Protein 6GSC (pdb70)

Radius of gyration: 22.55 Å; Cα contacts (8 Å, |Δi|>4): 707; chains: 2; bounding box: 52×60×52 Å

Nearest PDB structures (foldseek):
  5a9g-assembly1_B  TM=1.004E+00  e=1.089E-39  Sphingobacterium spiritivorum
  6gsb-assembly1_B  TM=1.004E+00  e=7.650E-39  Sphingobacterium spiritivorum
  6gsc-assembly1_A  TM=1.003E+00  e=3.640E-38  Sphingobacterium spiritivorum
  6bej-assembly1_A  TM=9.401E-01  e=1.130E-23  Xanthomonas citri
  1y67-assembly2_C  TM=9.402E-01  e=3.080E-23  Deinococcus radiodurans

Organism: Sphingobacterium spiritivorum (NCBI:txid258)

B-factor: mean 18.87, std 9.25, range [9.08, 69.07]

Structure (mmCIF, N/CA/C/O backbone):
data_6GSC
#
_entry.id   6GSC
#
_cell.length_a   46.530
_cell.length_b   58.610
_cell.length_c   75.070
_cell.angle_alpha   90.00
_cell.angle_beta   90.37
_cell.angle_gamma   90.00
#
_symmetry.space_group_name_H-M   'P 1 21 1'
#
loop_
_entity.id
_entity.type
_entity.pdbx_description
1 polymer 'Superoxide dismutase'
2 polymer 'Superoxide dismutase'
3 non-polymer 'MANGANESE (II) ION'
4 water water
#
loop_
_atom_site.group_PDB
_atom_site.id
_atom_site.type_symbol
_atom_site.label_atom_id
_atom_site.label_alt_id
_atom_site.label_comp_id
_atom_site.label_asym_id
_atom_site.label_entity_id
_atom_site.label_seq_id
_atom_site.pdbx_PDB_ins_code
_atom_site.Cartn_x
_atom_site.Cartn_y
_atom_site.Cartn_z
_atom_site.occupancy
_atom_site.B_iso_or_equiv
_atom_site.auth_seq_id
_atom_site.auth_comp_id
_atom_site.auth_asym_id
_atom_site.auth_atom_id
_atom_site.pdbx_PDB_model_num
ATOM 1 N N . ASP A 1 1 ? -0.680 58.769 27.104 1.00 31.14 -3 ASP A N 1
ATOM 2 C CA . ASP A 1 1 ? -1.319 58.494 28.424 1.00 27.05 -3 ASP A CA 1
ATOM 3 C C . ASP A 1 1 ? -0.271 58.562 29.531 1.00 26.66 -3 ASP A C 1
ATOM 4 O O . ASP A 1 1 ? 0.658 57.751 29.561 1.00 26.46 -3 ASP A O 1
ATOM 9 N N . PRO A 1 2 ? -0.436 59.499 30.476 1.00 25.02 -2 PRO A N 1
ATOM 10 C CA . PRO A 1 2 ? 0.568 59.671 31.516 1.00 25.18 -2 PRO A CA 1
ATOM 11 C C . PRO A 1 2 ? 0.575 58.583 32.569 1.00 22.74 -2 PRO A C 1
ATOM 12 O O . PRO A 1 2 ? 1.510 58.495 33.363 1.00 23.57 -2 PRO A O 1
ATOM 16 N N . PHE A 1 3 ? -0.467 57.750 32.594 1.00 21.42 -1 PHE A N 1
ATOM 17 C CA . PHE A 1 3 ? -0.662 56.835 33.704 1.00 21.01 -1 PHE A CA 1
ATOM 18 C C . PHE A 1 3 ? -0.075 55.448 33.485 1.00 20.68 -1 PHE A C 1
ATOM 19 O O . PHE A 1 3 ? -0.133 54.612 34.388 1.00 20.79 -1 PHE A O 1
ATOM 27 N N . THR A 1 4 ? 0.438 55.186 32.290 1.00 19.40 0 THR A N 1
ATOM 28 C CA . THR A 1 4 ? 1.099 53.899 32.075 1.00 19.00 0 THR A CA 1
ATOM 29 C C . THR A 1 4 ? 2.310 53.790 32.961 1.00 16.89 0 THR A C 1
ATOM 30 O O . THR A 1 4 ? 2.990 54.808 33.252 1.00 18.60 0 THR A O 1
ATOM 34 N N . GLN A 1 5 ? 2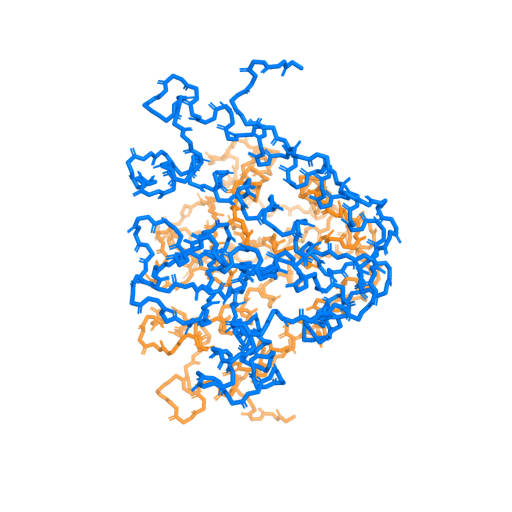.575 52.587 33.457 1.00 15.78 1 GLN A N 1
ATOM 35 C CA . GLN A 1 5 ? 3.637 52.433 34.425 1.00 16.40 1 GLN A CA 1
ATOM 36 C C . GLN A 1 5 ? 4.998 52.704 33.802 1.00 15.35 1 GLN A C 1
ATOM 37 O O . GLN A 1 5 ? 5.780 53.440 34.349 1.00 17.99 1 GLN A O 1
ATOM 43 N N . PHE A 1 6 ? 5.238 52.151 32.614 1.00 14.64 2 PHE A N 1
ATOM 44 C CA . PHE A 1 6 ? 6.497 52.315 31.914 1.00 14.28 2 PHE A CA 1
ATOM 45 C C . PHE A 1 6 ? 6.255 52.953 30.568 1.00 15.32 2 PHE A C 1
ATOM 46 O O . PHE A 1 6 ? 5.310 52.639 29.862 1.00 15.27 2 PHE A O 1
ATOM 54 N N . LYS A 1 7 ? 7.154 53.862 30.233 1.00 15.22 3 LYS A N 1
ATOM 55 C CA . LYS A 1 7 ? 7.128 54.574 28.973 1.00 14.71 3 LYS A CA 1
ATOM 56 C C . LYS A 1 7 ? 8.520 54.480 28.357 1.00 14.19 3 LYS A C 1
ATOM 57 O O . LYS A 1 7 ? 9.532 54.463 29.058 1.00 14.59 3 LYS A O 1
ATOM 63 N N . GLN A 1 8 ? 8.573 54.506 27.020 1.00 14.05 4 GLN A N 1
ATOM 64 C CA . GLN A 1 8 ? 9.825 54.728 26.365 1.00 13.99 4 GLN A CA 1
ATOM 65 C C . GLN A 1 8 ? 10.246 56.168 26.545 1.00 13.81 4 GLN A C 1
ATOM 66 O O . GLN A 1 8 ? 9.477 57.083 26.283 1.00 17.09 4 GLN A O 1
ATOM 72 N N . THR A 1 9 ? 11.455 56.382 26.946 1.00 13.66 5 THR A N 1
ATOM 73 C CA . THR A 1 9 ? 12.058 57.706 26.904 1.00 14.92 5 THR A CA 1
ATOM 74 C C . THR A 1 9 ? 12.254 58.103 25.461 1.00 15.74 5 THR A C 1
ATOM 75 O O . THR A 1 9 ? 12.747 57.298 24.661 1.00 14.88 5 THR A O 1
ATOM 79 N N . PRO A 1 10 ? 11.872 59.322 25.081 1.00 15.84 6 PRO A N 1
ATOM 80 C CA . PRO A 1 10 ? 12.130 59.727 23.722 1.00 16.19 6 PRO A CA 1
ATOM 81 C C . PRO A 1 10 ? 13.602 59.571 23.392 1.00 17.02 6 PRO A C 1
ATOM 82 O O . PRO A 1 10 ? 14.476 59.781 24.213 1.00 17.69 6 PRO A O 1
ATOM 86 N N . LEU A 1 11 ? 13.867 59.235 22.141 1.00 18.03 7 LEU A N 1
ATOM 87 C CA . LEU A 1 11 ? 15.230 59.118 21.670 1.00 20.40 7 LEU A CA 1
ATOM 88 C C . LEU A 1 11 ? 15.880 60.505 21.730 1.00 21.45 7 LEU A C 1
ATOM 89 O O . LEU A 1 11 ? 15.259 61.477 21.310 1.00 22.46 7 LEU A O 1
ATOM 94 N N . PRO A 1 12 ? 17.120 60.622 22.246 1.00 22.24 8 PRO A N 1
ATOM 95 C CA . PRO A 1 12 ? 17.745 61.936 22.290 1.00 25.03 8 PRO A CA 1
ATOM 96 C C . PRO A 1 12 ? 18.465 62.386 21.019 1.00 21.74 8 PRO A C 1
ATOM 97 O O . PRO A 1 12 ? 19.253 63.343 21.058 1.00 24.91 8 PRO A O 1
ATOM 101 N N . TYR A 1 13 ? 18.171 61.741 19.898 1.00 17.10 9 TYR A N 1
ATOM 102 C CA . TYR A 1 13 ? 18.706 62.063 18.6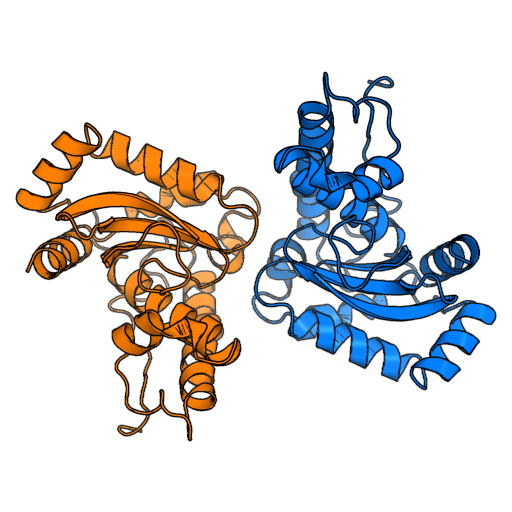01 1.00 15.93 9 TYR A CA 1
ATOM 103 C C . TYR A 1 13 ? 17.742 61.512 17.577 1.00 15.59 9 TYR A C 1
ATOM 104 O O . TYR A 1 13 ? 16.863 60.700 17.883 1.00 15.67 9 TYR A O 1
ATOM 113 N N . ALA A 1 14 ? 17.934 61.905 16.325 1.00 15.71 10 ALA A N 1
ATOM 114 C CA . ALA A 1 14 ? 17.158 61.404 15.214 1.00 15.63 10 ALA A CA 1
ATOM 115 C C . ALA A 1 14 ? 17.490 59.968 14.904 1.00 14.70 10 ALA A C 1
ATOM 116 O O . ALA A 1 14 ? 18.572 59.516 15.181 1.00 14.18 10 ALA A O 1
ATOM 118 N N . TYR A 1 15 ? 16.584 59.295 14.219 1.00 15.44 11 TYR A N 1
ATOM 119 C CA . TYR A 1 15 ? 16.848 57.932 13.797 1.00 15.61 11 TYR A CA 1
ATOM 120 C C . TYR A 1 15 ? 18.087 57.783 12.917 1.00 15.53 11 TYR A C 1
ATOM 121 O O . TYR A 1 15 ? 18.742 56.781 12.955 1.00 15.30 11 TYR A O 1
ATOM 130 N N . ASP A 1 16 ? 18.417 58.799 12.108 1.00 14.96 12 ASP A N 1
ATOM 131 C CA . ASP A 1 16 ? 19.560 58.734 11.243 1.00 15.29 12 ASP A CA 1
ATOM 132 C C . ASP A 1 16 ? 20.809 59.365 11.857 1.00 14.77 12 ASP A C 1
ATOM 133 O O . ASP A 1 16 ? 21.840 59.463 11.227 1.00 16.85 12 ASP A O 1
ATOM 138 N N . ALA A 1 17 ? 20.759 59.677 13.145 1.00 13.94 13 ALA A N 1
ATOM 139 C CA . ALA A 1 17 ? 21.881 60.360 13.792 1.00 14.46 13 ALA A CA 1
ATOM 140 C C . ALA A 1 17 ? 23.089 59.452 13.993 1.00 13.56 13 ALA A C 1
ATOM 141 O O . ALA A 1 17 ? 24.188 59.932 14.124 1.00 14.62 13 ALA A O 1
ATOM 143 N N . LEU A 1 18 ? 22.868 58.134 14.048 1.00 13.21 14 LEU A N 1
ATOM 144 C CA . LEU A 1 18 ? 23.952 57.179 14.384 1.00 12.96 14 LEU A CA 1
ATOM 145 C C . LEU A 1 18 ? 24.500 56.458 13.180 1.00 12.62 14 LEU A C 1
ATOM 146 O O . LEU A 1 18 ? 25.140 55.438 13.336 1.00 13.51 14 LEU A O 1
ATOM 151 N N . GLU A 1 19 ? 24.311 57.038 11.996 1.00 13.48 15 GLU A N 1
ATOM 152 C CA . GLU A 1 19 ? 24.709 56.392 10.753 1.00 14.08 15 GLU A CA 1
ATOM 153 C C . GLU A 1 19 ? 26.199 56.100 10.602 1.00 14.42 15 GLU A C 1
ATOM 154 O O . GLU A 1 19 ? 26.581 55.319 9.738 1.00 15.75 15 GLU A O 1
ATOM 160 N N . GLY A 1 20 ? 27.019 56.676 11.466 1.00 15.39 16 GLY A N 1
ATOM 161 C CA . GLY A 1 20 ? 28.376 56.280 11.552 1.00 15.56 16 GLY A CA 1
ATOM 162 C C . GLY A 1 20 ? 28.522 54.816 11.943 1.00 15.74 16 GLY A C 1
ATOM 163 O O . GLY A 1 20 ? 29.584 54.221 11.778 1.00 18.88 16 GLY A O 1
ATOM 164 N N . ALA A 1 21 ? 27.495 54.220 12.554 1.00 13.51 17 ALA A N 1
ATOM 165 C CA . ALA A 1 21 ? 27.555 52.814 12.911 1.00 12.67 17 ALA A CA 1
ATOM 166 C C . ALA A 1 21 ? 26.269 51.999 12.718 1.00 11.76 17 ALA A C 1
ATOM 167 O O . ALA A 1 21 ? 26.319 50.812 12.532 1.00 13.29 17 ALA A O 1
ATOM 169 N N . ILE A 1 22 ? 25.124 52.652 12.810 1.00 12.42 18 ILE A N 1
ATOM 170 C CA . ILE A 1 22 ? 23.837 51.974 12.789 1.00 12.27 18 ILE A CA 1
ATOM 171 C C . ILE A 1 22 ? 22.947 52.706 11.795 1.00 12.46 18 ILE A C 1
ATOM 172 O O . ILE A 1 22 ? 22.797 53.944 11.837 1.00 12.79 18 ILE A O 1
ATOM 177 N N . ASP A 1 23 ? 22.355 51.952 10.896 1.00 12.75 19 ASP A N 1
ATOM 178 C CA . ASP A 1 23 ? 21.498 52.520 9.851 1.00 12.62 19 ASP A CA 1
ATOM 179 C C . ASP A 1 23 ? 20.206 53.074 10.436 1.00 12.62 19 ASP A C 1
ATOM 180 O O . ASP A 1 23 ? 19.665 52.597 11.465 1.00 12.69 19 ASP A O 1
ATOM 185 N N . ALA A 1 24 ? 19.645 54.093 9.790 1.00 12.28 20 ALA A N 1
ATOM 186 C CA . ALA A 1 24 ? 18.418 54.717 10.210 1.00 12.77 20 ALA A CA 1
ATOM 187 C C . ALA A 1 24 ? 17.258 53.780 10.258 1.00 12.36 20 ALA A C 1
ATOM 188 O O . ALA A 1 24 ? 16.449 53.879 11.177 1.00 14.35 20 ALA A O 1
ATOM 190 N N . LYS A 1 25 ? 17.122 52.883 9.296 1.00 12.60 21 LYS A N 1
ATOM 191 C CA . LYS A 1 25 ? 16.023 51.947 9.282 1.00 12.65 21 LYS A CA 1
ATOM 192 C C . LYS A 1 25 ? 16.029 51.070 10.550 1.00 11.74 21 LYS A C 1
ATOM 193 O O . LYS A 1 25 ? 14.982 50.882 11.186 1.00 12.23 21 LYS A O 1
ATOM 199 N N . THR A 1 26 ? 17.193 50.576 10.871 1.00 11.53 22 THR A N 1
ATOM 200 C CA . THR A 1 26 ? 17.365 49.775 12.091 1.00 11.14 22 THR A CA 1
ATOM 201 C C . THR A 1 26 ? 16.979 50.621 13.284 1.00 11.74 22 THR A C 1
ATOM 202 O O . THR A 1 26 ? 16.217 50.170 14.164 1.00 12.70 22 THR A O 1
ATOM 206 N N . MET A 1 27 ? 17.473 51.836 13.390 1.00 11.60 23 MET A N 1
ATOM 207 C CA . MET A 1 27 ? 17.136 52.616 14.568 1.00 11.78 23 MET A CA 1
ATOM 208 C C . MET A 1 27 ? 15.642 52.752 14.656 1.00 12.51 23 MET A C 1
ATOM 209 O O . MET A 1 27 ? 15.082 52.662 15.763 1.00 12.84 23 MET A O 1
ATOM 214 N N . GLU A 1 28 ? 14.950 53.043 13.582 1.00 12.01 24 GLU A N 1
ATOM 215 C CA . GLU A 1 28 ? 13.534 53.264 13.632 1.00 13.43 24 GLU A CA 1
ATOM 216 C C . GLU A 1 28 ? 12.779 52.008 14.037 1.00 13.29 24 GLU A C 1
ATOM 217 O O . GLU A 1 28 ? 11.869 52.049 14.883 1.00 12.70 24 GLU A O 1
ATOM 223 N N . ILE A 1 29 ? 13.101 50.872 13.439 1.00 12.17 25 ILE A N 1
ATOM 224 C CA . ILE A 1 29 ? 12.408 49.643 13.778 1.00 12.65 25 ILE A CA 1
ATOM 225 C C . ILE A 1 29 ? 12.753 49.208 15.211 1.00 11.41 25 ILE A C 1
ATOM 226 O O . ILE A 1 29 ? 11.900 48.793 15.977 1.00 12.30 25 ILE A O 1
ATOM 231 N N . HIS A 1 30 ? 14.028 49.273 15.515 1.00 11.14 26 HIS A N 1
ATOM 232 C CA . HIS A 1 30 ? 14.508 48.843 16.820 1.00 11.06 26 HIS A CA 1
ATOM 233 C C . HIS A 1 30 ? 13.807 49.597 17.934 1.00 11.09 26 HIS A C 1
ATOM 234 O O . HIS A 1 30 ? 13.401 49.062 18.967 1.00 11.35 26 HIS A O 1
ATOM 241 N N . TYR A 1 31 ? 13.680 50.901 17.763 1.00 10.90 27 TYR A N 1
ATOM 242 C CA . TYR A 1 31 ? 13.023 51.756 18.759 1.00 11.45 27 TYR A CA 1
ATOM 243 C C . TYR A 1 31 ? 11.500 51.597 18.699 1.00 11.69 27 TYR A C 1
ATOM 244 O O . TYR A 1 31 ? 10.853 51.373 19.743 1.00 12.36 27 TYR A O 1
ATOM 253 N N . SER A 1 32 ? 10.922 51.765 17.524 1.00 12.36 28 SER A N 1
ATOM 254 C CA . SER A 1 32 ? 9.469 51.938 17.420 1.00 12.62 28 SER A CA 1
ATOM 255 C C . SER A 1 32 ? 8.704 50.647 17.332 1.00 13.71 28 SER A C 1
ATOM 256 O O . SER A 1 32 ? 7.484 50.647 17.485 1.00 14.31 28 SER A O 1
ATOM 259 N N . LYS A 1 33 ? 9.387 49.539 17.079 1.00 12.71 29 LYS A N 1
ATOM 260 C CA . LYS A 1 33 ? 8.783 48.250 17.002 1.00 13.08 29 LYS A CA 1
ATOM 261 C C . LYS A 1 33 ? 9.306 47.357 18.091 1.00 13.16 29 LYS A C 1
ATOM 262 O O . LYS A 1 33 ? 8.542 46.939 18.951 1.00 13.20 29 LYS A O 1
ATOM 268 N N . HIS A 1 34 ? 10.593 47.057 18.108 1.00 12.05 30 HIS A N 1
ATOM 269 C CA . HIS A 1 34 ? 11.062 46.089 19.116 1.00 11.06 30 HIS A CA 1
ATOM 270 C C . HIS A 1 34 ? 10.936 46.681 20.526 1.00 10.96 30 HIS A C 1
ATOM 271 O O . HIS A 1 34 ? 10.299 46.080 21.397 1.00 11.63 30 HIS A O 1
ATOM 278 N N . HIS A 1 35 ? 11.547 47.837 20.799 1.00 10.60 31 HIS A N 1
ATOM 279 C CA . HIS A 1 35 ? 11.494 48.371 22.148 1.00 10.21 31 HIS A CA 1
ATOM 280 C C . HIS A 1 35 ? 10.075 48.707 22.485 1.00 11.52 31 HIS A C 1
ATOM 281 O O . HIS A 1 35 ? 9.586 48.351 23.585 1.00 11.19 31 HIS A O 1
ATOM 288 N N . ALA A 1 36 ? 9.358 49.416 21.629 1.00 12.22 32 ALA A N 1
ATOM 289 C CA . ALA A 1 36 ? 7.967 49.766 21.922 1.00 12.00 32 ALA A CA 1
ATOM 290 C C . ALA A 1 36 ? 7.167 48.544 22.295 1.00 11.95 32 ALA A C 1
ATOM 291 O O . ALA A 1 36 ? 6.323 48.597 23.200 1.00 12.45 32 ALA A O 1
ATOM 293 N N . GLY A 1 37 ? 7.403 47.415 21.643 1.00 12.15 33 GLY A N 1
ATOM 294 C CA . GLY A 1 37 ? 6.702 46.193 21.951 1.00 12.37 33 GLY A CA 1
ATOM 295 C C . GLY A 1 37 ? 7.004 45.681 23.360 1.00 11.21 33 GLY A C 1
ATOM 296 O O . GLY A 1 37 ? 6.098 45.249 24.091 1.00 12.15 33 GLY A O 1
ATOM 297 N N . TYR A 1 38 ? 8.261 45.706 23.757 1.00 11.39 34 TYR A N 1
ATOM 298 C CA . TYR A 1 38 ? 8.610 45.304 25.114 1.00 11.49 34 TYR A CA 1
ATOM 299 C C . TYR A 1 38 ? 7.946 46.176 26.139 1.00 11.71 34 TYR A C 1
ATOM 300 O O . TYR A 1 38 ? 7.421 45.675 27.133 1.00 12.02 34 TYR A O 1
ATOM 309 N N . THR A 1 39 ? 7.930 47.495 25.909 1.00 11.16 35 THR A N 1
ATOM 310 C CA . THR A 1 39 ? 7.340 48.422 26.908 1.00 11.59 35 THR A CA 1
ATOM 311 C C . THR A 1 39 ? 5.856 48.135 27.042 1.00 11.31 35 THR A C 1
ATOM 312 O O . THR A 1 39 ? 5.309 48.040 28.144 1.00 11.60 35 THR A O 1
ATOM 316 N N . ALA A 1 40 ? 5.175 47.968 25.939 1.00 11.11 36 ALA A N 1
ATOM 317 C CA . ALA A 1 40 ? 3.740 47.748 25.943 1.00 11.51 36 ALA A CA 1
ATOM 318 C C . ALA A 1 40 ? 3.456 46.415 26.579 1.00 12.34 36 ALA A C 1
ATOM 319 O O . ALA A 1 40 ? 2.543 46.296 27.396 1.00 12.34 36 ALA A O 1
ATOM 321 N N . ASN A 1 41 ? 4.201 45.376 26.244 1.00 11.92 37 ASN A N 1
ATOM 322 C CA . ASN A 1 41 ? 3.947 44.093 26.817 1.00 12.72 37 ASN A CA 1
ATOM 323 C C . ASN A 1 41 ? 4.350 44.024 28.273 1.00 12.33 37 ASN A C 1
ATOM 324 O O . ASN A 1 41 ? 3.744 43.258 29.025 1.00 12.94 37 ASN A O 1
ATOM 329 N N . LEU A 1 42 ? 5.297 44.832 28.699 1.00 11.46 38 LEU A N 1
ATOM 330 C CA . LEU A 1 42 ? 5.616 44.931 30.135 1.00 11.48 38 LEU A CA 1
ATOM 331 C C . LEU A 1 42 ? 4.441 45.478 30.929 1.00 11.61 38 LEU A C 1
ATOM 332 O O . LEU A 1 42 ? 4.086 44.944 31.958 1.00 12.23 38 LEU A O 1
ATOM 337 N N . ASN A 1 43 ? 3.874 46.573 30.457 1.00 10.72 39 ASN A N 1
ATOM 338 C CA . ASN A 1 43 ? 2.719 47.191 31.109 1.00 11.78 39 ASN A CA 1
ATOM 339 C C . ASN A 1 43 ? 1.578 46.219 31.222 1.00 11.75 39 ASN A C 1
ATOM 340 O O . ASN A 1 43 ? 0.949 46.154 32.259 1.00 12.66 39 ASN A O 1
ATOM 345 N N . LYS A 1 44 ? 1.357 45.429 30.204 1.00 12.21 40 LYS A N 1
ATOM 346 C CA . LYS A 1 44 ? 0.348 44.410 30.253 1.00 13.50 40 LYS A CA 1
ATOM 347 C C . LYS A 1 44 ? 0.701 43.314 31.247 1.00 14.03 40 LYS A C 1
ATOM 348 O O . LYS A 1 44 ? -0.142 42.869 32.006 1.00 14.50 40 LYS A O 1
ATOM 354 N N . ALA A 1 45 ? 1.929 42.831 31.215 1.00 12.98 41 ALA A N 1
ATOM 355 C CA . ALA A 1 45 ? 2.338 41.656 32.018 1.00 13.25 41 ALA A CA 1
ATOM 356 C C . ALA A 1 45 ? 2.309 41.953 33.520 1.00 13.52 41 ALA A C 1
ATOM 357 O O . ALA A 1 45 ? 2.035 41.050 34.309 1.00 14.98 41 ALA A O 1
ATOM 359 N N . ILE A 1 46 ? 2.575 43.197 33.925 1.00 12.98 42 ILE A N 1
ATOM 360 C CA . ILE A 1 46 ? 2.624 43.527 35.331 1.00 12.78 42 ILE A CA 1
ATOM 361 C C . ILE A 1 46 ? 1.244 43.883 35.882 1.00 13.52 42 ILE A C 1
ATOM 362 O O . ILE A 1 46 ? 1.072 43.952 37.098 1.00 13.85 42 ILE A O 1
ATOM 367 N N . ALA A 1 47 ? 0.322 44.179 34.992 1.00 14.27 43 ALA A N 1
ATOM 368 C CA . ALA A 1 47 ? -1.020 44.635 35.390 1.00 16.21 43 ALA A CA 1
ATOM 369 C C . ALA A 1 47 ? -1.668 43.585 36.269 1.00 16.74 43 ALA A C 1
ATOM 370 O O . ALA A 1 47 ? -1.655 42.420 35.964 1.00 18.79 43 ALA A O 1
ATOM 372 N N . GLY A 1 48 ? -2.136 44.027 37.429 1.00 18.94 44 GLY A N 1
ATOM 373 C CA . GLY A 1 48 ? -2.815 43.136 38.382 1.00 21.48 44 GLY A CA 1
ATOM 374 C C . GLY A 1 48 ? -1.882 42.213 39.127 1.00 23.22 44 GLY A C 1
ATOM 375 O O . GLY A 1 48 ? -2.310 41.182 39.659 1.00 28.53 44 GLY A O 1
ATOM 376 N N . THR A 1 49 ? -0.592 42.507 39.122 1.00 21.17 45 THR A N 1
ATOM 377 C CA . THR A 1 49 ? 0.389 41.736 39.873 1.00 22.12 45 THR A CA 1
ATOM 378 C C . THR A 1 49 ? 1.074 42.630 40.891 1.00 21.77 45 THR A C 1
ATOM 379 O O . THR A 1 49 ? 0.931 43.850 40.821 1.00 21.05 45 THR A O 1
ATOM 383 N N . PRO A 1 50 ? 1.894 42.034 41.795 1.00 23.77 46 PRO A N 1
ATOM 384 C CA . PRO A 1 50 ? 2.710 42.827 42.714 1.00 25.60 46 PRO A CA 1
ATOM 385 C C . PRO A 1 50 ? 3.766 43.732 42.043 1.00 24.03 46 PRO A C 1
ATOM 386 O O . PRO A 1 50 ? 4.306 44.646 42.653 1.00 25.02 46 PRO A O 1
ATOM 390 N N . ALA A 1 51 ? 4.035 43.501 40.762 1.00 21.14 47 ALA A N 1
ATOM 391 C CA . ALA A 1 51 ? 4.984 44.325 40.005 1.00 20.49 47 ALA A CA 1
ATOM 392 C C . ALA A 1 51 ? 4.368 45.635 39.524 1.00 21.03 47 ALA A C 1
ATOM 393 O O . ALA A 1 51 ? 5.079 46.525 39.023 1.00 20.15 47 ALA A O 1
ATOM 395 N N . GLU A 1 52 ? 3.050 45.753 39.628 1.00 19.90 48 GLU A N 1
ATOM 396 C CA . GLU A 1 52 ? 2.347 46.814 38.949 1.00 22.44 48 GLU A CA 1
ATOM 397 C C . GLU A 1 52 ? 2.830 48.213 39.287 1.00 21.02 48 GLU A C 1
ATOM 398 O O . GLU A 1 52 ? 2.831 49.048 38.410 1.00 23.38 48 GLU A O 1
ATOM 404 N N . LYS A 1 53 ? 3.237 48.469 40.536 1.00 20.34 49 LYS A N 1
ATOM 405 C CA . LYS A 1 53 ? 3.741 49.778 40.888 1.00 22.04 49 LYS A CA 1
ATOM 406 C C . LYS A 1 53 ? 5.207 49.795 41.249 1.00 20.52 49 LYS A C 1
ATOM 407 O O . LYS A 1 53 ? 5.683 50.777 41.802 1.00 22.79 49 LYS A O 1
ATOM 413 N N . GLU A 1 54 ? 5.931 48.729 40.911 1.00 19.41 50 GLU A N 1
ATOM 414 C CA . GLU A 1 54 ? 7.349 48.650 41.228 1.00 18.81 50 GLU A CA 1
ATOM 415 C C . GLU A 1 54 ? 8.204 49.363 40.196 1.00 17.55 50 GLU A C 1
ATOM 416 O O . GLU A 1 54 ? 7.858 49.443 39.018 1.00 17.91 50 GLU A O 1
ATOM 422 N N . SER A 1 55 ? 9.358 49.841 40.625 1.00 16.17 51 SER A N 1
ATOM 423 C CA . SER A 1 55 ? 10.347 50.372 39.693 1.00 15.68 51 SER A CA 1
ATOM 424 C C . SER A 1 55 ? 10.893 49.248 38.829 1.00 14.56 51 SER A C 1
ATOM 425 O O . SER A 1 55 ? 10.852 48.086 39.210 1.00 14.77 51 SER A O 1
ATOM 428 N N . ILE A 1 56 ? 11.432 49.615 37.684 1.00 13.69 52 ILE A N 1
ATOM 429 C CA . ILE A 1 56 ? 12.009 48.609 36.829 1.00 13.69 52 ILE A CA 1
ATOM 430 C C . ILE A 1 56 ? 13.144 47.851 37.492 1.00 13.81 52 ILE A C 1
ATOM 431 O O . ILE A 1 56 ? 13.261 46.651 37.339 1.00 12.88 52 ILE A O 1
ATOM 436 N N . GLU A 1 57 ? 13.951 48.532 38.291 1.00 13.51 53 GLU A N 1
ATOM 437 C CA . GLU A 1 57 ? 15.039 47.859 38.952 1.00 15.17 53 GLU A CA 1
ATOM 438 C C . GLU A 1 57 ? 14.519 46.887 39.985 1.00 14.60 53 GLU A C 1
ATOM 439 O O . GLU A 1 57 ? 15.084 45.828 40.189 1.00 14.98 53 GLU A O 1
ATOM 445 N N . ASN A 1 58 ? 13.429 47.243 40.656 1.00 15.29 54 ASN A N 1
ATOM 446 C CA . ASN A 1 58 ? 12.865 46.380 41.669 1.00 16.71 54 ASN A CA 1
ATOM 447 C C . ASN A 1 58 ? 12.165 45.168 41.053 1.00 14.59 54 ASN A C 1
ATOM 448 O O . ASN A 1 58 ? 12.240 44.031 41.592 1.00 14.97 54 ASN A O 1
ATOM 453 N N . ILE A 1 59 ? 11.555 45.352 39.890 1.00 12.82 55 ILE A N 1
ATOM 454 C CA . ILE A 1 59 ? 11.008 44.203 39.157 1.00 12.83 55 ILE A CA 1
ATOM 455 C C . ILE A 1 59 ? 12.124 43.234 38.783 1.00 12.26 55 ILE A C 1
ATOM 456 O O . ILE A 1 59 ? 12.042 42.042 39.005 1.00 13.44 55 ILE A O 1
ATOM 461 N N . LEU A 1 60 ? 13.198 43.764 38.248 1.00 11.68 56 LEU A N 1
ATOM 462 C CA . LEU A 1 60 ? 14.317 42.912 37.846 1.00 11.94 56 LEU A CA 1
ATOM 463 C C . LEU A 1 60 ? 14.933 42.152 39.019 1.00 12.13 56 LEU A C 1
ATOM 464 O O . LEU A 1 60 ? 15.226 40.977 38.931 1.00 12.43 56 LEU A O 1
ATOM 469 N N . ALA A 1 61 ? 15.072 42.839 40.145 1.00 12.59 57 ALA A N 1
ATOM 470 C CA . ALA A 1 61 ? 15.664 42.270 41.337 1.00 13.82 57 ALA A CA 1
ATOM 471 C C . ALA A 1 61 ? 14.832 41.158 41.918 1.00 14.89 57 ALA A C 1
ATOM 472 O O . ALA A 1 61 ? 15.364 40.381 42.712 1.00 16.40 57 ALA A O 1
ATOM 474 N N . LYS A 1 62 ? 13.564 41.069 41.561 1.00 13.66 58 LYS A N 1
ATOM 475 C CA . LYS A 1 62 ? 12.675 40.020 42.068 1.00 15.46 58 LYS A CA 1
ATOM 476 C C . LYS A 1 62 ? 12.082 39.244 40.911 1.00 13.90 58 LYS A C 1
ATOM 477 O O . LYS A 1 62 ? 11.017 38.653 41.047 1.00 14.15 58 LYS A O 1
ATOM 483 N N . VAL A 1 63 ? 12.723 39.261 39.725 1.00 13.13 59 VAL A N 1
ATOM 484 C CA . VAL A 1 63 ? 12.022 38.894 38.539 1.00 13.21 59 VAL A CA 1
ATOM 485 C C . VAL A 1 63 ? 11.496 37.468 38.529 1.00 13.39 59 VAL A C 1
ATOM 486 O O . VAL A 1 63 ? 10.488 37.187 37.900 1.00 12.28 59 VAL A O 1
ATOM 490 N N . SER A 1 64 ? 12.194 36.598 39.237 1.00 13.79 60 SER A N 1
ATOM 491 C CA . SER A 1 64 ? 11.819 35.203 39.256 1.00 14.96 60 SER A CA 1
ATOM 492 C C . SER A 1 64 ? 10.498 34.968 40.015 1.00 14.03 60 SER A C 1
ATOM 493 O O . SER A 1 64 ? 9.928 33.889 39.894 1.00 13.67 60 SER A O 1
ATOM 496 N N . GLN A 1 65 ? 9.994 35.954 40.718 1.00 14.06 61 GLN A N 1
ATOM 497 C CA . GLN A 1 65 ? 8.669 35.842 41.339 1.00 15.75 61 GLN A CA 1
ATOM 498 C C . GLN A 1 65 ? 7.555 36.041 40.358 1.00 15.44 61 GLN A C 1
ATOM 499 O O . GLN A 1 65 ? 6.380 35.796 40.701 1.00 16.04 61 GLN A O 1
ATOM 505 N N . TYR A 1 66 ? 7.881 36.498 39.145 1.00 13.47 62 TYR A N 1
ATOM 506 C CA . TYR A 1 66 ? 6.881 36.884 38.170 1.00 14.89 62 TYR A CA 1
ATOM 507 C C . TYR A 1 66 ? 6.865 35.950 36.966 1.00 14.68 62 TYR A C 1
ATOM 508 O O . TYR A 1 66 ? 7.701 35.055 36.834 1.00 14.68 62 TYR A O 1
ATOM 517 N N . SER A 1 67 ? 5.923 36.203 36.062 1.00 14.45 63 SER A N 1
ATOM 518 C CA . SER A 1 67 ? 5.838 35.391 34.853 1.00 14.18 63 SER A CA 1
ATOM 519 C C . SER A 1 67 ? 7.019 35.602 33.916 1.00 14.32 63 SER A C 1
ATOM 520 O O . SER A 1 67 ? 7.764 36.568 34.016 1.00 13.37 63 SER A O 1
ATOM 523 N N . ASP A 1 68 ? 7.138 34.689 32.971 1.00 14.25 64 ASP A N 1
ATOM 524 C CA . ASP A 1 68 ? 8.119 34.840 31.918 1.00 14.60 64 ASP A CA 1
ATOM 525 C C . ASP A 1 68 ? 7.857 36.108 31.119 1.00 13.96 64 ASP A C 1
ATOM 526 O O . ASP A 1 68 ? 8.822 36.738 30.670 1.00 14.96 64 ASP A O 1
ATOM 531 N N . ALA A 1 69 ? 6.602 36.483 30.940 1.00 13.56 65 ALA A N 1
ATOM 532 C CA . ALA A 1 69 ? 6.303 37.721 30.197 1.00 13.67 65 ALA A CA 1
ATOM 533 C C . ALA A 1 69 ? 6.848 38.910 30.939 1.00 13.14 65 ALA A C 1
ATOM 534 O O . ALA A 1 69 ? 7.339 39.881 30.320 1.00 14.02 65 ALA A O 1
ATOM 536 N N . VAL A 1 70 ? 6.744 38.937 32.259 1.00 12.39 66 VAL A N 1
ATOM 537 C CA . VAL A 1 70 ? 7.347 40.021 32.983 1.00 12.16 66 VAL A CA 1
ATOM 538 C C . VAL A 1 70 ? 8.861 40.006 32.797 1.00 12.88 66 VAL A C 1
ATOM 539 O O . VAL A 1 70 ? 9.490 41.048 32.553 1.00 12.94 66 VAL A O 1
ATOM 543 N N . ARG A 1 71 ? 9.504 38.855 32.934 1.00 11.93 67 ARG A N 1
ATOM 544 C CA . ARG A 1 71 ? 10.956 38.810 32.755 1.00 11.73 67 ARG A CA 1
ATOM 545 C C . ARG A 1 71 ? 11.403 39.308 31.404 1.00 12.09 67 ARG A C 1
ATOM 546 O O . ARG A 1 71 ? 12.315 40.156 31.312 1.00 12.38 67 ARG A O 1
ATOM 554 N N . ASN A 1 72 ? 10.832 38.790 30.342 1.00 10.78 68 ASN A N 1
ATOM 555 C CA . ASN A 1 72 ? 11.277 39.100 29.031 1.00 11.22 68 ASN A CA 1
ATOM 556 C C . ASN A 1 72 ? 11.046 40.532 28.655 1.00 10.90 68 ASN A C 1
ATOM 557 O O . ASN A 1 72 ? 11.933 41.181 28.052 1.00 11.67 68 ASN A O 1
ATOM 562 N N . ASN A 1 73 ? 9.915 41.096 29.074 1.00 11.14 69 ASN A N 1
ATOM 563 C CA . ASN A 1 73 ? 9.576 42.470 28.713 1.00 10.91 69 ASN A CA 1
ATOM 564 C C . ASN A 1 73 ? 10.180 43.477 29.670 1.00 11.29 69 ASN A C 1
ATOM 565 O O . ASN A 1 73 ? 10.538 44.586 29.241 1.00 11.44 69 ASN A O 1
ATOM 570 N N . ALA A 1 74 ? 10.348 43.126 30.950 1.00 11.11 70 ALA A N 1
ATOM 571 C CA . ALA A 1 74 ? 11.070 44.014 31.847 1.00 10.07 70 ALA A CA 1
ATOM 572 C C . ALA A 1 74 ? 12.515 44.111 31.388 1.00 10.56 70 ALA A C 1
ATOM 573 O O . ALA A 1 74 ? 13.065 45.191 31.344 1.00 10.61 70 ALA A O 1
ATOM 575 N N . GLY A 1 75 ? 13.115 42.987 31.087 1.00 10.85 71 GLY A N 1
ATOM 576 C CA . GLY A 1 75 ? 14.468 43.006 30.528 1.00 10.25 71 GLY A CA 1
ATOM 577 C C . GLY A 1 75 ? 14.493 43.793 29.237 1.00 11.23 71 GLY A C 1
ATOM 578 O O . GLY A 1 75 ? 15.325 44.684 29.078 1.00 11.24 71 GLY A O 1
ATOM 579 N N . GLY A 1 76 ? 13.578 43.546 28.343 1.00 10.22 72 GLY A N 1
ATOM 580 C CA . GLY A 1 76 ? 13.565 44.265 27.068 1.00 10.65 72 GLY A CA 1
ATOM 581 C C . GLY A 1 76 ? 13.490 45.781 27.260 1.00 10.93 72 GLY A C 1
ATOM 582 O O . GLY A 1 76 ? 14.197 46.572 26.651 1.00 11.26 72 GLY A O 1
ATOM 583 N N . HIS A 1 77 ? 12.577 46.218 28.123 1.00 10.18 73 HIS A N 1
ATOM 584 C CA . HIS A 1 77 ? 12.404 47.614 28.360 1.00 10.07 73 HIS A CA 1
ATOM 585 C C . HIS A 1 77 ? 13.654 48.227 29.001 1.00 10.39 73 HIS A C 1
ATOM 586 O O . HIS A 1 77 ? 14.182 49.260 28.541 1.00 11.10 73 HIS A O 1
ATOM 593 N N . TYR A 1 78 ? 14.141 47.628 30.062 1.00 9.96 74 TYR A N 1
ATOM 594 C CA . TYR A 1 78 ? 15.334 48.113 30.713 1.00 10.44 74 TYR A CA 1
ATOM 595 C C . TYR A 1 78 ? 16.519 48.217 29.761 1.00 10.06 74 TYR A C 1
ATOM 596 O O . TYR A 1 78 ? 17.205 49.221 29.733 1.00 9.96 74 TYR A O 1
ATOM 605 N N . ASN A 1 79 ? 16.773 47.121 29.083 1.00 9.51 75 ASN A N 1
ATOM 606 C CA . ASN A 1 79 ? 17.974 47.020 28.269 1.00 9.15 75 ASN A CA 1
ATOM 607 C C . ASN A 1 79 ? 17.976 48.080 27.157 1.00 10.22 75 ASN A C 1
ATOM 608 O O . ASN A 1 79 ? 19.000 48.718 26.943 1.00 10.40 75 ASN A O 1
ATOM 613 N N . HIS A 1 80 ? 16.830 48.317 26.538 1.00 10.10 76 HIS A N 1
ATOM 614 C CA . HIS A 1 80 ? 16.748 49.290 25.454 1.00 10.39 76 HIS A CA 1
ATOM 615 C C . HIS A 1 80 ? 16.782 50.710 26.012 1.00 11.19 76 HIS A C 1
ATOM 616 O O . HIS A 1 80 ? 17.443 51.558 25.433 1.00 11.52 76 HIS A O 1
ATOM 623 N N . GLU A 1 81 ? 16.138 50.971 27.144 1.00 10.98 77 GLU A N 1
ATOM 624 C CA . GLU A 1 81 ? 16.263 52.297 27.746 1.00 11.49 77 GLU A CA 1
ATOM 625 C C . GLU A 1 81 ? 17.723 52.609 27.955 1.00 11.92 77 GLU A C 1
ATOM 626 O O . GLU A 1 81 ? 18.166 53.733 27.679 1.00 12.55 77 GLU A O 1
ATOM 632 N N . LEU A 1 82 ? 18.485 51.668 28.509 1.00 10.82 78 LEU A N 1
ATOM 633 C CA . LEU A 1 82 ? 19.896 51.902 28.740 1.00 10.76 78 LEU A CA 1
ATOM 634 C C . LEU A 1 82 ? 20.581 52.099 27.388 1.00 10.51 78 LEU A C 1
ATOM 635 O O . LEU A 1 82 ? 21.380 53.024 27.226 1.00 11.16 78 LEU A O 1
ATOM 640 N N . PHE A 1 83 ? 20.366 51.175 26.476 1.00 10.04 79 PHE A N 1
ATOM 641 C CA . PHE A 1 83 ? 21.043 51.204 25.175 1.00 10.00 79 PHE A CA 1
ATOM 642 C C . PHE A 1 83 ? 20.898 52.570 24.475 1.00 9.77 79 PHE A C 1
ATOM 643 O O . PHE A 1 83 ? 21.910 53.134 24.085 1.00 10.09 79 PHE A O 1
ATOM 651 N N . TRP A 1 84 ? 19.710 53.113 24.363 1.00 10.11 80 TRP A N 1
ATOM 652 C CA . TRP A 1 84 ? 19.615 54.390 23.648 1.00 10.43 80 TRP A CA 1
ATOM 653 C C . TRP A 1 84 ? 20.431 55.459 24.324 1.00 11.44 80 TRP A C 1
ATOM 654 O O . TRP A 1 84 ? 20.989 56.347 23.669 1.00 11.85 80 TRP A O 1
ATOM 665 N N . SER A 1 85 ? 20.445 55.419 25.661 1.00 10.96 81 SER A N 1
ATOM 666 C CA . SER A 1 85 ? 21.093 56.468 26.429 1.00 10.91 81 SER A CA 1
ATOM 667 C C . SER A 1 85 ? 22.599 56.464 26.271 1.00 10.86 81 SER A C 1
ATOM 668 O O . SER A 1 85 ? 23.271 57.480 26.479 1.00 12.50 81 SER A O 1
ATOM 671 N N . ILE A 1 86 ? 23.169 55.306 25.959 1.00 10.79 82 ILE A N 1
ATOM 672 C CA . ILE A 1 86 ? 24.597 55.190 25.793 1.00 10.34 82 ILE A CA 1
ATOM 673 C C . ILE A 1 86 ? 25.123 55.246 24.337 1.00 10.13 82 ILE A C 1
ATOM 674 O O . ILE A 1 86 ? 26.297 54.969 24.093 1.00 11.12 82 ILE A O 1
ATOM 679 N N . LEU A 1 87 ? 24.267 55.698 23.464 1.00 11.20 83 LEU A N 1
ATOM 680 C CA . LEU A 1 87 ? 24.668 55.999 22.083 1.00 11.51 83 LEU A CA 1
ATOM 681 C C . LEU A 1 87 ? 24.593 57.503 21.868 1.00 12.15 83 LEU A C 1
ATOM 682 O O . LEU A 1 87 ? 23.772 58.207 22.441 1.00 13.93 83 LEU A O 1
ATOM 687 N N . THR A 1 88 ? 25.453 57.995 20.962 1.00 11.55 84 THR A N 1
ATOM 688 C CA . THR A 1 88 ? 25.426 59.423 20.627 1.00 12.52 84 THR A CA 1
ATOM 689 C C . THR A 1 88 ? 25.951 59.661 19.239 1.00 12.30 84 THR A C 1
ATOM 690 O O . THR A 1 88 ? 26.876 58.994 18.823 1.00 12.67 84 THR A O 1
ATOM 694 N N . PRO A 1 89 ? 25.449 60.724 18.568 1.00 12.35 85 PRO A N 1
ATOM 695 C CA . PRO A 1 89 ? 26.037 61.124 17.293 1.00 12.62 85 PRO A CA 1
ATOM 696 C C . PRO A 1 89 ? 27.282 61.970 17.435 1.00 13.65 85 PRO A C 1
ATOM 697 O O . PRO A 1 89 ? 27.908 62.288 16.401 1.00 14.60 85 PRO A O 1
ATOM 701 N N . ASN A 1 90 ? 27.623 62.361 18.630 1.00 13.11 86 ASN A N 1
ATOM 702 C CA . ASN A 1 90 ? 28.717 63.266 18.871 1.00 13.94 86 ASN A CA 1
ATOM 703 C C . ASN A 1 90 ? 29.943 62.482 19.130 1.00 15.08 86 ASN A C 1
ATOM 704 O O . ASN A 1 90 ? 30.075 61.850 20.147 1.00 14.94 86 ASN A O 1
ATOM 709 N N . LYS A 1 91 ? 30.854 62.517 18.175 1.00 16.39 87 LYS A N 1
ATOM 710 C CA . LYS A 1 91 ? 32.102 61.782 18.202 1.00 17.92 87 LYS A CA 1
ATOM 711 C C . LYS A 1 91 ? 33.036 62.299 19.269 1.00 17.64 87 LYS A C 1
ATOM 712 O O . LYS A 1 91 ? 33.037 63.473 19.597 1.00 20.20 87 LYS A O 1
ATOM 718 N N . GLY A 1 92 ? 33.839 61.400 19.815 1.00 17.27 88 GLY A N 1
ATOM 719 C CA . GLY A 1 92 ? 34.933 61.814 20.652 1.00 18.55 88 GLY A CA 1
ATOM 720 C C . GLY A 1 92 ? 34.665 61.879 22.150 1.00 17.19 88 GLY A C 1
ATOM 721 O O . GLY A 1 92 ? 35.472 62.425 22.872 1.00 18.82 88 GLY A O 1
ATOM 722 N N . THR A 1 93 ? 33.544 61.346 22.654 1.00 14.92 89 THR A N 1
ATOM 723 C CA . THR A 1 93 ? 33.402 61.240 24.092 1.00 13.02 89 THR A CA 1
ATOM 724 C C . THR A 1 93 ? 34.448 60.273 24.604 1.00 13.33 89 THR A C 1
ATOM 725 O O . THR A 1 93 ? 34.939 59.398 23.898 1.00 14.96 89 THR A O 1
ATOM 729 N N . LYS A 1 94 ? 34.700 60.405 25.895 1.00 14.65 90 LYS A N 1
ATOM 730 C CA . LYS A 1 94 ? 35.624 59.510 26.573 1.00 14.42 90 LYS A CA 1
ATOM 731 C C . LYS A 1 94 ? 35.241 59.348 28.040 1.00 13.51 90 LYS A C 1
ATOM 732 O O . LYS A 1 94 ? 34.462 60.142 28.581 1.00 13.95 90 LYS A O 1
ATOM 738 N N . PRO A 1 95 ? 35.684 58.259 28.638 1.00 13.36 91 PRO A N 1
ATOM 739 C CA . PRO A 1 95 ? 35.376 58.046 30.036 1.00 12.77 91 PRO A CA 1
ATOM 740 C C . PRO A 1 95 ? 35.833 59.203 30.879 1.00 13.51 91 PRO A C 1
ATOM 741 O O . PRO A 1 95 ? 36.854 59.846 30.601 1.00 13.82 91 PRO A O 1
ATOM 745 N N . SER A 1 96 ? 35.087 59.409 31.956 1.00 12.34 92 SER A N 1
ATOM 746 C CA . SER A 1 96 ? 35.482 60.311 33.043 1.00 12.45 92 SER A CA 1
ATOM 747 C C . SER A 1 96 ? 36.841 59.879 33.579 1.00 12.52 92 SER A C 1
ATOM 748 O O . SER A 1 96 ? 37.266 58.734 33.419 1.00 12.56 92 SER A O 1
ATOM 751 N N . ALA A 1 97 ? 37.496 60.745 34.324 1.00 12.19 93 ALA A N 1
ATOM 752 C CA . ALA A 1 97 ? 38.756 60.370 34.944 1.00 12.91 93 ALA A CA 1
ATOM 753 C C . ALA A 1 97 ? 38.594 59.141 35.845 1.00 13.50 93 ALA A C 1
ATOM 754 O O . ALA A 1 97 ? 39.411 58.231 35.831 1.00 13.17 93 ALA A O 1
ATOM 756 N N . ALA A 1 98 ? 37.525 59.101 36.630 1.00 12.81 94 ALA A N 1
ATOM 757 C CA . ALA A 1 98 ? 37.329 58.041 37.572 1.00 13.04 94 ALA A CA 1
ATOM 758 C C . ALA A 1 98 ? 37.098 56.719 36.794 1.00 12.80 94 ALA A C 1
ATOM 759 O O . ALA A 1 98 ? 37.666 55.670 37.146 1.00 12.12 94 ALA A O 1
ATOM 761 N N . LEU A 1 99 ? 36.278 56.755 35.761 1.00 12.19 95 LEU A N 1
ATOM 762 C CA . LEU A 1 99 ? 35.991 55.528 35.029 1.00 11.97 95 LEU A CA 1
ATOM 763 C C . LEU A 1 99 ? 37.218 55.094 34.248 1.00 11.68 95 LEU A C 1
ATOM 764 O O . LEU A 1 99 ? 37.507 53.885 34.191 1.00 12.01 95 LEU A O 1
ATOM 769 N N . GLN A 1 100 ? 37.949 56.059 33.710 1.00 12.25 96 GLN A N 1
ATOM 770 C CA . GLN A 1 100 ? 39.141 55.727 32.939 1.00 13.64 96 GLN A CA 1
ATOM 771 C C . GLN A 1 100 ? 40.164 55.062 33.841 1.00 14.85 96 GLN A C 1
ATOM 772 O O . GLN A 1 100 ? 40.773 54.044 33.454 1.00 13.08 96 GLN A O 1
ATOM 778 N N . LYS A 1 101 ? 40.376 55.598 35.043 1.00 13.66 97 LYS A N 1
ATOM 779 C CA . LYS A 1 101 ? 41.308 54.996 35.984 1.00 15.11 97 LYS A CA 1
ATOM 780 C C . LYS A 1 101 ? 40.891 53.572 36.313 1.00 13.88 97 LYS A C 1
ATOM 781 O O . LYS A 1 101 ? 41.711 52.627 36.317 1.00 14.72 97 LYS A O 1
ATOM 787 N N . ALA A 1 102 ? 39.603 53.379 36.592 1.00 13.57 98 ALA A N 1
ATOM 788 C CA . ALA A 1 102 ? 39.082 52.039 36.873 1.00 13.06 98 ALA A CA 1
ATOM 789 C C . ALA A 1 102 ? 39.249 51.078 35.708 1.00 13.08 98 ALA A C 1
ATOM 790 O O . ALA A 1 102 ? 39.643 49.931 35.905 1.00 13.94 98 ALA A O 1
ATOM 792 N N . ILE A 1 103 ? 38.952 51.506 34.500 1.00 12.60 99 ILE A N 1
ATOM 793 C CA . ILE A 1 103 ? 39.145 50.697 33.314 1.00 12.10 99 ILE A CA 1
ATOM 794 C C . ILE A 1 103 ? 40.601 50.318 33.178 1.00 12.34 99 ILE A C 1
ATOM 795 O O . ILE A 1 103 ? 40.926 49.174 32.912 1.00 12.67 99 ILE A O 1
ATOM 800 N N . ASP A 1 104 ? 41.513 51.287 33.340 1.00 12.72 100 ASP A N 1
ATOM 801 C CA . ASP A 1 104 ? 42.915 50.996 33.145 1.00 13.52 100 ASP A CA 1
ATOM 802 C C . ASP A 1 104 ? 43.419 50.002 34.182 1.00 14.05 100 ASP A C 1
ATOM 803 O O . ASP A 1 104 ? 44.170 49.089 33.843 1.00 15.04 100 ASP A O 1
ATOM 808 N N . GLU A 1 105 ? 43.028 50.145 35.426 1.00 14.47 101 GLU A N 1
ATOM 809 C CA . GLU A 1 105 ? 43.455 49.249 36.482 1.00 15.52 101 GLU A CA 1
ATOM 810 C C . GLU A 1 105 ? 42.870 47.868 36.336 1.00 15.97 101 GLU A C 1
ATOM 811 O O . GLU A 1 105 ? 43.480 46.892 36.786 1.00 17.21 101 GLU A O 1
ATOM 817 N N . THR A 1 106 ? 41.684 47.759 35.752 1.00 14.65 102 THR A N 1
ATOM 818 C CA . THR A 1 106 ? 40.990 46.479 35.687 1.00 14.16 102 THR A CA 1
ATOM 819 C C . THR A 1 106 ? 41.243 45.698 34.404 1.00 13.42 102 THR A C 1
ATOM 820 O O . THR A 1 106 ? 41.321 44.469 34.415 1.00 14.74 102 THR A O 1
ATOM 824 N N . PHE A 1 107 ? 41.351 46.393 33.284 1.00 13.00 103 PHE A N 1
ATOM 825 C CA . PHE A 1 107 ? 41.554 45.814 31.963 1.00 12.82 103 PHE A CA 1
ATOM 826 C C . PHE A 1 107 ? 42.857 46.176 31.328 1.00 13.74 103 PHE A C 1
ATOM 827 O O . PHE A 1 107 ? 43.278 45.460 30.444 1.00 15.49 103 PHE A O 1
ATOM 835 N N . GLY A 1 108 ? 43.453 47.307 31.696 1.00 13.63 104 GLY A N 1
ATOM 836 C CA . GLY A 1 108 ? 44.733 47.788 31.154 1.00 14.28 104 GLY A CA 1
ATOM 837 C C . GLY A 1 108 ? 44.646 49.075 30.378 1.00 14.56 104 GLY A C 1
ATOM 838 O O . GLY A 1 108 ? 45.543 49.920 30.454 1.00 14.99 104 GLY A O 1
ATOM 839 N N . SER A 1 109 ? 43.560 49.260 29.643 1.00 13.21 105 SER A N 1
ATOM 840 C CA . SER A 1 109 ? 43.380 50.373 28.763 1.00 13.02 105 SER A CA 1
ATOM 841 C C . SER A 1 109 ? 41.958 50.346 28.236 1.00 11.99 105 SER A C 1
ATOM 842 O O . SER A 1 109 ? 41.283 49.339 28.337 1.00 12.42 105 SER A O 1
ATOM 845 N N . LEU A 1 110 ? 41.561 51.430 27.591 1.00 12.81 106 LEU A N 1
ATOM 846 C CA . LEU A 1 110 ? 40.267 51.436 26.938 1.00 13.11 106 LEU A CA 1
ATOM 847 C C . LEU A 1 110 ? 40.181 50.403 25.798 1.00 14.14 106 LEU A C 1
ATOM 848 O O . LEU A 1 110 ? 39.190 49.717 25.623 1.00 13.41 106 LEU A O 1
ATOM 853 N N . ASP A 1 111 ? 41.265 50.308 25.029 1.00 14.61 107 ASP A N 1
ATOM 854 C CA . ASP A 1 111 ? 41.299 49.303 23.965 1.00 14.99 107 ASP A CA 1
ATOM 855 C C . ASP A 1 111 ? 41.115 47.888 24.484 1.00 14.64 107 ASP A C 1
ATOM 856 O O . ASP A 1 111 ? 40.369 47.101 23.895 1.00 14.87 107 ASP A O 1
ATOM 861 N N . ALA A 1 112 ? 41.735 47.585 25.613 1.00 13.45 108 ALA A N 1
ATOM 862 C CA . ALA A 1 112 ? 41.627 46.268 26.203 1.00 13.65 108 ALA A CA 1
ATOM 863 C C . ALA A 1 112 ? 40.210 46.011 26.667 1.00 13.89 108 ALA A C 1
ATOM 864 O O . ALA A 1 112 ? 39.696 44.908 26.512 1.00 14.25 108 ALA A O 1
ATOM 866 N N . LEU A 1 113 ? 39.550 47.036 27.199 1.00 12.73 109 LEU A N 1
ATOM 867 C CA . LEU A 1 113 ? 38.172 46.843 27.550 1.00 13.07 109 LEU A CA 1
ATOM 868 C C . LEU A 1 113 ? 37.318 46.578 26.338 1.00 12.82 109 LEU A C 1
ATOM 869 O O . LEU A 1 113 ? 36.426 45.711 26.372 1.00 11.53 109 LEU A O 1
ATOM 874 N N . LYS A 1 114 ? 37.507 47.383 25.287 1.00 12.19 110 LYS A N 1
ATOM 875 C CA . LYS A 1 114 ? 36.721 47.182 24.092 1.00 13.62 110 LYS A CA 1
ATOM 876 C C . LYS A 1 114 ? 36.911 45.793 23.546 1.00 13.01 110 LYS A C 1
ATOM 877 O O . LYS A 1 114 ? 35.954 45.166 23.160 1.00 12.76 110 LYS A O 1
ATOM 883 N N . GLU A 1 115 ? 38.140 45.303 23.586 1.00 14.23 111 GLU A N 1
ATOM 884 C CA . GLU A 1 115 ? 38.420 43.935 23.101 1.00 16.03 111 GLU A CA 1
ATOM 885 C C . GLU A 1 115 ? 37.680 42.895 23.908 1.00 14.04 111 GLU A C 1
ATOM 886 O O . GLU A 1 115 ? 37.115 41.946 23.361 1.00 14.38 111 GLU A O 1
ATOM 892 N N . LYS A 1 116 ? 37.618 43.095 25.213 1.00 13.24 112 LYS A N 1
ATOM 893 C CA . LYS A 1 116 ? 36.912 42.175 26.079 1.00 14.64 112 LYS A CA 1
ATOM 894 C C . LYS A 1 116 ? 35.404 42.188 25.830 1.00 12.55 112 LYS A C 1
ATOM 895 O O . LYS A 1 116 ? 34.773 41.142 25.769 1.00 13.22 112 LYS A O 1
ATOM 901 N N . ILE A 1 117 ? 34.830 43.379 25.656 1.00 12.03 113 ILE A N 1
ATOM 902 C CA . ILE A 1 117 ? 33.421 43.482 25.352 1.00 11.90 113 ILE A CA 1
ATOM 903 C C . ILE A 1 117 ? 33.122 42.898 23.967 1.00 11.92 113 ILE A C 1
ATOM 904 O O . ILE A 1 117 ? 32.136 42.175 23.805 1.00 12.38 113 ILE A O 1
ATOM 909 N N . ASN A 1 118 ? 33.959 43.179 22.996 1.00 11.68 114 ASN A N 1
ATOM 910 C CA . ASN A 1 118 ? 33.783 42.648 21.629 1.00 12.63 114 ASN A CA 1
ATOM 911 C C . ASN A 1 118 ? 33.803 41.115 21.707 1.00 12.94 114 ASN A C 1
ATOM 912 O O . ASN A 1 118 ? 32.995 40.444 21.071 1.00 13.17 114 ASN A O 1
ATOM 917 N N . ALA A 1 119 ? 34.702 40.558 22.509 1.00 12.82 115 ALA A N 1
ATOM 918 C CA . ALA A 1 119 ? 34.811 39.106 22.598 1.00 12.76 115 ALA A CA 1
ATOM 919 C C . ALA A 1 119 ? 33.550 38.543 23.262 1.00 13.39 115 ALA A C 1
ATOM 920 O O . ALA A 1 119 ? 33.020 37.514 22.866 1.00 13.76 115 ALA A O 1
ATOM 922 N N . ALA A 1 120 ? 33.102 39.179 24.326 1.00 12.73 116 ALA A N 1
ATOM 923 C CA . ALA A 1 120 ? 31.897 38.737 25.021 1.00 12.95 116 ALA A CA 1
ATOM 924 C C . ALA A 1 120 ? 30.670 38.795 24.131 1.00 12.34 116 ALA A C 1
ATOM 925 O O . ALA A 1 120 ? 29.858 37.885 24.096 1.00 12.81 116 ALA A O 1
ATOM 927 N N . GLY A 1 121 ? 30.568 39.870 23.355 1.00 12.64 117 GLY A N 1
ATOM 928 C CA . GLY A 1 121 ? 29.508 39.980 22.400 1.00 13.08 117 GLY A CA 1
ATOM 929 C C . GLY A 1 121 ? 29.542 38.921 21.319 1.00 13.37 117 GLY A C 1
ATOM 930 O O . GLY A 1 121 ? 28.524 38.329 20.983 1.00 14.01 117 GLY A O 1
ATOM 931 N N . ALA A 1 122 ? 30.727 38.664 20.816 1.00 14.28 118 ALA A N 1
ATOM 932 C CA . ALA A 1 122 ? 30.860 37.641 19.769 1.00 14.18 118 ALA A CA 1
ATOM 933 C C . ALA A 1 122 ? 30.543 36.275 20.278 1.00 14.19 118 ALA A C 1
ATOM 934 O O . ALA A 1 122 ? 30.029 35.458 19.543 1.00 16.57 118 ALA A O 1
ATOM 936 N N . ALA A 1 123 ? 30.841 36.001 21.539 1.00 13.95 119 ALA A N 1
ATOM 937 C CA . ALA A 1 123 ? 30.669 34.684 22.153 1.00 14.85 119 ALA A CA 1
ATOM 938 C C . ALA A 1 123 ? 29.262 34.369 22.613 1.00 14.50 119 ALA A C 1
ATOM 939 O O . ALA A 1 123 ? 28.973 33.248 22.977 1.00 16.55 119 ALA A O 1
ATOM 941 N N . ARG A 1 124 ? 28.391 35.356 22.621 1.00 13.79 120 ARG A N 1
ATOM 942 C CA . ARG A 1 124 ? 27.028 35.149 23.022 1.00 13.64 120 ARG A CA 1
ATOM 943 C C . ARG A 1 124 ? 26.299 34.468 21.867 1.00 13.55 120 ARG A C 1
ATOM 944 O O . ARG A 1 124 ? 25.939 35.114 20.881 1.00 15.12 120 ARG A O 1
ATOM 952 N N . PHE A 1 125 ? 26.045 33.190 21.990 1.00 12.81 121 PHE A N 1
ATOM 953 C CA . PHE A 1 125 ? 25.382 32.416 20.948 1.00 12.03 121 PHE A CA 1
ATOM 954 C C . PHE A 1 125 ? 23.905 32.684 20.979 1.00 11.42 121 PHE A C 1
ATOM 955 O O . PHE A 1 125 ? 23.281 32.629 22.051 1.00 13.52 121 PHE A O 1
ATOM 963 N N . GLY A 1 126 ? 23.328 32.988 19.828 1.00 10.81 122 GLY A N 1
ATOM 964 C CA . GLY A 1 126 ? 21.924 33.352 19.793 1.00 10.94 122 GLY A CA 1
ATOM 965 C C . GLY A 1 126 ? 21.747 34.831 20.070 1.00 10.65 122 GLY A C 1
ATOM 966 O O . GLY A 1 126 ? 22.605 35.652 19.817 1.00 11.90 122 GLY A O 1
ATOM 967 N N . SER A 1 127 ? 20.583 35.169 20.620 1.00 10.33 123 SER A N 1
ATOM 968 C CA . SER A 1 127 ? 20.272 36.548 20.921 1.00 10.00 123 SER A CA 1
ATOM 969 C C . SER A 1 127 ? 20.790 36.922 22.302 1.00 9.72 123 SER A C 1
ATOM 970 O O . SER A 1 127 ? 20.766 36.110 23.242 1.00 10.47 123 SER A O 1
ATOM 973 N N . GLY A 1 128 ? 21.160 38.187 22.474 1.00 9.36 124 GLY A N 1
ATOM 974 C CA . GLY A 1 128 ? 21.531 38.652 23.803 1.00 9.80 124 GLY A CA 1
ATOM 975 C C . GLY A 1 128 ? 22.240 39.963 23.823 1.00 9.97 124 GLY A C 1
ATOM 976 O O . GLY A 1 128 ? 22.100 40.722 22.860 1.00 10.14 124 GLY A O 1
ATOM 977 N N . TRP A 1 129 ? 22.916 40.251 24.920 1.00 9.24 125 TRP A N 1
ATOM 978 C CA . TRP A 1 129 ? 23.559 41.502 25.223 1.00 9.96 125 TRP A CA 1
ATOM 979 C C . TRP A 1 129 ? 24.918 41.291 25.780 1.00 9.95 125 TRP A C 1
ATOM 980 O O . TRP A 1 129 ? 25.136 40.331 26.530 1.00 10.40 125 TRP A O 1
ATOM 991 N N . ALA A 1 130 ? 25.841 42.193 25.487 1.00 10.49 126 ALA A N 1
ATOM 992 C CA . ALA A 1 130 ? 27.116 42.320 26.148 1.00 10.19 126 ALA A CA 1
ATOM 993 C C . ALA A 1 130 ? 27.050 43.479 27.117 1.00 10.75 126 ALA A C 1
ATOM 994 O O . ALA A 1 130 ? 26.421 44.492 26.819 1.00 11.40 126 ALA A O 1
ATOM 996 N N . TRP A 1 131 ? 27.670 43.325 28.268 1.00 11.00 127 TRP A N 1
ATOM 997 C CA . TRP A 1 131 ? 27.584 44.306 29.357 1.00 10.50 127 TRP A CA 1
ATOM 998 C C . TRP A 1 131 ? 28.933 44.651 29.933 1.00 10.32 127 TRP A C 1
ATOM 999 O O . TRP A 1 131 ? 29.804 43.789 30.084 1.00 10.89 127 TRP A O 1
ATOM 1010 N N . LEU A 1 132 ? 28.996 45.887 30.421 1.00 10.34 128 LEU A N 1
ATOM 1011 C CA . LEU A 1 132 ? 29.956 46.300 31.401 1.00 10.24 128 LEU A CA 1
ATOM 1012 C C . LEU A 1 132 ? 29.176 46.688 32.632 1.00 11.15 128 LEU A C 1
ATOM 1013 O O . LEU A 1 132 ? 28.293 47.540 32.540 1.00 10.63 128 LEU A O 1
ATOM 1018 N N . ILE A 1 133 ? 29.472 46.050 33.736 1.00 10.49 129 ILE A N 1
ATOM 1019 C CA . ILE A 1 133 ? 28.780 46.217 34.983 1.00 11.64 129 ILE A CA 1
ATOM 1020 C C . ILE A 1 133 ? 29.725 46.617 36.060 1.00 12.52 129 ILE A C 1
ATOM 1021 O O . ILE A 1 133 ? 30.909 46.348 36.034 1.00 11.51 129 ILE A O 1
ATOM 1026 N N . VAL A 1 134 ? 29.125 47.195 37.091 1.00 12.52 130 VAL A N 1
ATOM 1027 C CA . VAL A 1 134 ? 29.774 47.411 38.370 1.00 14.16 130 VAL A CA 1
ATOM 1028 C C . VAL A 1 134 ? 29.261 46.375 39.349 1.00 14.56 130 VAL A C 1
ATOM 1029 O O . VAL A 1 134 ? 28.055 46.357 39.626 1.00 15.31 130 VAL A O 1
ATOM 1033 N N . ASP A 1 135 ? 30.124 45.485 39.810 1.00 16.78 131 ASP A N 1
ATOM 1034 C CA . ASP A 1 135 ? 29.712 44.438 40.725 1.00 18.47 131 ASP A CA 1
ATOM 1035 C C . ASP A 1 135 ? 29.551 45.077 42.125 1.00 20.60 131 ASP A C 1
ATOM 1036 O O . ASP A 1 135 ? 29.851 46.262 42.350 1.00 19.68 131 ASP A O 1
ATOM 1041 N N . ASN A 1 136 ? 28.974 44.333 43.052 1.00 28.92 132 ASN A N 1
ATOM 1042 C CA . ASN A 1 136 ? 28.709 44.943 44.364 1.00 30.97 132 ASN A CA 1
ATOM 1043 C C . ASN A 1 136 ? 30.058 45.245 45.069 1.00 32.02 132 ASN A C 1
ATOM 1044 O O . ASN A 1 136 ? 30.142 46.183 45.875 1.00 39.99 132 ASN A O 1
ATOM 1049 N N . GLY A 1 137 ? 31.126 44.540 44.696 1.00 30.36 133 GLY A N 1
ATOM 1050 C CA . GLY A 1 137 ? 32.497 44.983 45.059 1.00 32.52 133 GLY A CA 1
ATOM 1051 C C . GLY A 1 137 ? 33.031 46.330 44.517 1.00 29.51 133 GLY A C 1
ATOM 1052 O O . GLY A 1 137 ? 34.204 46.672 44.810 1.00 30.45 133 GLY A O 1
ATOM 1053 N N . GLY A 1 138 ? 32.216 47.110 43.770 1.00 23.57 134 GLY A N 1
ATOM 1054 C CA . GLY A 1 138 ? 32.678 48.279 43.016 1.00 21.80 134 GLY A CA 1
ATOM 1055 C C . GLY A 1 138 ? 33.514 47.930 41.794 1.00 18.52 134 GLY A C 1
ATOM 1056 O O . GLY A 1 138 ? 33.957 48.842 41.083 1.00 23.37 134 GLY A O 1
ATOM 1057 N N . LYS A 1 139 ? 33.713 46.652 41.525 1.00 16.52 135 LYS A N 1
ATOM 1058 C CA . LYS A 1 139 ? 34.611 46.261 40.469 1.00 16.97 135 LYS A CA 1
ATOM 1059 C C . LYS A 1 139 ? 33.894 46.182 39.130 1.00 15.58 135 LYS A C 1
ATOM 1060 O O . LYS A 1 139 ? 32.803 45.682 39.019 1.00 14.73 135 LYS A O 1
ATOM 1066 N N . LEU A 1 140 ? 34.578 46.609 38.095 1.00 13.47 136 LEU A N 1
ATOM 1067 C CA . LEU A 1 140 ? 34.106 46.458 36.733 1.00 12.76 136 LEU A CA 1
ATOM 1068 C C . LEU A 1 140 ? 34.236 45.040 36.254 1.00 12.17 136 LEU A C 1
ATOM 1069 O O . LEU A 1 140 ? 35.250 44.400 36.466 1.00 12.78 136 LEU A O 1
ATOM 1074 N N . GLN A 1 141 ? 33.227 44.608 35.496 1.00 12.60 137 GLN A N 1
ATOM 1075 C CA . GLN A 1 141 ? 33.169 43.269 34.966 1.00 12.77 137 GLN A CA 1
ATOM 1076 C C . GLN A 1 141 ? 32.479 43.263 33.621 1.00 11.81 137 GLN A C 1
ATOM 1077 O O . GLN A 1 141 ? 31.501 44.004 33.444 1.00 11.58 137 GLN A O 1
ATOM 1083 N N . VAL A 1 142 ? 32.982 42.480 32.704 1.00 11.79 138 VAL A N 1
ATOM 1084 C CA . VAL A 1 142 ? 32.364 42.307 31.414 1.00 11.67 138 VAL A CA 1
ATOM 1085 C C . VAL A 1 142 ? 31.622 40.996 31.411 1.00 11.03 138 VAL A C 1
ATOM 1086 O O . VAL A 1 142 ? 32.147 39.974 31.853 1.00 13.26 138 VAL A O 1
ATOM 1090 N N . THR A 1 143 ? 30.373 40.990 30.991 1.00 12.22 139 THR A N 1
ATOM 1091 C CA . THR A 1 143 ? 29.576 39.771 30.921 1.00 13.61 139 THR A CA 1
ATOM 1092 C C . THR A 1 143 ? 28.685 39.783 29.671 1.00 12.59 139 THR A C 1
ATOM 1093 O O . THR A 1 143 ? 28.683 40.773 28.921 1.00 11.84 139 THR A O 1
ATOM 1097 N N . SER A 1 144 ? 27.973 38.693 29.405 1.00 11.52 140 SER A N 1
ATOM 1098 C CA . SER A 1 144 ? 26.902 38.714 28.466 1.00 11.14 140 SER A CA 1
ATOM 1099 C C . SER A 1 144 ? 25.726 37.951 29.010 1.00 11.86 140 SER A C 1
ATOM 1100 O O . SER A 1 144 ? 25.900 37.141 29.921 1.00 12.48 140 SER A O 1
ATOM 1103 N N . THR A 1 145 ? 24.558 38.225 28.473 1.00 10.20 141 THR A N 1
ATOM 1104 C CA . THR A 1 145 ? 23.346 37.557 28.851 1.00 10.62 141 THR A CA 1
ATOM 1105 C C . THR A 1 145 ? 22.565 37.128 27.629 1.00 10.29 141 THR A C 1
ATOM 1106 O O . THR A 1 145 ? 22.706 37.725 26.534 1.00 9.98 141 THR A O 1
ATOM 1110 N N . PRO A 1 146 ? 21.725 36.106 27.755 1.00 10.26 142 PRO A N 1
ATOM 1111 C CA . PRO A 1 146 ? 20.857 35.694 26.681 1.00 10.31 142 PRO A CA 1
ATOM 1112 C C . PRO A 1 146 ? 19.597 36.499 26.583 1.00 10.17 142 PRO A C 1
ATOM 1113 O O . PRO A 1 146 ? 19.118 37.007 27.616 1.00 10.77 142 PRO A O 1
ATOM 1117 N N . ASN A 1 147 ? 19.065 36.641 25.392 1.00 9.58 143 ASN A N 1
ATOM 1118 C CA . ASN A 1 147 ? 17.754 37.141 25.164 1.00 9.62 143 ASN A CA 1
ATOM 1119 C C . ASN A 1 147 ? 17.625 38.558 25.753 1.00 9.95 143 ASN A C 1
ATOM 1120 O O . ASN A 1 147 ? 18.457 39.380 25.408 1.00 9.85 143 ASN A O 1
ATOM 1125 N N . GLN A 1 148 ? 16.617 38.860 26.598 1.00 10.00 144 GLN A N 1
ATOM 1126 C CA . GLN A 1 148 ? 16.575 40.158 27.245 1.00 9.85 144 GLN A CA 1
ATOM 1127 C C . GLN A 1 148 ? 16.954 40.061 28.704 1.00 10.11 144 GLN A C 1
ATOM 1128 O O . GLN A 1 148 ? 16.663 40.972 29.481 1.00 10.43 144 GLN A O 1
ATOM 1134 N N . ASP A 1 149 ? 17.623 38.998 29.108 1.00 10.05 145 ASP A N 1
ATOM 1135 C CA . ASP A 1 149 ? 18.077 38.949 30.489 1.00 10.15 145 ASP A CA 1
ATOM 1136 C C . ASP A 1 149 ? 19.114 40.020 30.714 1.00 10.89 145 ASP A C 1
ATOM 1137 O O . ASP A 1 149 ? 19.773 40.472 29.798 1.00 11.26 145 ASP A O 1
ATOM 1142 N N . ASN A 1 150 ? 19.341 40.379 31.966 1.00 10.07 146 ASN A N 1
ATOM 1143 C CA . ASN A 1 150 ? 20.358 41.357 32.276 1.00 10.98 146 ASN A CA 1
ATOM 1144 C C . ASN A 1 150 ? 20.928 41.153 33.662 1.00 11.88 146 ASN A C 1
ATOM 1145 O O . ASN A 1 150 ? 20.406 40.359 34.445 1.00 11.96 146 ASN A O 1
ATOM 1150 N N . PRO A 1 151 ? 22.027 41.844 33.972 1.00 11.19 147 PRO A N 1
ATOM 1151 C CA . PRO A 1 151 ? 22.709 41.614 35.227 1.00 11.03 147 PRO A CA 1
ATOM 1152 C C . PRO A 1 151 ? 22.016 42.037 36.484 1.00 11.41 147 PRO A C 1
ATOM 1153 O O . PRO A 1 151 ? 22.541 41.776 37.572 1.00 12.63 147 PRO A O 1
ATOM 1157 N N . LEU A 1 152 ? 20.892 42.734 36.376 1.00 10.63 148 LEU A N 1
ATOM 1158 C CA . LEU A 1 152 ? 20.113 43.068 37.561 1.00 11.47 148 LEU A CA 1
ATOM 1159 C C . LEU A 1 152 ? 19.160 41.968 37.948 1.00 12.43 148 LEU A C 1
ATOM 1160 O O . LEU A 1 152 ? 18.550 42.054 39.040 1.00 13.81 148 LEU A O 1
ATOM 1165 N N . MET 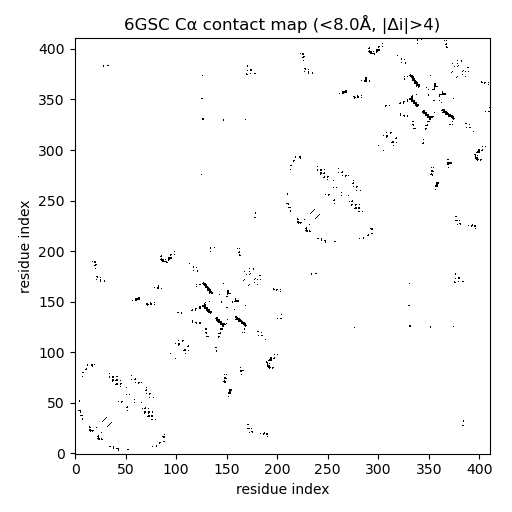A 1 153 ? 18.932 40.979 37.112 1.00 11.75 149 MET A N 1
ATOM 1166 C CA . MET A 1 153 ? 17.934 39.964 37.404 1.00 11.85 149 MET A CA 1
ATOM 1167 C C . MET A 1 153 ? 18.392 39.068 38.545 1.00 13.11 149 MET A C 1
ATOM 1168 O O . MET A 1 153 ? 19.538 38.629 38.604 1.00 13.32 149 MET A O 1
ATOM 1173 N N . ASP A 1 154 ? 17.427 38.703 39.383 1.00 13.41 150 ASP A N 1
ATOM 1174 C CA . ASP A 1 154 ? 17.716 37.995 40.616 1.00 16.29 150 ASP A CA 1
ATOM 1175 C C . ASP A 1 154 ? 18.450 36.710 40.414 1.00 16.70 150 ASP A C 1
ATOM 1176 O O . ASP A 1 154 ? 19.265 36.362 41.258 1.00 18.79 150 ASP A O 1
ATOM 1181 N N . PHE A 1 155 ? 18.204 35.988 39.335 1.00 16.63 151 PHE A N 1
ATOM 1182 C CA . PHE A 1 155 ? 18.764 34.643 39.181 1.00 17.73 151 PHE A CA 1
ATOM 1183 C C . PHE A 1 155 ? 20.145 34.702 38.514 1.00 19.80 151 PHE A C 1
ATOM 1184 O O . PHE A 1 155 ? 20.834 33.685 38.495 1.00 21.84 151 PHE A O 1
ATOM 1192 N N . THR A 1 156 ? 20.523 35.864 37.937 1.00 20.18 152 THR A N 1
ATOM 1193 C CA . THR A 1 156 ? 21.729 36.019 37.085 1.00 22.61 152 THR A CA 1
ATOM 1194 C C . THR A 1 156 ? 22.942 35.743 38.004 1.00 23.33 152 THR A C 1
ATOM 1195 O O . THR A 1 156 ? 22.996 36.171 39.153 1.00 24.09 152 THR A O 1
ATOM 1199 N N . LYS A 1 157 ? 23.897 34.962 37.521 1.00 27.09 153 LYS A N 1
ATOM 1200 C CA . LYS A 1 157 ? 25.058 34.610 38.330 1.00 27.89 153 LYS A CA 1
ATOM 1201 C C . LYS A 1 157 ? 26.000 35.807 38.464 1.00 24.46 153 LYS A C 1
ATOM 1202 O O . LYS A 1 157 ? 26.362 36.180 39.581 1.00 25.63 153 LYS A O 1
ATOM 1208 N N . GLU A 1 158 ? 26.323 36.430 37.327 1.00 21.05 154 GLU A N 1
ATOM 1209 C CA . GLU A 1 158 ? 27.202 37.640 37.292 1.00 19.18 154 GLU A CA 1
ATOM 1210 C C . GLU A 1 158 ? 26.384 38.927 37.439 1.00 16.91 154 GLU A C 1
ATOM 1211 O O . GLU A 1 158 ? 26.085 39.597 36.470 1.00 17.94 154 GLU A O 1
ATOM 1217 N N . LYS A 1 159 ? 26.083 39.279 38.678 1.00 17.11 155 LYS A N 1
ATOM 1218 C CA . LYS A 1 159 ? 25.174 40.363 38.985 1.00 17.29 155 LYS A CA 1
ATOM 1219 C C . LYS A 1 159 ? 25.943 41.647 39.171 1.00 15.73 155 LYS A C 1
ATOM 1220 O O . LYS A 1 159 ? 27.036 41.669 39.694 1.00 16.25 155 LYS A O 1
ATOM 1226 N N . GLY A 1 160 ? 25.340 42.744 38.764 1.00 13.45 156 GLY A N 1
ATOM 1227 C CA . GLY A 1 160 ? 25.913 44.040 39.005 1.00 14.07 156 GLY A CA 1
ATOM 1228 C C . GLY A 1 160 ? 25.111 45.059 38.265 1.00 12.91 156 GLY A C 1
ATOM 1229 O O . GLY A 1 160 ? 24.114 44.718 37.628 1.00 14.26 156 GLY A O 1
ATOM 1230 N N . THR A 1 161 ? 25.486 46.318 38.414 1.00 12.61 157 THR A N 1
ATOM 1231 C CA . THR A 1 161 ? 24.764 47.408 37.845 1.00 12.75 157 THR A CA 1
ATOM 1232 C C . THR A 1 161 ? 25.332 47.704 36.466 1.00 11.69 157 THR A C 1
ATOM 1233 O O . THR A 1 161 ? 26.511 48.029 36.321 1.00 12.31 157 THR A O 1
ATOM 1237 N N . PRO A 1 162 ? 24.518 47.562 35.439 1.00 11.91 158 PRO A N 1
ATOM 1238 C CA . PRO A 1 162 ? 25.019 47.815 34.094 1.00 11.22 158 PRO A CA 1
ATOM 1239 C C . PRO A 1 162 ? 25.317 49.279 33.877 1.00 11.72 158 PRO A C 1
ATOM 1240 O O . PRO A 1 162 ? 24.507 50.131 34.270 1.00 13.24 158 PRO A O 1
ATOM 1244 N N . ILE A 1 163 ? 26.465 49.595 33.287 1.00 11.42 159 ILE A N 1
ATOM 1245 C CA . ILE A 1 163 ? 26.766 50.936 32.892 1.00 11.44 159 ILE A CA 1
ATOM 1246 C C . ILE A 1 163 ? 26.898 51.103 31.375 1.00 10.63 159 ILE A C 1
ATOM 1247 O O . ILE A 1 163 ? 26.864 52.246 30.866 1.00 11.32 159 ILE A O 1
ATOM 1252 N N . LEU A 1 164 ? 26.958 49.983 30.667 1.00 10.91 160 LEU A N 1
ATOM 1253 C CA . LEU A 1 164 ? 27.035 49.951 29.229 1.00 10.51 160 LEU A CA 1
ATOM 1254 C C . LEU A 1 164 ? 26.508 48.589 28.817 1.00 11.28 160 LEU A C 1
ATOM 1255 O O . LEU A 1 164 ? 26.856 47.576 29.424 1.00 11.34 160 LEU A O 1
ATOM 1260 N N . GLY A 1 165 ? 25.642 48.564 27.823 1.00 11.29 161 GLY A N 1
ATOM 1261 C CA . GLY A 1 165 ? 25.147 47.313 27.224 1.00 10.84 161 GLY A CA 1
ATOM 1262 C C . GLY A 1 165 ? 25.116 47.544 25.744 1.00 11.42 161 GLY A C 1
ATOM 1263 O O . GLY A 1 165 ? 24.756 48.640 25.283 1.00 13.08 161 GLY A O 1
ATOM 1264 N N . ILE A 1 166 ? 25.487 46.508 25.038 1.00 11.02 162 ILE A N 1
ATOM 1265 C CA . ILE A 1 166 ? 25.458 46.490 23.577 1.00 10.92 162 ILE A CA 1
ATOM 1266 C C . ILE A 1 166 ? 24.595 45.303 23.140 1.00 10.33 162 ILE A C 1
ATOM 1267 O O . ILE A 1 166 ? 24.820 44.138 23.516 1.00 10.24 162 ILE A O 1
ATOM 1272 N N . ASP A 1 167 ? 23.558 45.619 22.409 1.00 10.68 163 ASP A N 1
ATOM 1273 C CA . ASP A 1 167 ? 22.587 44.658 21.914 1.00 11.02 163 ASP A CA 1
ATOM 1274 C C . ASP A 1 167 ? 23.219 43.793 20.813 1.00 10.80 163 ASP A C 1
ATOM 1275 O O . ASP A 1 167 ? 23.630 44.367 19.771 1.00 11.80 163 ASP A O 1
ATOM 1280 N N . VAL A 1 168 ? 23.256 42.469 20.950 1.00 10.14 164 VAL A N 1
ATOM 1281 C CA . VAL A 1 168 ? 23.732 41.597 19.872 1.00 10.47 164 VAL A CA 1
ATOM 1282 C C . VAL A 1 168 ? 22.643 40.686 19.400 1.00 9.96 164 VAL A C 1
ATOM 1283 O O . VAL A 1 168 ? 22.938 39.702 18.720 1.00 10.70 164 VAL A O 1
ATOM 1287 N N . TRP A 1 169 ? 21.378 40.998 19.661 1.00 9.69 165 TRP A N 1
ATOM 1288 C CA . TRP A 1 169 ? 20.311 40.414 18.847 1.00 9.65 165 T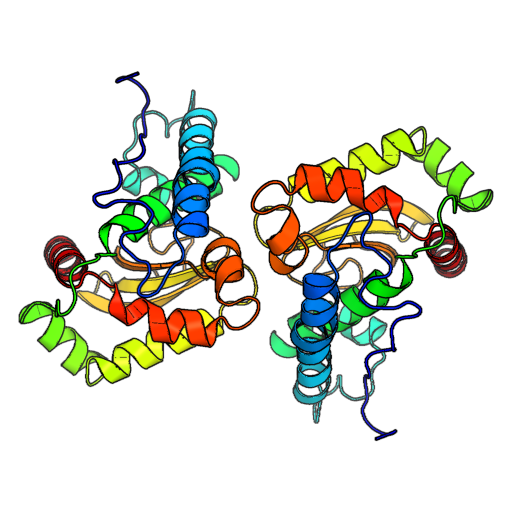RP A CA 1
ATOM 1289 C C . TRP A 1 169 ? 20.599 40.783 17.373 1.00 9.69 165 TRP A C 1
ATOM 1290 O O . TRP A 1 169 ? 21.005 41.900 17.057 1.00 11.10 165 TRP A O 1
ATOM 1301 N N . GLU A 1 170 ? 20.272 39.869 16.476 1.00 9.89 166 GLU A N 1
ATOM 1302 C CA . GLU A 1 170 ? 20.479 40.142 15.065 1.00 9.46 166 GLU A CA 1
ATOM 1303 C C . GLU A 1 170 ? 19.699 41.336 14.598 1.00 10.68 166 GLU A C 1
ATOM 1304 O O . GLU A 1 170 ? 20.165 42.048 13.693 1.00 11.01 166 GLU A O 1
ATOM 1310 N N . HIS A 1 171 ? 18.541 41.613 15.149 1.00 10.41 167 HIS A N 1
ATOM 1311 C CA . HIS A 1 171 ? 17.823 42.828 14.708 1.00 10.88 167 HIS A CA 1
ATOM 1312 C C . HIS A 1 171 ? 18.631 44.099 14.939 1.00 10.49 167 HIS A C 1
ATOM 1313 O O . HIS A 1 171 ? 18.332 45.119 14.317 1.00 12.26 167 HIS A O 1
ATOM 1320 N N . ALA A 1 172 ? 19.602 44.081 15.832 1.00 10.78 168 ALA A N 1
ATOM 1321 C CA . ALA A 1 172 ? 20.400 45.265 16.104 1.00 10.61 168 ALA A CA 1
ATOM 1322 C C . ALA A 1 172 ? 21.369 45.565 14.983 1.00 11.20 168 ALA A C 1
ATOM 1323 O O . ALA A 1 172 ? 21.865 46.685 14.936 1.00 11.66 168 ALA A O 1
ATOM 1325 N N . TYR A 1 173 ? 21.731 44.579 14.190 1.00 11.74 169 TYR A N 1
ATOM 1326 C CA . TYR A 1 173 ? 22.810 44.787 13.254 1.00 11.82 169 TYR A CA 1
ATOM 1327 C C . TYR A 1 173 ? 22.613 44.154 11.884 1.00 10.93 169 TYR A C 1
ATOM 1328 O O . TYR A 1 173 ? 23.469 44.338 10.985 1.00 11.70 169 TYR A O 1
ATOM 1337 N N . TYR A 1 174 ? 21.556 43.418 11.655 1.00 10.22 170 TYR A N 1
ATOM 1338 C CA . TYR A 1 174 ? 21.507 42.596 10.446 1.00 10.61 170 TYR A CA 1
ATOM 1339 C C . TYR A 1 174 ? 21.333 43.445 9.213 1.00 10.86 170 TYR A C 1
ATOM 1340 O O . TYR A 1 174 ? 21.883 43.069 8.143 1.00 11.52 170 TYR A O 1
ATOM 1349 N N . LEU A 1 175 ? 20.537 44.499 9.233 1.00 11.67 171 LEU A N 1
ATOM 1350 C CA . LEU A 1 175 ? 20.347 45.259 8.006 1.00 12.28 171 LEU A CA 1
ATOM 1351 C C . LEU A 1 175 ? 21.634 45.839 7.494 1.00 13.11 171 LEU A C 1
ATOM 1352 O O . LEU A 1 175 ? 21.802 45.888 6.238 1.00 13.98 171 LEU A O 1
ATOM 1357 N N . ARG A 1 176 ? 22.533 46.270 8.335 1.00 13.16 172 ARG A N 1
ATOM 1358 C CA . ARG A 1 176 ? 23.764 46.880 7.886 1.00 13.90 172 ARG A CA 1
ATOM 1359 C C . ARG A 1 176 ? 24.917 45.925 7.776 1.00 14.29 172 ARG A C 1
ATOM 1360 O O . ARG A 1 176 ? 25.756 46.071 6.884 1.00 15.22 172 ARG A O 1
ATOM 1368 N N . TYR A 1 177 ? 25.009 44.962 8.663 1.00 11.76 173 TYR A N 1
ATOM 1369 C CA . TYR A 1 177 ? 26.168 44.083 8.801 1.00 11.38 173 TYR A CA 1
ATOM 1370 C C . TYR A 1 177 ? 25.883 42.625 8.478 1.00 11.05 173 TYR A C 1
ATOM 1371 O O . TYR A 1 177 ? 26.830 41.841 8.371 1.00 13.10 173 TYR A O 1
ATOM 1380 N N . GLN A 1 178 ? 24.635 42.259 8.344 1.00 10.75 174 GLN A N 1
ATOM 1381 C CA . GLN A 1 178 ? 24.250 40.851 8.165 1.00 11.11 174 GLN A CA 1
ATOM 1382 C C . GLN A 1 178 ? 24.988 40.001 9.148 1.00 12.30 174 GLN A C 1
ATOM 1383 O O . GLN A 1 178 ? 24.865 40.300 10.372 1.00 11.31 174 GLN A O 1
ATOM 1389 N N . ASN A 1 179 ? 25.662 38.922 8.758 1.00 11.92 175 ASN A N 1
ATOM 1390 C CA . ASN A 1 179 ? 26.275 38.001 9.681 1.00 11.87 175 ASN A CA 1
ATOM 1391 C C . ASN A 1 179 ? 27.480 38.579 10.380 1.00 12.24 175 ASN A C 1
ATOM 1392 O O . ASN A 1 179 ? 28.006 37.915 11.284 1.00 12.77 175 ASN A O 1
ATOM 1397 N N . LYS A 1 180 ? 27.940 39.761 10.010 1.00 11.64 176 LYS A N 1
ATOM 1398 C CA . LYS A 1 180 ? 29.206 40.290 10.486 1.00 12.55 176 LYS A CA 1
ATOM 1399 C C . LYS A 1 180 ? 29.081 41.016 11.824 1.00 12.81 176 LYS A C 1
ATOM 1400 O O . LYS A 1 180 ? 29.334 42.205 11.968 1.00 12.77 176 LYS A O 1
ATOM 1406 N N . ARG A 1 181 ? 28.653 40.254 12.820 1.00 12.23 177 ARG A N 1
ATOM 1407 C CA . ARG A 1 181 ? 28.515 40.812 14.174 1.00 11.31 177 ARG A CA 1
ATOM 1408 C C . ARG A 1 181 ? 29.798 41.428 14.692 1.00 12.15 177 ARG A C 1
ATOM 1409 O O . ARG A 1 181 ? 29.758 42.463 15.353 1.00 12.08 177 ARG A O 1
ATOM 1417 N N . ALA A 1 182 ? 30.943 40.840 14.374 1.00 12.37 178 ALA A N 1
ATOM 1418 C CA . ALA A 1 182 ? 32.204 41.415 14.828 1.00 12.88 178 ALA A CA 1
ATOM 1419 C C . ALA A 1 182 ? 32.428 42.787 14.249 1.00 12.64 178 ALA A C 1
ATOM 1420 O O . ALA A 1 182 ? 32.982 43.660 14.922 1.00 13.17 178 ALA A O 1
ATOM 1422 N N . ASP A 1 183 ? 31.993 43.034 13.015 1.00 13.41 179 ASP A N 1
ATOM 1423 C CA . ASP A 1 183 ? 32.117 44.368 12.418 1.00 13.80 179 ASP A CA 1
ATOM 1424 C C . ASP A 1 183 ? 31.209 45.379 13.061 1.00 12.31 179 ASP A C 1
ATOM 1425 O O . ASP A 1 183 ? 31.584 46.521 13.281 1.00 12.49 179 ASP A O 1
ATOM 1430 N N . TYR A 1 184 ? 30.021 44.943 13.398 1.00 12.24 180 TYR A N 1
ATOM 1431 C CA . TYR A 1 184 ? 29.113 45.795 14.172 1.00 11.76 180 TYR A CA 1
ATOM 1432 C C . TYR A 1 184 ? 29.716 46.172 15.516 1.00 11.20 180 TYR A C 1
ATOM 1433 O O . TYR A 1 184 ? 29.717 47.328 15.903 1.00 11.39 180 TYR A O 1
ATOM 1442 N N . LEU A 1 185 ? 30.288 45.197 16.192 1.00 11.30 181 LEU A N 1
ATOM 1443 C CA . LEU A 1 185 ? 30.886 45.466 17.525 1.00 12.46 181 LEU A CA 1
ATOM 1444 C C . LEU A 1 185 ? 32.088 46.379 17.385 1.00 12.38 181 LEU A C 1
ATOM 1445 O O . LEU A 1 185 ? 32.251 47.305 18.167 1.00 14.03 181 LEU A O 1
ATOM 1450 N N . THR A 1 186 ? 32.924 46.196 16.367 1.00 12.91 182 THR A N 1
ATOM 1451 C CA . THR A 1 186 ? 34.050 47.109 16.194 1.00 13.95 182 THR A CA 1
ATOM 1452 C C . THR A 1 186 ? 33.584 48.537 15.915 1.00 12.69 182 THR A C 1
ATOM 1453 O O . THR A 1 186 ? 34.151 49.535 16.397 1.00 13.99 182 THR A O 1
ATOM 1457 N N . THR A 1 187 ? 32.511 48.658 15.151 1.00 12.43 183 THR A N 1
ATOM 1458 C CA . THR A 1 187 ? 32.098 49.945 14.647 1.00 13.07 183 THR A CA 1
ATOM 1459 C C . THR A 1 187 ? 31.282 50.721 15.675 1.00 12.70 183 THR A C 1
ATOM 1460 O O . THR A 1 187 ? 31.327 51.939 15.762 1.00 12.19 183 THR A O 1
ATOM 1464 N N . ILE A 1 188 ? 30.507 50.005 16.482 1.00 12.32 184 ILE A N 1
ATOM 1465 C CA . ILE A 1 188 ? 29.620 50.672 17.440 1.00 12.19 184 ILE A CA 1
ATOM 1466 C C . ILE A 1 188 ? 30.353 51.584 18.440 1.00 12.07 184 ILE A C 1
ATOM 1467 O O . ILE A 1 188 ? 29.767 52.545 18.889 1.00 11.66 184 ILE A O 1
ATOM 1472 N N . TRP A 1 189 ? 31.625 51.304 18.705 1.00 11.45 185 TRP A N 1
ATOM 1473 C CA . TRP A 1 189 ? 32.406 52.159 19.558 1.00 11.82 185 TRP A CA 1
ATOM 1474 C C . TRP A 1 189 ? 32.389 53.615 19.099 1.00 11.44 185 TRP A C 1
ATOM 1475 O O . TRP A 1 189 ? 32.542 54.492 19.926 1.00 13.26 185 TRP A O 1
ATOM 1486 N N . ASP A 1 190 ? 32.246 53.867 17.808 1.00 12.61 186 ASP A N 1
ATOM 1487 C CA . ASP A 1 190 ? 32.226 55.205 17.283 1.00 12.72 186 ASP A CA 1
ATOM 1488 C C . ASP A 1 190 ? 31.038 56.009 17.755 1.00 13.76 186 ASP A C 1
ATOM 1489 O O . ASP A 1 190 ? 31.084 57.232 17.700 1.00 13.68 186 ASP A O 1
ATOM 1494 N N . VAL A 1 191 ? 29.975 55.354 18.240 1.00 12.04 187 VAL A N 1
ATOM 1495 C CA . VAL A 1 191 ? 28.778 56.052 18.705 1.00 11.61 187 VAL A CA 1
ATOM 1496 C C . VAL A 1 191 ? 28.495 55.794 20.196 1.00 11.47 187 VAL A C 1
ATOM 1497 O O . VAL A 1 191 ? 27.429 56.141 20.670 1.00 11.54 187 VAL A O 1
ATOM 1501 N N . ILE A 1 192 ? 29.432 55.176 20.911 1.00 11.37 188 ILE A N 1
ATOM 1502 C CA . ILE A 1 192 ? 29.217 55.031 22.349 1.00 10.77 188 ILE A CA 1
ATOM 1503 C C . ILE A 1 192 ? 29.378 56.352 23.043 1.00 11.99 188 ILE A C 1
ATOM 1504 O O . ILE A 1 192 ? 30.371 57.024 22.885 1.00 12.44 188 ILE A O 1
ATOM 1509 N N . ASN A 1 193 ? 28.401 56.683 23.897 1.00 10.67 189 ASN A N 1
ATOM 1510 C CA . ASN A 1 193 ? 28.393 57.876 24.675 1.00 11.46 189 ASN A CA 1
ATOM 1511 C C . ASN A 1 193 ? 29.037 57.627 26.031 1.00 11.78 189 ASN A C 1
ATOM 1512 O O . ASN A 1 193 ? 28.380 57.230 27.021 1.00 11.79 189 ASN A O 1
ATOM 1517 N N . TRP A 1 194 ? 30.335 57.842 26.104 1.00 11.74 190 TRP A N 1
ATOM 1518 C CA . TRP A 1 194 ? 31.068 57.607 27.331 1.00 11.85 190 TRP A CA 1
ATOM 1519 C C . TRP A 1 194 ? 30.696 58.565 28.426 1.00 12.22 190 TRP A C 1
ATOM 1520 O O . TRP A 1 194 ? 30.965 58.268 29.585 1.00 12.29 190 TRP A O 1
ATOM 1531 N N . GLU A 1 195 ? 30.086 59.700 28.104 1.00 12.73 191 GLU A N 1
ATOM 1532 C CA . GLU A 1 195 ? 29.618 60.608 29.134 1.00 13.58 191 GLU A CA 1
ATOM 1533 C C . GLU A 1 195 ? 28.453 60.019 29.872 1.00 13.26 191 GLU A C 1
ATOM 1534 O O . GLU A 1 195 ? 28.415 60.056 31.137 1.00 12.44 191 GLU A O 1
ATOM 1540 N N . GLU A 1 196 ? 27.555 59.347 29.205 1.00 12.75 192 GLU A N 1
ATOM 1541 C CA . GLU A 1 196 ? 26.500 58.608 29.903 1.00 12.67 192 GLU A CA 1
ATOM 1542 C C . GLU A 1 196 ? 26.993 57.366 30.610 1.00 12.26 192 GLU A C 1
ATOM 1543 O O . GLU A 1 196 ? 26.573 57.100 31.753 1.00 11.97 192 GLU A O 1
ATOM 1549 N N . VAL A 1 197 ? 27.906 56.615 30.008 1.00 10.88 193 VAL A N 1
ATOM 1550 C CA . VAL A 1 197 ? 28.450 55.484 30.692 1.00 11.03 193 VAL A CA 1
ATOM 1551 C C . VAL A 1 197 ? 29.064 55.925 32.024 1.00 11.18 193 VAL A C 1
ATOM 1552 O O . VAL A 1 197 ? 28.937 55.280 33.083 1.00 11.42 193 VAL A O 1
ATOM 1556 N N . SER A 1 198 ? 29.826 57.012 31.957 1.00 11.11 194 SER A N 1
ATOM 1557 C CA . SER A 1 198 ? 30.461 57.578 33.146 1.00 11.85 194 SER A CA 1
ATOM 1558 C C . SER A 1 198 ? 29.467 58.072 34.186 1.00 11.59 194 SER A C 1
ATOM 1559 O O . SER A 1 198 ? 29.732 57.944 35.375 1.00 11.87 194 SER A O 1
ATOM 1562 N N . ALA A 1 199 ? 28.354 58.635 33.767 1.00 11.84 195 ALA A N 1
ATOM 1563 C CA . ALA A 1 199 ? 27.338 59.091 34.728 1.00 12.56 195 ALA A CA 1
ATOM 1564 C C . ALA A 1 199 ? 26.721 57.889 35.366 1.00 12.34 195 ALA A C 1
ATOM 1565 O O . ALA A 1 199 ? 26.422 57.885 36.588 1.00 14.23 195 ALA A O 1
ATOM 1567 N N . ARG A 1 200 ? 26.555 56.796 34.636 1.00 11.88 196 ARG A N 1
ATOM 1568 C CA . ARG A 1 200 ? 26.030 55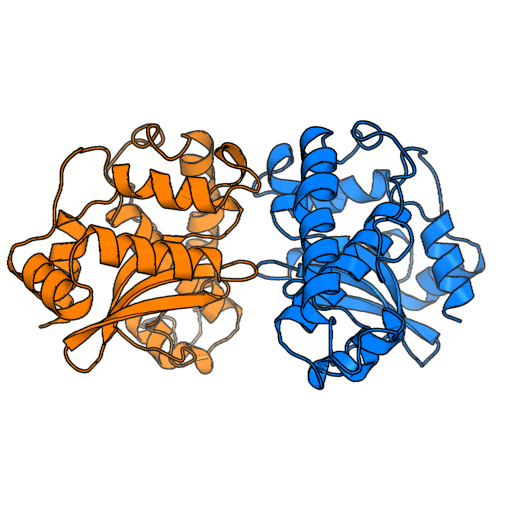.578 35.188 1.00 13.41 196 ARG A CA 1
ATOM 1569 C C . ARG A 1 200 ? 27.014 54.946 36.144 1.00 11.94 196 ARG A C 1
ATOM 1570 O O . ARG A 1 200 ? 26.621 54.432 37.182 1.00 12.67 196 ARG A O 1
ATOM 1578 N N . TYR A 1 201 ? 28.293 55.020 35.867 1.00 12.77 197 TYR A N 1
ATOM 1579 C CA . TYR A 1 201 ? 29.317 54.539 36.752 1.00 12.43 197 TYR A CA 1
ATOM 1580 C C . TYR A 1 201 ? 29.278 55.308 38.064 1.00 13.77 197 TYR A C 1
ATOM 1581 O O . TYR A 1 201 ? 29.304 54.708 39.142 1.00 13.21 197 TYR A O 1
ATOM 1590 N N . GLU A 1 202 ? 29.180 56.621 37.978 1.00 13.65 198 GLU A N 1
ATOM 1591 C CA . GLU A 1 202 ? 29.134 57.473 39.184 1.00 15.11 198 GLU A CA 1
ATOM 1592 C C . GLU A 1 202 ? 27.947 57.034 40.020 1.00 15.18 198 GLU A C 1
ATOM 1593 O O . GLU A 1 202 ? 28.049 56.905 41.253 1.00 16.38 198 GLU A O 1
ATOM 1599 N N . LYS A 1 203 ? 26.795 56.856 39.423 1.00 15.08 199 LYS A N 1
ATOM 1600 C CA . LYS A 1 203 ? 25.589 56.455 40.168 1.00 16.82 199 LYS A CA 1
ATOM 1601 C C . LYS A 1 203 ? 25.720 55.078 40.755 1.00 17.26 199 LYS A C 1
ATOM 1602 O O . LYS A 1 203 ? 25.267 54.820 41.881 1.00 17.93 199 LYS A O 1
ATOM 1608 N N . ALA A 1 204 ? 26.409 54.183 40.063 1.00 16.15 200 ALA A N 1
ATOM 1609 C CA . ALA A 1 204 ? 26.514 52.813 40.515 1.00 17.44 200 ALA A CA 1
ATOM 1610 C C . ALA A 1 204 ? 27.389 52.716 41.740 1.00 20.42 200 ALA A C 1
ATOM 1611 O O . ALA A 1 204 ? 27.180 51.879 42.619 1.00 21.65 200 ALA A O 1
ATOM 1613 N N . LEU A 1 205 ? 28.397 53.551 41.801 1.00 19.99 201 LEU A N 1
ATOM 1614 C CA . LEU A 1 205 ? 29.235 53.603 42.962 1.00 24.31 201 LEU A CA 1
ATOM 1615 C C . LEU A 1 205 ? 28.470 54.349 44.057 1.00 28.28 201 LEU A C 1
ATOM 1616 O O . LEU A 1 205 ? 28.860 54.235 45.224 1.00 39.13 201 LEU A O 1
ATOM 1621 N N . ASP B 2 1 ? 37.424 17.930 0.210 1.00 32.13 -3 ASP B N 1
ATOM 1622 C CA . ASP B 2 1 ? 38.142 16.935 1.078 1.00 28.90 -3 ASP B CA 1
ATOM 1623 C C . ASP B 2 1 ? 37.169 15.843 1.514 1.00 28.12 -3 ASP B C 1
ATOM 1624 O O . ASP B 2 1 ? 36.245 16.111 2.263 1.00 28.04 -3 ASP B O 1
ATOM 1629 N N . PRO B 2 2 ? 37.381 14.592 1.071 1.00 26.60 -2 PRO B N 1
ATOM 1630 C CA . PRO B 2 2 ? 36.348 13.626 1.429 1.00 27.10 -2 PRO B CA 1
ATOM 1631 C C . PRO B 2 2 ? 36.347 13.136 2.877 1.00 24.47 -2 PRO B C 1
ATOM 1632 O O . PRO B 2 2 ? 35.419 12.428 3.285 1.00 25.02 -2 PRO B O 1
ATOM 1636 N N . PHE B 2 3 ? 37.361 13.498 3.676 1.00 21.14 -1 PHE B N 1
ATOM 1637 C CA . PHE B 2 3 ? 37.509 12.912 4.999 1.00 19.64 -1 PHE B CA 1
ATOM 1638 C C . PHE B 2 3 ? 36.966 13.770 6.112 1.00 18.85 -1 PHE B C 1
ATOM 1639 O O . PHE B 2 3 ? 36.962 13.362 7.240 1.00 20.17 -1 PHE B O 1
ATOM 1647 N N . THR B 2 4 ? 36.488 14.958 5.796 1.00 18.94 0 THR B N 1
ATOM 1648 C CA . THR B 2 4 ? 35.848 15.742 6.873 1.00 19.58 0 THR B CA 1
ATOM 1649 C C . THR B 2 4 ? 34.572 15.009 7.310 1.00 17.38 0 THR B C 1
ATOM 1650 O O . THR B 2 4 ? 33.882 14.430 6.488 1.00 19.57 0 THR B O 1
ATOM 1654 N N . GLN B 2 5 ? 34.283 15.064 8.594 1.00 16.86 1 GLN B N 1
ATOM 1655 C CA . GLN B 2 5 ? 33.133 14.373 9.147 1.00 16.55 1 GLN B CA 1
ATOM 1656 C C . GLN B 2 5 ? 31.821 14.873 8.589 1.00 16.70 1 GLN B C 1
ATOM 1657 O O . GLN B 2 5 ? 30.983 14.057 8.225 1.00 18.66 1 GLN B O 1
ATOM 1663 N N . PHE B 2 6 ? 31.651 16.179 8.541 1.00 14.33 2 PHE B N 1
ATOM 1664 C CA . PHE B 2 6 ? 30.430 16.800 8.072 1.00 15.52 2 PHE B CA 1
ATOM 1665 C C . PHE B 2 6 ? 30.664 17.798 6.975 1.00 16.03 2 PHE B C 1
ATOM 1666 O O . PHE B 2 6 ? 31.652 18.550 6.961 1.00 16.18 2 PHE B O 1
ATOM 1674 N N . LYS B 2 7 ? 29.752 17.788 6.029 1.00 15.83 3 LYS B N 1
ATOM 1675 C CA . LYS B 2 7 ? 29.808 18.657 4.869 1.00 17.13 3 LYS B CA 1
ATOM 1676 C C . LYS B 2 7 ? 28.446 19.263 4.661 1.00 15.04 3 LYS B C 1
ATOM 1677 O O . LYS B 2 7 ? 27.421 18.616 4.915 1.00 16.41 3 LYS B O 1
ATOM 1683 N N . GLN B 2 8 ? 28.413 20.478 4.164 1.00 15.14 4 GLN B N 1
ATOM 1684 C CA . GLN B 2 8 ? 27.168 21.027 3.710 1.00 15.87 4 GLN B CA 1
ATOM 1685 C C . GLN B 2 8 ? 26.725 20.399 2.429 1.00 15.61 4 GLN B C 1
ATOM 1686 O O . GLN B 2 8 ? 27.516 20.311 1.484 1.00 17.18 4 GLN B O 1
ATOM 1692 N N . THR B 2 9 ? 25.477 20.005 2.359 1.00 15.63 5 THR B N 1
ATOM 1693 C CA . THR B 2 9 ? 24.954 19.480 1.105 1.00 16.73 5 THR B CA 1
ATOM 1694 C C . THR B 2 9 ? 24.614 20.688 0.243 1.00 17.29 5 THR B C 1
ATOM 1695 O O . THR B 2 9 ? 23.925 21.595 0.688 1.00 17.44 5 THR B O 1
ATOM 1699 N N . PRO B 2 10 ? 25.018 20.718 -1.036 1.00 18.26 6 PRO B N 1
ATOM 1700 C CA . PRO B 2 10 ? 24.607 21.819 -1.890 1.00 17.20 6 PRO B CA 1
ATOM 1701 C C . PRO B 2 10 ? 23.082 21.916 -1.949 1.00 16.79 6 PRO B C 1
ATOM 1702 O O . PRO B 2 10 ? 22.377 20.929 -1.823 1.00 19.15 6 PRO B O 1
ATOM 1706 N N . LEU B 2 11 ? 22.574 23.119 -2.180 1.00 15.06 7 LEU B N 1
ATOM 1707 C CA . LEU B 2 11 ? 21.143 23.313 -2.307 1.00 15.94 7 LEU B CA 1
ATOM 1708 C C . LEU B 2 11 ? 20.596 22.677 -3.543 1.00 16.78 7 LEU B C 1
ATOM 1709 O O . LEU B 2 11 ? 21.240 22.743 -4.580 1.00 17.71 7 LEU B O 1
ATOM 1714 N N . PRO B 2 12 ? 19.360 22.190 -3.528 1.00 16.07 8 PRO B N 1
ATOM 1715 C CA . PRO B 2 12 ? 18.774 21.600 -4.751 1.00 17.79 8 PRO B CA 1
ATOM 1716 C C . PRO B 2 12 ? 18.018 22.633 -5.596 1.00 16.69 8 PRO B C 1
ATOM 1717 O O . PRO B 2 12 ? 17.126 22.312 -6.371 1.00 18.14 8 PRO B O 1
ATOM 1721 N N . TYR B 2 13 ? 18.354 23.889 -5.394 1.00 15.05 9 TYR B N 1
ATOM 1722 C CA . TYR B 2 13 ? 17.743 25.014 -6.087 1.00 14.89 9 TYR B CA 1
ATOM 1723 C C . TYR B 2 13 ? 18.720 26.189 -6.001 1.00 15.05 9 TYR B C 1
ATOM 1724 O O . TYR B 2 13 ? 19.660 26.167 -5.206 1.00 15.53 9 TYR B O 1
ATOM 1733 N N . ALA B 2 14 ? 18.498 27.230 -6.805 1.00 15.08 10 ALA B N 1
ATOM 1734 C CA . ALA B 2 14 ? 19.323 28.427 -6.798 1.00 15.37 10 ALA B CA 1
ATOM 1735 C C . ALA B 2 14 ? 19.014 29.272 -5.548 1.00 15.14 10 ALA B C 1
ATOM 1736 O O . ALA B 2 14 ? 17.902 29.240 -5.060 1.00 14.21 10 ALA B O 1
ATOM 1738 N N . TYR B 2 15 ? 19.939 30.146 -5.203 1.00 14.58 11 TYR B N 1
ATOM 1739 C CA . TYR B 2 15 ? 19.696 31.071 -4.095 1.00 15.03 11 TYR B CA 1
ATOM 1740 C C . TYR B 2 15 ? 18.482 31.911 -4.305 1.00 16.24 11 TYR B C 1
ATOM 1741 O O . TYR B 2 15 ? 17.806 32.260 -3.335 1.00 14.61 11 TYR B O 1
ATOM 1750 N N . ASP B 2 16 ? 18.155 32.257 -5.547 1.00 15.78 12 ASP B N 1
ATOM 1751 C CA . ASP B 2 16 ? 17.046 33.149 -5.852 1.00 17.44 12 ASP B CA 1
ATOM 1752 C C . ASP B 2 16 ? 15.782 32.402 -6.197 1.00 17.10 12 ASP B C 1
ATOM 1753 O O . ASP B 2 16 ? 14.770 33.009 -6.570 1.00 19.75 12 ASP B O 1
ATOM 1758 N N . ALA B 2 17 ? 15.772 31.091 -6.002 1.00 15.61 13 ALA B N 1
ATOM 1759 C CA . ALA B 2 17 ? 14.656 30.302 -6.427 1.00 17.10 13 ALA B CA 1
ATOM 1760 C C . ALA B 2 17 ? 13.437 30.430 -5.555 1.00 16.58 13 ALA B C 1
ATOM 1761 O O . ALA B 2 17 ? 12.341 29.994 -5.928 1.00 18.52 13 ALA B O 1
ATOM 1763 N N . LEU B 2 18 ? 13.636 30.921 -4.316 1.00 15.45 14 LEU B N 1
ATOM 1764 C CA . LEU B 2 18 ? 12.606 30.970 -3.286 1.00 15.79 14 LEU B CA 1
ATOM 1765 C C . LEU B 2 18 ? 12.073 32.372 -3.091 1.00 16.74 14 LEU B C 1
ATOM 1766 O O . LEU B 2 18 ? 11.431 32.634 -2.083 1.00 16.33 14 LEU B O 1
ATOM 1771 N N . GLU B 2 19 ? 12.270 33.233 -4.059 1.00 17.60 15 GLU B N 1
ATOM 1772 C CA . GLU B 2 19 ? 11.943 34.661 -3.932 1.00 18.10 15 GLU B CA 1
ATOM 1773 C C . GLU B 2 19 ? 10.466 34.970 -3.692 1.00 18.90 15 GLU B C 1
ATOM 1774 O O . GLU B 2 19 ? 10.146 36.077 -3.315 1.00 20.72 15 GLU B O 1
ATOM 1780 N N . GLY B 2 20 ? 9.573 34.017 -3.847 1.00 20.13 16 GLY B N 1
ATOM 1781 C CA . GLY B 2 20 ? 8.202 34.241 -3.424 1.00 21.89 16 GLY B CA 1
ATOM 1782 C C . GLY B 2 20 ? 8.132 34.478 -1.920 1.00 20.74 16 GLY B C 1
ATOM 1783 O O . GLY B 2 20 ? 7.210 35.154 -1.440 1.00 23.75 16 GLY B O 1
ATOM 1784 N N . ALA B 2 21 ? 9.123 33.979 -1.182 1.00 17.38 17 ALA B N 1
ATOM 1785 C CA . ALA B 2 21 ? 9.078 33.978 0.272 1.00 16.16 17 ALA B CA 1
ATOM 1786 C C . ALA B 2 21 ? 10.381 34.482 0.911 1.00 15.50 17 ALA B C 1
ATOM 1787 O O . ALA B 2 21 ? 10.316 35.104 1.956 1.00 15.76 17 ALA B O 1
ATOM 1789 N N . ILE B 2 22 ? 11.544 34.145 0.375 1.00 14.62 18 ILE B N 1
ATOM 1790 C CA . ILE B 2 22 ? 12.849 34.427 0.965 1.00 14.09 18 ILE B CA 1
ATOM 1791 C C . ILE B 2 22 ? 13.736 35.076 -0.098 1.00 13.97 18 ILE B C 1
ATOM 1792 O O . ILE B 2 22 ? 13.839 34.563 -1.223 1.00 14.76 18 ILE B O 1
ATOM 1797 N N . ASP B 2 23 ? 14.323 36.205 0.239 1.00 13.30 19 ASP B N 1
ATOM 1798 C CA . ASP B 2 23 ? 15.212 36.912 -0.673 1.00 14.37 19 ASP B CA 1
ATOM 1799 C C . ASP B 2 23 ? 16.487 36.173 -0.931 1.00 14.89 19 ASP B C 1
ATOM 1800 O O . ASP B 2 23 ? 17.031 35.436 -0.090 1.00 14.17 19 ASP B O 1
ATOM 1805 N N . ALA B 2 24 ? 17.002 36.306 -2.153 1.00 14.78 20 ALA B N 1
ATOM 1806 C CA . ALA B 2 24 ? 18.223 35.655 -2.575 1.00 14.35 20 ALA B CA 1
ATOM 1807 C C . ALA B 2 24 ? 19.419 36.001 -1.722 1.00 14.14 20 ALA B C 1
ATOM 1808 O O . ALA B 2 24 ? 20.239 35.158 -1.435 1.00 14.15 20 ALA B O 1
ATOM 1810 N N . LYS B 2 25 ? 19.555 37.247 -1.312 1.00 14.53 21 LYS B N 1
ATOM 1811 C CA . LYS B 2 25 ? 20.684 37.634 -0.469 1.00 14.59 21 LYS B CA 1
ATOM 1812 C C . LYS B 2 25 ? 20.672 36.901 0.889 1.00 13.37 21 LYS B C 1
ATOM 1813 O O . LYS B 2 25 ? 21.689 36.357 1.304 1.00 14.24 21 LYS B O 1
ATOM 1819 N N . THR B 2 26 ? 19.492 36.792 1.492 1.00 12.78 22 THR B N 1
ATOM 1820 C CA . THR B 2 26 ? 19.346 35.988 2.729 1.00 12.71 22 THR B CA 1
ATOM 1821 C C . THR B 2 26 ? 19.719 34.538 2.454 1.00 12.80 22 THR B C 1
ATOM 1822 O O . THR B 2 26 ? 20.487 33.949 3.183 1.00 12.41 22 THR B O 1
ATOM 1826 N N . MET B 2 27 ? 19.235 33.932 1.366 1.00 12.36 23 MET B N 1
ATOM 1827 C CA . MET B 2 27 ? 19.563 32.515 1.112 1.00 12.94 23 MET B CA 1
ATOM 1828 C C . MET B 2 27 ? 21.068 32.342 1.029 1.00 12.11 23 MET B C 1
ATOM 1829 O O . MET B 2 27 ? 21.631 31.426 1.587 1.00 12.65 23 MET B O 1
ATOM 1834 N N . GLU B 2 28 ? 21.735 33.243 0.310 1.00 12.45 24 GLU B N 1
ATOM 1835 C CA . GLU B 2 28 ? 23.149 33.149 0.148 1.00 13.51 24 GLU B CA 1
ATOM 1836 C C . GLU B 2 28 ? 23.907 33.279 1.458 1.00 12.86 24 GLU B C 1
ATOM 1837 O O . GLU B 2 28 ? 24.838 32.560 1.711 1.00 12.36 24 GLU B O 1
ATOM 1843 N N . ILE B 2 29 ? 23.579 34.328 2.214 1.00 12.53 25 ILE B N 1
ATOM 1844 C CA . ILE B 2 29 ? 24.256 34.525 3.500 1.00 12.48 25 ILE B CA 1
ATOM 1845 C C . ILE B 2 29 ? 23.929 33.386 4.491 1.00 11.82 25 ILE B C 1
ATOM 1846 O O . ILE B 2 29 ? 24.804 32.810 5.152 1.00 11.81 25 ILE B O 1
ATOM 1851 N N . HIS B 2 30 ? 22.686 32.977 4.509 1.00 10.96 26 HIS B N 1
ATOM 1852 C CA . HIS B 2 30 ? 22.228 32.007 5.455 1.00 11.88 26 HIS B CA 1
ATOM 1853 C C . HIS B 2 30 ? 22.942 30.694 5.177 1.00 12.27 26 HIS B C 1
ATOM 1854 O O . HIS B 2 30 ? 23.395 30.021 6.087 1.00 11.58 26 HIS B O 1
ATOM 1861 N N . TYR B 2 31 ? 23.090 30.312 3.903 1.00 11.89 27 TYR B N 1
ATOM 1862 C CA . TYR B 2 31 ? 23.778 29.116 3.545 1.00 12.16 27 TYR B CA 1
ATOM 1863 C C . TYR B 2 31 ? 25.300 29.258 3.657 1.00 11.63 27 TYR B C 1
ATOM 1864 O O . TYR B 2 31 ? 25.957 28.422 4.271 1.00 12.16 27 TYR B O 1
ATOM 1873 N N . SER B 2 32 ? 25.853 30.288 3.034 1.00 12.57 28 SER B N 1
ATOM 1874 C CA . SER B 2 32 ? 27.304 30.368 2.857 1.00 12.51 28 SER B CA 1
ATOM 1875 C C . SER B 2 32 ? 28.059 30.968 3.993 1.00 12.86 28 SER B C 1
ATOM 1876 O O . SER B 2 32 ? 29.261 30.834 4.072 1.00 13.79 28 SER B O 1
ATOM 1879 N N . LYS B 2 33 ? 27.345 31.640 4.910 1.00 12.69 29 LYS B N 1
ATOM 1880 C CA . LYS B 2 33 ? 27.957 32.211 6.114 1.00 13.69 29 LYS B CA 1
ATOM 1881 C C . LYS B 2 33 ? 27.474 31.494 7.379 1.00 12.72 29 LYS B C 1
ATOM 1882 O O . LYS B 2 33 ? 28.223 30.819 8.033 1.00 14.48 29 LYS B O 1
ATOM 1888 N N . HIS B 2 34 ? 26.180 31.531 7.624 1.00 11.80 30 HIS B N 1
ATOM 1889 C CA . HIS B 2 34 ? 25.691 30.973 8.868 1.00 11.81 30 HIS B CA 1
ATOM 1890 C C . HIS B 2 34 ? 25.829 29.470 8.881 1.00 11.99 30 HIS B C 1
ATOM 1891 O O . HIS B 2 34 ? 26.503 28.903 9.744 1.00 12.56 30 HIS B O 1
ATOM 1898 N N . HIS B 2 35 ? 25.239 28.775 7.910 1.00 11.01 31 HIS B N 1
ATOM 1899 C CA . HIS B 2 35 ? 25.318 27.339 7.940 1.00 10.96 31 HIS B CA 1
ATOM 1900 C C . HIS B 2 35 ? 26.758 26.863 7.770 1.00 11.17 31 HIS B C 1
ATOM 1901 O O . HIS B 2 35 ? 27.239 26.000 8.492 1.00 11.70 31 HIS B O 1
ATOM 1908 N N . ALA B 2 36 ? 27.483 27.424 6.799 1.00 11.06 32 ALA B N 1
ATOM 1909 C CA . ALA B 2 36 ? 28.868 27.016 6.584 1.00 12.73 32 ALA B CA 1
ATOM 1910 C C . ALA B 2 36 ? 29.663 27.121 7.873 1.00 12.15 32 ALA B C 1
ATOM 1911 O O . ALA B 2 36 ? 30.551 26.291 8.131 1.00 12.99 32 ALA B O 1
ATOM 1913 N N . GLY B 2 37 ? 29.456 28.209 8.607 1.00 12.79 33 GLY B N 1
ATOM 1914 C CA . GLY B 2 37 ? 30.159 28.361 9.860 1.00 12.32 33 GLY B CA 1
ATOM 1915 C C . GLY B 2 37 ? 29.847 27.275 10.866 1.00 12.36 33 GLY B C 1
ATOM 1916 O O . GLY B 2 37 ? 30.731 26.768 11.523 1.00 13.09 33 GLY B O 1
ATOM 1917 N N . TYR B 2 38 ? 28.591 26.907 10.971 1.00 11.98 34 TYR B N 1
ATOM 1918 C CA . TYR B 2 38 ? 28.222 25.788 11.865 1.00 11.57 34 TYR B CA 1
ATOM 1919 C C . TYR B 2 38 ? 28.907 24.492 11.458 1.00 11.70 34 TYR B C 1
ATOM 1920 O O . TYR B 2 38 ? 29.411 23.787 12.317 1.00 12.22 34 TYR B O 1
ATOM 1929 N N . THR B 2 39 ? 28.942 24.191 10.161 1.00 11.68 35 THR B N 1
ATOM 1930 C CA . THR B 2 39 ? 29.516 22.929 9.723 1.00 12.03 35 THR B CA 1
ATOM 1931 C C . THR B 2 39 ? 31.022 22.916 10.030 1.00 12.79 35 THR B C 1
ATOM 1932 O O . THR B 2 39 ? 31.557 21.924 10.536 1.00 13.42 35 THR B O 1
ATOM 1936 N N . ALA B 2 40 ? 31.687 24.033 9.751 1.00 12.47 36 ALA B N 1
ATOM 1937 C CA . ALA B 2 40 ? 33.126 24.114 9.938 1.00 12.89 36 ALA B CA 1
ATOM 1938 C C . ALA B 2 40 ? 33.446 23.992 11.411 1.00 13.75 36 ALA B C 1
ATOM 1939 O O . ALA B 2 40 ? 34.365 23.291 11.842 1.00 13.57 36 ALA B O 1
ATOM 1941 N N . ASN B 2 41 ? 32.697 24.684 12.229 1.00 12.33 37 ASN B N 1
ATOM 1942 C CA . ASN B 2 41 ? 32.911 24.682 13.658 1.00 13.37 37 ASN B CA 1
ATOM 1943 C C . ASN B 2 41 ? 32.554 23.362 14.265 1.00 12.90 37 ASN B C 1
ATOM 1944 O O . ASN B 2 41 ? 33.151 22.973 15.280 1.00 14.22 37 ASN B O 1
ATOM 1949 N N . LEU B 2 42 ? 31.556 22.679 13.711 1.00 11.77 38 LEU B N 1
ATOM 1950 C CA . LEU B 2 42 ? 31.261 21.326 14.141 1.00 12.65 38 LEU B CA 1
ATOM 1951 C C . LEU B 2 42 ? 32.454 20.417 13.959 1.00 12.54 38 LEU B C 1
ATOM 1952 O O . LEU B 2 42 ? 32.819 19.685 14.865 1.00 12.69 38 LEU B O 1
ATOM 1957 N N . ASN B 2 43 ? 33.003 20.408 12.755 1.00 12.75 39 ASN B N 1
ATOM 1958 C CA . ASN B 2 43 ? 34.140 19.543 12.469 1.00 12.99 39 ASN B CA 1
ATOM 1959 C C . ASN B 2 43 ? 35.293 19.807 13.451 1.00 13.15 39 ASN B C 1
ATOM 1960 O O . ASN B 2 43 ? 35.958 18.874 13.885 1.00 13.90 39 ASN B O 1
ATOM 1965 N N . LYS B 2 44 ? 35.533 21.079 13.761 1.00 13.38 40 LYS B N 1
ATOM 1966 C CA . LYS B 2 44 ? 36.606 21.457 14.660 1.00 15.57 40 LYS B CA 1
ATOM 1967 C C . LYS B 2 44 ? 36.262 21.008 16.074 1.00 15.38 40 LYS B C 1
ATOM 1968 O O . LYS B 2 44 ? 37.123 20.485 16.785 1.00 17.69 40 LYS B O 1
ATOM 1974 N N . ALA B 2 45 ? 35.014 21.197 16.506 1.00 14.57 41 ALA B N 1
ATOM 1975 C CA . ALA B 2 45 ? 34.620 20.984 17.887 1.00 15.44 41 ALA B CA 1
ATOM 1976 C C . ALA B 2 45 ? 34.663 19.510 18.265 1.00 15.15 41 ALA B C 1
ATOM 1977 O O . ALA B 2 45 ? 34.931 19.151 19.421 1.00 16.06 41 ALA B O 1
ATOM 1979 N N . ILE B 2 46 ? 34.380 18.604 17.333 1.00 14.58 42 ILE B N 1
ATOM 1980 C CA . ILE B 2 46 ? 34.337 17.196 17.675 1.00 14.92 42 ILE B CA 1
ATOM 1981 C C . ILE B 2 46 ? 35.693 16.535 17.489 1.00 15.36 42 ILE B C 1
ATOM 1982 O O . ILE B 2 46 ? 35.915 15.406 17.936 1.00 15.08 42 ILE B O 1
ATOM 1987 N N . ALA B 2 47 ? 36.586 17.189 16.762 1.00 16.18 43 ALA B N 1
ATOM 1988 C CA . ALA B 2 47 ? 37.874 16.609 16.451 1.00 18.75 43 ALA B CA 1
ATOM 1989 C C . ALA B 2 47 ? 38.616 16.278 17.721 1.00 19.15 43 ALA B C 1
ATOM 1990 O O . ALA B 2 47 ? 38.633 17.053 18.678 1.00 20.55 43 ALA B O 1
ATOM 1992 N N . GLY B 2 48 ? 39.189 15.082 17.757 1.00 20.93 44 GLY B N 1
ATOM 1993 C CA . GLY B 2 48 ? 39.966 14.654 18.914 1.00 24.77 44 GLY B CA 1
ATOM 1994 C C . GLY B 2 48 ? 39.111 14.388 20.140 1.00 27.99 44 GLY B C 1
ATOM 1995 O O . GLY B 2 48 ? 39.642 14.314 21.252 1.00 33.25 44 GLY B O 1
ATOM 1996 N N . THR B 2 49 ? 37.786 14.275 19.976 1.00 25.48 45 THR B N 1
ATOM 1997 C CA . THR B 2 49 ? 36.879 13.996 21.086 1.00 25.87 45 THR B CA 1
ATOM 1998 C C . THR B 2 49 ? 36.157 12.680 20.814 1.00 27.74 45 THR B C 1
ATOM 1999 O O . THR B 2 49 ? 36.210 12.144 19.702 1.00 25.26 45 THR B O 1
ATOM 2003 N N . PRO B 2 50 ? 35.434 12.174 21.827 1.00 35.03 46 PRO B N 1
ATOM 2004 C CA . PRO B 2 50 ? 34.649 10.964 21.583 1.00 35.20 46 PRO B CA 1
ATOM 2005 C C . PRO B 2 50 ? 33.549 11.111 20.523 1.00 34.31 46 PRO B C 1
ATOM 2006 O O . PRO B 2 50 ? 33.088 10.106 19.995 1.00 36.62 46 PRO B O 1
ATOM 2010 N N . ALA B 2 51 ? 33.141 12.354 20.218 1.00 27.45 47 ALA B N 1
ATOM 2011 C CA . ALA B 2 51 ? 32.115 12.614 19.202 1.00 23.53 47 ALA B CA 1
ATOM 2012 C C . ALA B 2 51 ? 32.633 12.512 17.772 1.00 21.92 47 ALA B C 1
ATOM 2013 O O . ALA B 2 51 ? 31.855 12.493 16.838 1.00 22.16 47 ALA B O 1
ATOM 2015 N N . GLU B 2 52 ? 33.953 12.447 17.623 1.00 21.23 48 GLU B N 1
ATOM 2016 C CA . GLU B 2 52 ? 34.567 12.585 16.338 1.00 22.18 48 GLU B CA 1
ATOM 2017 C C . GLU B 2 52 ? 34.016 11.626 15.311 1.00 22.78 48 GLU B C 1
ATOM 2018 O O . GLU B 2 52 ? 33.891 12.009 14.148 1.00 25.50 48 GLU B O 1
ATOM 2024 N N . LYS B 2 53 ? 33.719 10.384 15.687 1.00 21.37 49 LYS B N 1
ATOM 2025 C CA . LYS B 2 53 ? 33.256 9.416 14.701 1.00 24.47 49 LYS B CA 1
ATOM 2026 C C . LYS B 2 53 ? 31.756 9.120 14.767 1.00 23.30 49 LYS B C 1
ATOM 2027 O O . LYS B 2 53 ? 31.267 8.219 14.097 1.00 26.72 49 LYS B O 1
ATOM 2033 N N . GLU B 2 54 ? 31.019 9.871 15.569 1.00 20.23 50 GLU B N 1
ATOM 2034 C CA . GLU B 2 54 ? 29.584 9.632 15.725 1.00 19.33 50 GLU B CA 1
ATOM 2035 C C . GLU B 2 54 ? 28.777 10.268 14.621 1.00 18.29 50 GLU B C 1
ATOM 2036 O O . GLU B 2 54 ? 29.122 11.336 14.100 1.00 17.90 50 GLU B O 1
ATOM 2042 N N . SER B 2 55 ? 27.640 9.676 14.307 1.00 16.11 51 SER B N 1
ATOM 2043 C CA . SER B 2 55 ? 26.734 10.268 13.331 1.00 16.37 51 SER B CA 1
ATOM 2044 C C . SER B 2 55 ? 26.115 11.515 13.959 1.00 13.66 51 SER B C 1
ATOM 2045 O O . SER B 2 55 ? 26.064 11.645 15.176 1.00 15.19 51 SER B O 1
ATOM 2048 N N . ILE B 2 56 ? 25.585 12.373 13.120 1.00 14.65 52 ILE B N 1
ATOM 2049 C CA . ILE B 2 56 ? 25.007 13.597 13.626 1.00 15.13 52 ILE B CA 1
ATOM 2050 C C . ILE B 2 56 ? 23.865 13.298 14.594 1.00 14.47 52 ILE B C 1
ATOM 2051 O O . ILE B 2 56 ? 23.783 13.888 15.663 1.00 13.87 52 ILE B O 1
ATOM 2056 N N . GLU B 2 57 ? 23.061 12.298 14.301 1.00 15.40 53 GLU B N 1
ATOM 2057 C CA . GLU B 2 57 ? 21.957 11.976 15.190 1.00 15.14 53 GLU B CA 1
ATOM 2058 C C . GLU B 2 57 ? 22.437 11.444 16.508 1.00 15.53 53 GLU B C 1
ATOM 2059 O O . GLU B 2 57 ? 21.855 11.739 17.561 1.00 15.56 53 GLU B O 1
ATOM 2065 N N . ASN B 2 58 ? 23.538 10.701 16.484 1.00 14.93 54 ASN B N 1
ATOM 2066 C CA . ASN B 2 58 ? 24.057 10.210 17.750 1.00 15.49 54 ASN B CA 1
ATOM 2067 C C . ASN B 2 58 ? 24.768 11.241 18.590 1.00 15.09 54 ASN B C 1
ATOM 2068 O O . ASN B 2 58 ? 24.719 11.214 19.821 1.00 16.47 54 ASN B O 1
ATOM 2073 N N . ILE B 2 59 ? 25.437 12.192 17.935 1.00 13.85 55 ILE B N 1
ATOM 2074 C CA . ILE B 2 59 ? 25.972 13.346 18.636 1.00 13.44 55 ILE B CA 1
ATOM 2075 C C . ILE B 2 59 ? 24.859 14.081 19.358 1.00 14.07 55 ILE B C 1
ATOM 2076 O O . ILE B 2 59 ? 24.952 14.376 20.555 1.00 15.18 55 ILE B O 1
ATOM 2081 N N . LEU B 2 60 ? 23.778 14.357 18.653 1.00 13.58 56 LEU B N 1
ATOM 2082 C CA . LEU B 2 60 ? 22.700 15.099 19.230 1.00 13.51 56 LEU B CA 1
ATOM 2083 C C . LEU B 2 60 ? 22.041 14.371 20.395 1.00 13.71 56 LEU B C 1
ATOM 2084 O O . LEU B 2 60 ? 21.746 14.950 21.452 1.00 14.09 56 LEU B O 1
ATOM 2089 N N . ALA B 2 61 ? 21.910 13.071 20.252 1.00 15.36 57 ALA B N 1
ATOM 2090 C CA . ALA B 2 61 ? 21.260 12.283 21.295 1.00 16.67 57 ALA B CA 1
ATOM 2091 C C . ALA B 2 61 ? 22.067 12.274 22.576 1.00 18.17 57 ALA B C 1
ATOM 2092 O O . ALA B 2 61 ? 21.513 11.964 23.640 1.00 21.77 57 ALA B O 1
ATOM 2094 N N . LYS B 2 62 ? 23.351 12.593 22.519 1.00 17.50 58 LYS B N 1
ATOM 2095 C CA . LYS B 2 62 ? 24.204 12.633 23.730 1.00 18.01 58 LYS B CA 1
ATOM 2096 C C . LYS B 2 62 ? 24.794 13.999 23.981 1.00 17.62 58 LYS B C 1
ATOM 2097 O O . LYS B 2 62 ? 25.835 14.176 24.664 1.00 17.51 58 LYS B O 1
ATOM 2103 N N . VAL B 2 63 ? 24.154 15.026 23.455 1.00 17.31 59 VAL B N 1
ATOM 2104 C CA . VAL B 2 63 ? 24.824 16.281 23.345 1.00 17.67 59 VAL B CA 1
ATOM 2105 C C . VAL B 2 63 ? 25.192 16.902 24.663 1.00 18.04 59 VAL B C 1
ATOM 2106 O O . VAL B 2 63 ? 26.179 17.643 24.728 1.00 19.26 59 VAL B O 1
ATOM 2110 N N . SER B 2 64 ? 24.456 16.555 25.715 1.00 18.38 60 SER B N 1
ATOM 2111 C CA . SER B 2 64 ? 24.743 17.013 27.071 1.00 19.64 60 SER B CA 1
ATOM 2112 C C . SER B 2 64 ? 26.126 16.543 27.570 1.00 20.66 60 SER B C 1
ATOM 2113 O O . SER B 2 64 ? 26.663 17.104 28.528 1.00 22.39 60 SER B O 1
ATOM 2116 N N . GLN B 2 65 ? 26.690 15.539 26.924 1.00 17.94 61 GLN B N 1
ATOM 2117 C CA . GLN B 2 65 ? 28.016 15.065 27.283 1.00 19.30 61 GLN B CA 1
ATOM 2118 C C . GLN B 2 65 ? 29.154 15.838 26.638 1.00 19.70 61 GLN B C 1
ATOM 2119 O O . GLN B 2 65 ? 30.314 15.582 26.920 1.00 20.70 61 GLN B O 1
ATOM 2125 N N . TYR B 2 66 ? 28.832 16.744 25.720 1.00 18.61 62 TYR B N 1
ATOM 2126 C CA . TYR B 2 66 ? 29.844 17.447 24.934 1.00 17.42 62 TYR B CA 1
ATOM 2127 C C . TYR B 2 66 ? 29.867 18.913 25.245 1.00 16.89 62 TYR B C 1
ATOM 2128 O O . TYR B 2 66 ? 29.030 19.431 25.957 1.00 18.01 62 TYR B O 1
ATOM 2137 N N . SER B 2 67 ? 30.839 19.585 24.653 1.00 17.03 63 SER B N 1
ATOM 2138 C CA . SER B 2 67 ? 30.970 21.016 24.874 1.00 17.02 63 SER B CA 1
ATOM 2139 C C . SER B 2 67 ? 29.822 21.801 24.266 1.00 17.60 63 SER B C 1
ATOM 2140 O O . SER B 2 67 ? 29.095 21.316 23.383 1.00 16.47 63 SER B O 1
ATOM 2143 N N . ASP B 2 68 ? 29.691 23.046 24.674 1.00 17.31 64 ASP B N 1
ATOM 2144 C CA . ASP B 2 68 ? 28.731 23.953 24.052 1.00 18.36 64 ASP B CA 1
ATOM 2145 C C . ASP B 2 68 ? 29.046 24.079 22.570 1.00 17.01 64 ASP B C 1
ATOM 2146 O O . ASP B 2 68 ? 28.106 24.214 21.784 1.00 16.26 64 ASP B O 1
ATOM 2151 N N . ALA B 2 69 ? 30.310 24.142 22.176 1.00 15.74 65 ALA B N 1
ATOM 2152 C CA . ALA B 2 69 ? 30.642 24.235 20.755 1.00 15.78 65 ALA B CA 1
ATOM 2153 C C . ALA B 2 69 ? 30.107 23.049 19.992 1.00 15.51 65 ALA B C 1
ATOM 2154 O O . ALA B 2 69 ? 29.630 23.222 18.879 1.00 16.16 65 ALA B O 1
ATOM 2156 N N . VAL B 2 70 ? 30.164 21.858 20.537 1.00 15.33 66 VAL B N 1
ATOM 2157 C CA . VAL B 2 70 ? 29.575 20.704 19.848 1.00 14.86 66 VAL B CA 1
ATOM 2158 C C . VAL B 2 70 ? 28.070 20.874 19.761 1.00 13.95 66 VAL B C 1
ATOM 2159 O O . VAL B 2 70 ? 27.467 20.784 18.702 1.00 14.40 66 VAL B O 1
ATOM 2163 N N . ARG B 2 71 ? 27.419 21.185 20.868 1.00 13.39 67 ARG B N 1
ATOM 2164 C CA . ARG B 2 71 ? 26.008 21.327 20.909 1.00 14.36 67 ARG B CA 1
ATOM 2165 C C . ARG B 2 71 ? 25.519 22.350 19.899 1.00 14.11 67 ARG B C 1
ATOM 2166 O O . ARG B 2 71 ? 24.589 22.112 19.126 1.00 13.72 67 ARG B O 1
ATOM 2174 N N . ASN B 2 72 ? 26.068 23.559 19.943 1.00 13.10 68 ASN B N 1
ATOM 2175 C CA . ASN B 2 72 ? 25.571 24.642 19.129 1.00 12.03 68 ASN B CA 1
ATOM 2176 C C . ASN B 2 72 ? 25.802 24.390 17.649 1.00 12.31 68 ASN B C 1
ATOM 2177 O O . ASN B 2 72 ? 24.958 24.733 16.821 1.00 12.48 68 ASN B O 1
ATOM 2182 N N . ASN B 2 73 ? 26.959 23.817 17.317 1.00 11.48 69 ASN B N 1
ATOM 2183 C CA . ASN B 2 73 ? 27.294 23.611 15.905 1.00 11.47 69 ASN B CA 1
ATOM 2184 C C . ASN B 2 73 ? 26.731 22.308 15.370 1.00 11.43 69 ASN B C 1
ATOM 2185 O O . ASN B 2 73 ? 26.382 22.254 14.187 1.00 11.76 69 ASN B O 1
ATOM 2190 N N . ALA B 2 74 ? 26.596 21.276 16.176 1.00 11.86 70 ALA B N 1
ATOM 2191 C CA . ALA B 2 74 ? 25.851 20.086 15.746 1.00 10.90 70 ALA B CA 1
ATOM 2192 C C . ALA B 2 74 ? 24.398 20.414 15.475 1.00 11.41 70 ALA B C 1
ATOM 2193 O O . ALA B 2 74 ? 23.865 20.032 14.448 1.00 11.68 70 ALA B O 1
ATOM 2195 N N . GLY B 2 75 ? 23.769 21.150 16.374 1.00 11.51 71 GLY B N 1
ATOM 2196 C CA . GLY B 2 75 ? 22.450 21.655 16.137 1.00 10.80 71 GLY B CA 1
ATOM 2197 C C . GLY B 2 75 ? 22.389 22.469 14.873 1.00 11.09 71 GLY B C 1
ATOM 2198 O O . GLY B 2 75 ? 21.560 22.236 14.030 1.00 11.63 71 GLY B O 1
ATOM 2199 N N . GLY B 2 76 ? 23.280 23.427 14.737 1.00 10.68 72 GLY B N 1
ATOM 2200 C CA . GLY B 2 76 ? 23.259 24.286 13.597 1.00 10.66 72 GLY B CA 1
ATOM 2201 C C . GLY B 2 76 ? 23.382 23.551 12.295 1.00 10.90 72 GLY B C 1
ATOM 2202 O O . GLY B 2 76 ? 22.690 23.853 11.326 1.00 11.96 72 GLY B O 1
ATOM 2203 N N . HIS B 2 77 ? 24.305 22.614 12.235 1.00 10.79 73 HIS B N 1
ATOM 2204 C CA . HIS B 2 77 ? 24.493 21.856 11.003 1.00 10.69 73 HIS B CA 1
ATOM 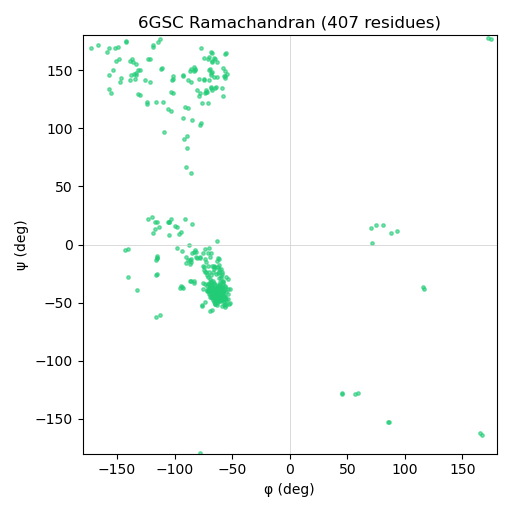2205 C C . HIS B 2 77 ? 23.270 21.030 10.709 1.00 10.61 73 HIS B C 1
ATOM 2206 O O . HIS B 2 77 ? 22.774 21.034 9.590 1.00 11.26 73 HIS B O 1
ATOM 2213 N N . TYR B 2 78 ? 22.794 20.263 11.648 1.00 10.37 74 TYR B N 1
ATOM 2214 C CA . TYR B 2 78 ? 21.645 19.410 11.438 1.00 10.20 74 TYR B CA 1
ATOM 2215 C C . TYR B 2 78 ? 20.422 20.214 11.013 1.00 11.40 74 TYR B C 1
ATOM 2216 O O . TYR B 2 78 ? 19.738 19.858 10.062 1.00 10.34 74 TYR B O 1
ATOM 2225 N N . ASN B 2 79 ? 20.166 21.307 11.728 1.00 9.94 75 ASN B N 1
ATOM 2226 C CA . ASN B 2 79 ? 18.943 22.063 11.522 1.00 10.18 75 ASN B CA 1
ATOM 2227 C C . ASN B 2 79 ? 18.935 22.638 10.106 1.00 9.92 75 ASN B C 1
ATOM 2228 O O . ASN B 2 79 ? 17.921 22.622 9.450 1.00 11.06 75 ASN B O 1
ATOM 2233 N N . HIS B 2 80 ? 20.080 23.161 9.664 1.00 10.09 76 HIS B N 1
ATOM 2234 C CA . HIS B 2 80 ? 20.154 23.740 8.354 1.00 10.50 76 HIS B CA 1
ATOM 2235 C C . HIS B 2 80 ? 20.084 22.712 7.253 1.00 11.72 76 HIS B C 1
ATOM 2236 O O . HIS B 2 80 ? 19.436 22.937 6.240 1.00 12.22 76 HIS B O 1
ATOM 2243 N N . GLU B 2 81 ? 20.744 21.579 7.429 1.00 11.45 77 GLU B N 1
ATOM 2244 C CA . GLU B 2 81 ? 20.634 20.511 6.471 1.00 12.23 77 GLU B CA 1
ATOM 2245 C C . GLU B 2 81 ? 19.184 20.163 6.235 1.00 12.39 77 GLU B C 1
ATOM 2246 O O . GLU B 2 81 ? 18.719 20.010 5.119 1.00 13.13 77 GLU B O 1
ATOM 2252 N N . LEU B 2 82 ? 18.452 20.024 7.326 1.00 11.36 78 LEU B N 1
ATOM 2253 C CA . LEU B 2 82 ? 17.044 19.668 7.235 1.00 11.61 78 LEU B CA 1
ATOM 2254 C C . LEU B 2 82 ? 16.282 20.836 6.574 1.00 11.73 78 LEU B C 1
ATOM 2255 O O . LEU B 2 82 ? 15.524 20.610 5.617 1.00 11.86 78 LEU B O 1
ATOM 2260 N N . PHE B 2 83 ? 16.497 22.075 7.014 1.00 10.78 79 PHE B N 1
ATOM 2261 C CA . PHE B 2 83 ? 15.810 23.223 6.497 1.00 11.18 79 PHE B CA 1
ATOM 2262 C C . PHE B 2 83 ? 15.921 23.306 4.976 1.00 10.90 79 PHE B C 1
ATOM 2263 O O . PHE B 2 83 ? 14.924 23.481 4.303 1.00 11.46 79 PHE B O 1
ATOM 2271 N N . TRP B 2 84 ? 17.135 23.214 4.441 1.00 10.98 80 TRP B N 1
ATOM 2272 C CA . TRP B 2 84 ? 17.259 23.453 2.988 1.00 10.51 80 TRP B CA 1
ATOM 2273 C C . TRP B 2 84 ? 16.466 22.404 2.261 1.00 11.68 80 TRP B C 1
ATOM 2274 O O . TRP B 2 84 ? 15.897 22.694 1.197 1.00 12.78 80 TRP B O 1
ATOM 2285 N N . SER B 2 85 ? 16.433 21.208 2.766 1.00 11.17 81 SER B N 1
ATOM 2286 C CA . SER B 2 85 ? 15.768 20.079 2.098 1.00 12.36 81 SER B CA 1
ATOM 2287 C C . SER B 2 85 ? 14.269 20.193 2.097 1.00 13.26 81 SER B C 1
ATOM 2288 O O . SER B 2 85 ? 13.634 19.564 1.244 1.00 14.76 81 SER B O 1
ATOM 2291 N N . ILE B 2 86 ? 13.689 20.938 3.019 1.00 12.88 82 ILE B N 1
ATOM 2292 C CA . ILE B 2 86 ? 12.257 21.073 3.082 1.00 12.55 82 ILE B CA 1
ATOM 2293 C C . ILE B 2 86 ? 11.740 22.345 2.474 1.00 12.08 82 ILE B C 1
ATOM 2294 O O . ILE B 2 86 ? 10.568 22.669 2.638 1.00 12.61 82 ILE B O 1
ATOM 2299 N N . LEU B 2 87 ? 12.565 23.033 1.680 1.00 12.69 83 LEU B N 1
ATOM 2300 C CA . LEU B 2 87 ? 12.163 24.170 0.879 1.00 12.29 83 LEU B CA 1
ATOM 2301 C C . LEU B 2 87 ? 12.230 23.756 -0.589 1.00 13.22 83 LEU B C 1
ATOM 2302 O O . LEU B 2 87 ? 13.028 22.885 -0.958 1.00 15.32 83 LEU B O 1
ATOM 2307 N N . THR B 2 88 ? 11.401 24.388 -1.401 1.00 14.06 84 THR B N 1
ATOM 2308 C CA . THR B 2 88 ? 11.368 24.114 -2.846 1.00 14.50 84 THR B CA 1
ATOM 2309 C C . THR B 2 88 ? 10.783 25.287 -3.596 1.00 14.91 84 THR B C 1
ATOM 2310 O O . THR B 2 88 ? 9.816 25.883 -3.136 1.00 14.16 84 THR B O 1
ATOM 2314 N N . PRO B 2 89 ? 11.277 25.551 -4.840 1.00 14.97 85 PRO B N 1
ATOM 2315 C CA . PRO B 2 89 ? 10.639 26.469 -5.740 1.00 16.57 85 PRO B CA 1
ATOM 2316 C C . PRO B 2 89 ? 9.474 25.828 -6.511 1.00 17.64 85 PRO B C 1
ATOM 2317 O O . PRO B 2 89 ? 8.775 26.564 -7.223 1.00 21.24 85 PRO B O 1
ATOM 2321 N N . ASN B 2 90 ? 9.254 24.534 -6.340 1.00 18.36 86 ASN B N 1
ATOM 2322 C CA . ASN B 2 90 ? 8.172 23.844 -7.057 1.00 21.36 86 ASN B CA 1
ATOM 2323 C C . ASN B 2 90 ? 6.883 24.027 -6.275 1.00 22.18 86 ASN B C 1
ATOM 2324 O O . ASN B 2 90 ? 6.712 23.490 -5.195 1.00 22.61 86 ASN B O 1
ATOM 2329 N N . LYS B 2 91 ? 5.996 24.858 -6.802 1.00 24.18 87 LYS B N 1
ATOM 2330 C CA . LYS B 2 91 ? 4.744 25.202 -6.145 1.00 25.47 87 LYS B CA 1
ATOM 2331 C C . LYS B 2 91 ? 3.777 24.011 -6.133 1.00 26.15 87 LYS B C 1
ATOM 2332 O O . LYS B 2 91 ? 3.855 23.125 -6.988 1.00 26.73 87 LYS B O 1
ATOM 2338 N N . GLY B 2 92 ? 2.934 23.975 -5.106 1.00 29.26 88 GLY B N 1
ATOM 2339 C CA . GLY B 2 92 ? 1.816 23.027 -5.017 1.00 28.06 88 GLY B CA 1
ATOM 2340 C C . GLY B 2 92 ? 2.133 21.627 -4.536 1.00 27.08 88 GLY B C 1
ATOM 2341 O O . GLY B 2 92 ? 1.313 20.702 -4.723 1.00 27.48 88 GLY B O 1
ATOM 2342 N N . THR B 2 93 ? 3.299 21.415 -3.912 1.00 22.90 89 THR B N 1
ATOM 2343 C CA . THR B 2 93 ? 3.516 20.127 -3.241 1.00 20.61 89 THR B CA 1
ATOM 2344 C C . THR B 2 93 ? 2.494 20.019 -2.124 1.00 20.68 89 THR B C 1
ATOM 2345 O O . THR B 2 93 ? 1.975 21.005 -1.641 1.00 20.54 89 THR B O 1
ATOM 2349 N N . LYS B 2 94 ? 2.214 18.795 -1.738 1.00 21.00 90 LYS B N 1
ATOM 2350 C CA . LYS B 2 94 ? 1.295 18.554 -0.638 1.00 22.47 90 LYS B CA 1
ATOM 2351 C C . LYS B 2 94 ? 1.676 17.310 0.109 1.00 18.98 90 LYS B C 1
ATOM 2352 O O . LYS B 2 94 ? 2.398 16.466 -0.396 1.00 20.11 90 LYS B O 1
ATOM 2358 N N . PRO B 2 95 ? 1.225 17.175 1.352 1.00 17.86 91 PRO B N 1
ATOM 2359 C CA . PRO B 2 95 ? 1.523 15.958 2.075 1.00 16.59 91 PRO B CA 1
ATOM 2360 C C . PRO B 2 95 ? 1.078 14.690 1.377 1.00 17.63 91 PRO B C 1
ATOM 2361 O O . PRO B 2 95 ? 0.039 14.693 0.691 1.00 19.04 91 PRO B O 1
ATOM 2365 N N . SER B 2 96 ? 1.858 13.636 1.542 1.00 17.59 92 SER B N 1
ATOM 2366 C CA . SER B 2 96 ? 1.468 12.296 1.117 1.00 17.43 92 SER B CA 1
ATOM 2367 C C . SER B 2 96 ? 0.139 11.964 1.784 1.00 19.02 92 SER B C 1
ATOM 2368 O O . SER B 2 96 ? -0.276 12.581 2.768 1.00 18.54 92 SER B O 1
ATOM 2371 N N . ALA B 2 97 ? -0.526 10.935 1.275 1.00 19.60 93 ALA B N 1
ATOM 2372 C CA . ALA B 2 97 ? -1.762 10.490 1.912 1.00 20.62 93 ALA B CA 1
ATOM 2373 C C . ALA B 2 97 ? -1.543 10.149 3.376 1.00 19.33 93 ALA B C 1
ATOM 2374 O O . ALA B 2 97 ? -2.344 10.505 4.227 1.00 19.07 93 ALA B O 1
ATOM 2376 N N . ALA B 2 98 ? -0.469 9.421 3.690 1.00 19.59 94 ALA B N 1
ATOM 2377 C CA . ALA B 2 98 ? -0.241 8.995 5.043 1.00 18.76 94 ALA B CA 1
ATOM 2378 C C . ALA B 2 98 ? -0.049 10.212 5.940 1.00 17.81 94 ALA B C 1
ATOM 2379 O O . ALA B 2 98 ? -0.561 10.246 7.045 1.00 18.48 94 ALA B O 1
ATOM 2381 N N . LEU B 2 99 ? 0.764 11.166 5.482 1.00 17.84 95 LEU B N 1
ATOM 2382 C CA . LEU B 2 99 ? 1.017 12.317 6.311 1.00 16.31 95 LEU B CA 1
ATOM 2383 C C . LEU B 2 99 ? -0.229 13.158 6.461 1.00 16.12 95 LEU B C 1
ATOM 2384 O O . LEU B 2 99 ? -0.524 13.653 7.538 1.00 15.77 95 LEU B O 1
ATOM 2389 N N . GLN B 2 100 ? -0.949 13.333 5.377 1.00 16.80 96 GLN B N 1
ATOM 2390 C CA . GLN B 2 100 ? -2.153 14.144 5.430 1.00 16.77 96 GLN B CA 1
ATOM 2391 C C . GLN B 2 100 ? -3.174 13.575 6.390 1.00 17.37 96 GLN B C 1
ATOM 2392 O O . GLN B 2 100 ? -3.784 14.296 7.202 1.00 17.22 96 GLN B O 1
ATOM 2398 N N . LYS B 2 101 ? -3.343 12.262 6.354 1.00 17.10 97 LYS B N 1
ATOM 2399 C CA . LYS B 2 101 ? -4.242 11.635 7.296 1.00 19.75 97 LYS B CA 1
ATOM 2400 C C . LYS B 2 101 ? -3.809 11.906 8.732 1.00 18.63 97 LYS B C 1
ATOM 2401 O O . LYS B 2 101 ? -4.628 12.182 9.603 1.00 18.50 97 LYS B O 1
ATOM 2407 N N . ALA B 2 102 ? -2.500 11.825 9.014 1.00 17.36 98 ALA B N 1
ATOM 2408 C CA . ALA B 2 102 ? -2.031 12.009 10.377 1.00 17.60 98 ALA B CA 1
ATOM 2409 C C . ALA B 2 102 ? -2.233 13.478 10.795 1.00 15.95 98 ALA B C 1
ATOM 2410 O O . ALA B 2 102 ? -2.617 13.787 11.932 1.00 17.01 98 ALA B O 1
ATOM 2412 N N . ILE B 2 103 ? -1.981 14.369 9.852 1.00 16.38 99 ILE B N 1
ATOM 2413 C CA . ILE B 2 103 ? -2.149 15.792 10.113 1.00 17.03 99 ILE B CA 1
ATOM 2414 C C . ILE B 2 103 ? -3.611 16.089 10.456 1.00 16.94 99 ILE B C 1
ATOM 2415 O O . ILE B 2 103 ? -3.928 16.791 11.440 1.00 17.17 99 ILE B O 1
ATOM 2420 N N . ASP B 2 104 ? -4.507 15.503 9.667 1.00 17.74 100 ASP B N 1
ATOM 2421 C CA . ASP B 2 104 ? -5.931 15.809 9.844 1.00 18.65 100 ASP B CA 1
ATOM 2422 C C . ASP B 2 104 ? -6.435 15.225 11.143 1.00 18.95 100 ASP B C 1
ATOM 2423 O O . ASP B 2 104 ? -7.186 15.870 11.841 1.00 19.35 100 ASP B O 1
ATOM 2428 N N . GLU B 2 105 ? -5.984 14.045 11.516 1.00 17.91 101 GLU B N 1
ATOM 2429 C CA . GLU B 2 105 ? -6.443 13.437 12.761 1.00 20.77 101 GLU B CA 1
ATOM 2430 C C . GLU B 2 105 ? -5.897 14.130 13.978 1.00 20.13 101 GLU B C 1
ATOM 2431 O O . GLU B 2 105 ? -6.486 14.114 15.048 1.00 20.98 101 GLU B O 1
ATOM 2437 N N . THR B 2 106 ? -4.729 14.744 13.840 1.00 19.54 102 THR B N 1
ATOM 2438 C CA . THR B 2 106 ? -4.032 15.310 14.979 1.00 18.99 102 THR B CA 1
ATOM 2439 C C . THR B 2 106 ? -4.313 16.784 15.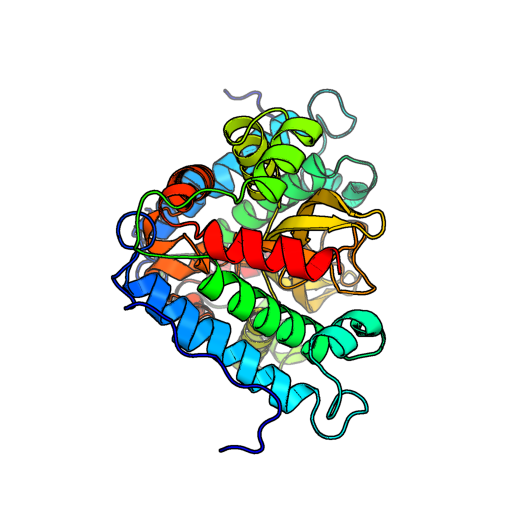179 1.00 16.43 102 THR B C 1
ATOM 2440 O O . THR B 2 106 ? -4.453 17.256 16.312 1.00 18.05 102 THR B O 1
ATOM 2444 N N . PHE B 2 107 ? -4.426 17.492 14.080 1.00 16.16 103 PHE B N 1
ATOM 2445 C CA . PHE B 2 107 ? -4.630 18.925 14.093 1.00 16.25 103 PHE B CA 1
ATOM 2446 C C . PHE B 2 107 ? -5.948 19.374 13.498 1.00 17.10 103 PHE B C 1
ATOM 2447 O O . PHE B 2 107 ? -6.396 20.460 13.821 1.00 17.32 103 PHE B O 1
ATOM 2455 N N . GLY B 2 108 ? -6.491 18.567 12.583 1.00 16.94 104 GLY B N 1
ATOM 2456 C CA . GLY B 2 108 ? -7.801 18.849 11.987 1.00 18.26 104 GLY B CA 1
ATOM 2457 C C . GLY B 2 108 ? -7.723 19.090 10.506 1.00 17.37 104 GLY B C 1
ATOM 2458 O O . GLY B 2 108 ? -8.614 18.697 9.769 1.00 17.62 104 GLY B O 1
ATOM 2459 N N . SER B 2 109 ? -6.679 19.777 10.063 1.00 15.64 105 SER B N 1
ATOM 2460 C CA . SER B 2 109 ? -6.492 20.106 8.683 1.00 14.93 105 SER B CA 1
ATOM 2461 C C . SER B 2 109 ? -5.047 20.590 8.508 1.00 14.68 105 SER B C 1
ATOM 2462 O O . SER B 2 109 ? -4.377 20.938 9.468 1.00 15.15 105 SER B O 1
ATOM 2465 N N . LEU B 2 110 ? -4.666 20.771 7.270 1.00 15.03 106 LEU B N 1
ATOM 2466 C CA . LEU B 2 110 ? -3.368 21.369 6.996 1.00 16.04 106 LEU B CA 1
ATOM 2467 C C . LEU B 2 110 ? -3.342 22.817 7.456 1.00 16.24 106 LEU B C 1
ATOM 2468 O O . LEU B 2 110 ? -2.353 23.225 8.052 1.00 15.29 106 LEU B O 1
ATOM 2473 N N . ASP B 2 111 ? -4.388 23.607 7.213 1.00 16.45 107 ASP B N 1
ATOM 2474 C CA . ASP B 2 111 ? -4.421 24.976 7.734 1.00 18.24 107 ASP B CA 1
ATOM 2475 C C . ASP B 2 111 ? -4.258 25.012 9.260 1.00 17.02 107 ASP B C 1
ATOM 2476 O O . ASP B 2 111 ? -3.564 25.873 9.797 1.00 17.30 107 ASP B O 1
ATOM 2481 N N . ALA B 2 112 ? -4.853 24.070 9.974 1.00 15.94 108 ALA B N 1
ATOM 2482 C CA . ALA B 2 112 ? -4.766 24.057 11.427 1.00 15.95 108 ALA B CA 1
ATOM 2483 C C . ALA B 2 112 ? -3.338 23.748 11.854 1.00 15.67 108 ALA B C 1
ATOM 2484 O O . ALA B 2 112 ? -2.845 24.318 12.829 1.00 15.72 108 ALA B O 1
ATOM 2486 N N . LEU B 2 113 ? -2.662 22.856 11.149 1.00 14.59 109 LEU B N 1
ATOM 2487 C CA . LEU B 2 113 ? -1.269 22.575 11.418 1.00 14.41 109 LEU B CA 1
ATOM 2488 C C . LEU B 2 113 ? -0.436 23.827 11.202 1.00 15.21 109 LEU B C 1
ATOM 2489 O O . LEU B 2 113 ? 0.400 24.176 12.060 1.00 14.01 109 LEU B O 1
ATOM 2494 N N . LYS B 2 114 ? -0.623 24.500 10.081 1.00 14.48 110 LYS B N 1
ATOM 2495 C CA . LYS B 2 114 ? 0.139 25.682 9.795 1.00 15.34 110 LYS B CA 1
ATOM 2496 C C . LYS B 2 114 ? -0.081 26.730 10.874 1.00 16.14 110 LYS B C 1
ATOM 2497 O O . LYS B 2 114 ? 0.868 27.381 11.315 1.00 15.62 110 LYS B O 1
ATOM 2503 N N . GLU B 2 115 ? -1.316 26.870 11.350 1.00 16.17 111 GLU B N 1
ATOM 2504 C CA . GLU B 2 115 ? -1.591 27.800 12.429 1.00 18.22 111 GLU B CA 1
ATOM 2505 C C . GLU B 2 115 ? -0.844 27.443 13.687 1.00 16.07 111 GLU B C 1
ATOM 2506 O O . GLU B 2 115 ? -0.307 28.352 14.337 1.00 16.17 111 GLU B O 1
ATOM 2512 N N . LYS B 2 116 ? -0.756 26.168 14.014 1.00 15.07 112 LYS B N 1
ATOM 2513 C CA . LYS B 2 116 ? -0.065 25.745 15.219 1.00 16.92 112 LYS B CA 1
ATOM 2514 C C . LYS B 2 116 ? 1.461 26.001 15.107 1.00 15.65 112 LYS B C 1
ATOM 2515 O O . LYS B 2 116 ? 2.091 26.444 16.034 1.00 14.01 112 LYS B O 1
ATOM 2521 N N . ILE B 2 117 ? 2.030 25.761 13.929 1.00 13.43 113 ILE B N 1
ATOM 2522 C CA . ILE B 2 117 ? 3.454 25.980 13.701 1.00 13.41 113 ILE B CA 1
ATOM 2523 C C . ILE B 2 117 ? 3.709 27.465 13.706 1.00 14.01 113 ILE B C 1
ATOM 2524 O O . ILE B 2 117 ? 4.692 27.912 14.287 1.00 13.50 113 ILE B O 1
ATOM 2529 N N . ASN B 2 118 ? 2.855 28.264 13.082 1.00 13.93 114 ASN B N 1
ATOM 2530 C CA . ASN B 2 118 ? 3.038 29.706 13.087 1.00 13.98 114 ASN B CA 1
ATOM 2531 C C . ASN B 2 118 ? 3.030 30.251 14.510 1.00 14.18 114 ASN B C 1
ATOM 2532 O O . ASN B 2 118 ? 3.800 31.149 14.822 1.00 14.57 114 ASN B O 1
ATOM 2537 N N . ALA B 2 119 ? 2.122 29.746 15.325 1.00 13.66 115 ALA B N 1
ATOM 2538 C CA . ALA B 2 119 ? 2.001 30.171 16.722 1.00 13.34 115 ALA B CA 1
ATOM 2539 C C . ALA B 2 119 ? 3.256 29.765 17.508 1.00 14.40 115 ALA B C 1
ATOM 2540 O O . ALA B 2 119 ? 3.767 30.533 18.298 1.00 14.21 115 ALA B O 1
ATOM 2542 N N . ALA B 2 120 ? 3.761 28.556 17.305 1.00 14.14 116 ALA B N 1
ATOM 2543 C CA . ALA B 2 120 ? 4.946 28.116 17.969 1.00 14.05 116 ALA B CA 1
ATOM 2544 C C . ALA B 2 120 ? 6.136 28.975 17.539 1.00 13.61 116 ALA B C 1
ATOM 2545 O O . ALA B 2 120 ? 6.962 29.396 18.350 1.00 13.78 116 ALA B O 1
ATOM 2547 N N . GLY B 2 121 ? 6.218 29.266 16.249 1.00 13.08 117 GLY B N 1
ATOM 2548 C CA . GLY B 2 121 ? 7.282 30.105 15.774 1.00 14.19 117 GLY B CA 1
ATOM 2549 C C . GLY B 2 121 ? 7.228 31.496 16.352 1.00 14.71 117 GLY B C 1
ATOM 2550 O O . GLY B 2 121 ? 8.265 32.056 16.727 1.00 16.02 117 GLY B O 1
ATOM 2551 N N . ALA B 2 122 ? 6.035 32.073 16.421 1.00 14.63 118 ALA B N 1
ATOM 2552 C CA . ALA B 2 122 ? 5.895 33.410 16.945 1.00 17.50 118 ALA B CA 1
ATOM 2553 C C . ALA B 2 122 ? 6.196 33.453 18.434 1.00 16.61 118 ALA B C 1
ATOM 2554 O O . ALA B 2 122 ? 6.696 34.473 18.936 1.00 19.60 118 ALA B O 1
ATOM 2556 N N . ALA B 2 123 ? 5.913 32.388 19.151 1.00 15.68 119 ALA B N 1
ATOM 2557 C CA . ALA B 2 123 ? 6.060 32.370 20.618 1.00 15.45 119 ALA B CA 1
ATOM 2558 C C . ALA B 2 123 ? 7.497 32.073 21.064 1.00 16.68 119 ALA B C 1
ATOM 2559 O O . ALA B 2 123 ? 7.792 32.115 22.273 1.00 18.20 119 ALA B O 1
ATOM 2561 N N . ARG B 2 124 ? 8.379 31.741 20.134 1.00 14.41 120 ARG B N 1
ATOM 2562 C CA . ARG B 2 124 ? 9.762 31.466 20.477 1.00 14.01 120 ARG B CA 1
ATOM 2563 C C . ARG B 2 124 ? 10.521 32.771 20.706 1.00 13.73 120 ARG B C 1
ATOM 2564 O O . ARG B 2 124 ? 10.786 33.497 19.770 1.00 15.01 120 ARG B O 1
ATOM 2572 N N . PHE B 2 125 ? 10.760 33.126 21.957 1.00 12.06 121 P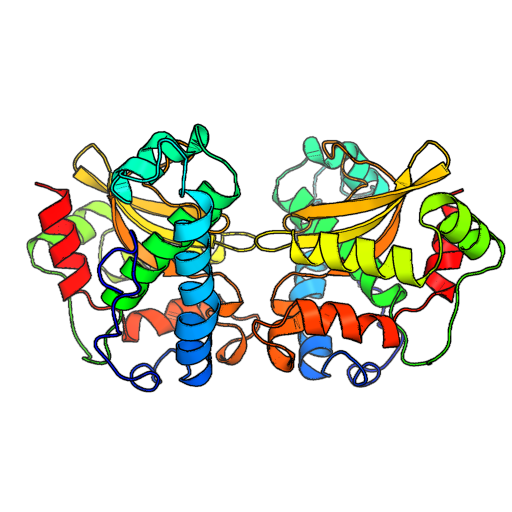HE B N 1
ATOM 2573 C CA . PHE B 2 125 ? 11.379 34.371 22.305 1.00 11.90 121 PHE B CA 1
ATOM 2574 C C . PHE B 2 125 ? 12.874 34.241 22.088 1.00 12.18 121 PHE B C 1
ATOM 2575 O O . PHE B 2 125 ? 13.489 33.310 22.594 1.00 12.93 121 PHE B O 1
ATOM 2583 N N . GLY B 2 126 ? 13.458 35.168 21.348 1.00 11.14 122 GLY B N 1
ATOM 2584 C CA . GLY B 2 126 ? 14.868 35.059 20.992 1.00 10.80 122 GLY B CA 1
ATOM 2585 C C . GLY B 2 126 ? 15.064 34.227 19.724 1.00 10.68 122 GLY B C 1
ATOM 2586 O O . GLY B 2 126 ? 14.150 34.127 18.895 1.00 12.27 122 GLY B O 1
ATOM 2587 N N . SER B 2 127 ? 16.222 33.607 19.617 1.00 9.97 123 SER B N 1
ATOM 2588 C CA . SER B 2 127 ? 16.545 32.817 18.428 1.00 10.02 123 SER B CA 1
ATOM 2589 C C . SER B 2 127 ? 15.997 31.433 18.600 1.00 10.89 123 SER B C 1
ATOM 2590 O O . SER B 2 127 ? 16.007 30.895 19.708 1.00 10.33 123 SER B O 1
ATOM 2593 N N . GLY B 2 128 ? 15.649 30.744 17.529 1.00 10.11 124 GLY B N 1
ATOM 2594 C CA . GLY B 2 128 ? 15.223 29.324 17.637 1.00 10.53 124 GLY B CA 1
ATOM 2595 C C . GLY B 2 128 ? 14.581 28.813 16.376 1.00 10.03 124 GLY B C 1
ATOM 2596 O O . GLY B 2 128 ? 14.710 29.440 15.320 1.00 10.71 124 GLY B O 1
ATOM 2597 N N . TRP B 2 129 ? 13.891 27.691 16.553 1.00 10.36 125 TRP B N 1
ATOM 2598 C CA . TRP B 2 129 ? 13.309 26.943 15.465 1.00 11.34 125 TRP B CA 1
ATOM 2599 C C . TRP B 2 129 ? 11.923 26.483 15.871 1.00 11.10 125 TRP B C 1
ATOM 2600 O O . TRP B 2 129 ? 11.707 26.147 17.036 1.00 12.15 125 TRP B O 1
ATOM 2611 N N . ALA B 2 130 ? 11.008 26.420 14.922 1.00 12.05 126 ALA B N 1
ATOM 2612 C CA . ALA B 2 130 ? 9.727 25.757 15.088 1.00 12.09 126 ALA B CA 1
ATOM 2613 C C . ALA B 2 130 ? 9.822 24.410 14.413 1.00 12.53 126 ALA B C 1
ATOM 2614 O O . ALA B 2 130 ? 10.440 24.304 13.350 1.00 13.33 126 ALA B O 1
ATOM 2616 N N . TRP B 2 131 ? 9.214 23.381 14.977 1.00 12.36 127 TRP B N 1
ATOM 2617 C CA . TRP B 2 131 ? 9.296 22.021 14.493 1.00 11.60 127 TRP B CA 1
ATOM 2618 C C . TRP B 2 131 ? 7.994 21.308 14.415 1.00 12.22 127 TRP B C 1
ATOM 2619 O O . TRP B 2 131 ? 7.086 21.526 15.216 1.00 13.14 127 TRP B O 1
ATOM 2630 N N . LEU B 2 132 ? 7.894 20.443 13.407 1.00 12.14 128 LEU B N 1
ATOM 2631 C CA . LEU B 2 132 ? 6.913 19.357 13.397 1.00 11.89 128 LEU B CA 1
ATOM 2632 C C . LEU B 2 132 ? 7.725 18.093 13.568 1.00 12.73 128 LEU B C 1
ATOM 2633 O O . LEU B 2 132 ? 8.662 17.832 12.799 1.00 13.05 128 LEU B O 1
ATOM 2638 N N . ILE B 2 133 ? 7.406 17.337 14.596 1.00 12.81 129 ILE B N 1
ATOM 2639 C CA . ILE B 2 133 ? 8.125 16.104 14.926 1.00 13.03 129 ILE B CA 1
ATOM 2640 C C . ILE B 2 133 ? 7.210 14.889 14.928 1.00 13.86 129 ILE B C 1
ATOM 2641 O O . ILE B 2 133 ? 6.003 15.009 15.102 1.00 14.76 129 ILE B O 1
ATOM 2646 N N . VAL B 2 134 ? 7.815 13.733 14.807 1.00 15.13 130 VAL B N 1
ATOM 2647 C CA . VAL B 2 134 ? 7.163 12.476 15.114 1.00 16.38 130 VAL B CA 1
ATOM 2648 C C . VAL B 2 134 ? 7.751 12.029 16.427 1.00 16.34 130 VAL B C 1
ATOM 2649 O O . VAL B 2 134 ? 8.972 11.785 16.527 1.00 16.04 130 VAL B O 1
ATOM 2653 N N . ASP B 2 135 ? 6.904 11.949 17.439 1.00 17.35 131 ASP B N 1
ATOM 2654 C CA . ASP B 2 135 ? 7.362 11.623 18.758 1.00 20.27 131 ASP B CA 1
ATOM 2655 C C . ASP B 2 135 ? 7.613 10.120 18.844 1.00 21.64 131 ASP B C 1
ATOM 2656 O O . ASP B 2 135 ? 7.434 9.375 17.882 1.00 20.64 131 ASP B O 1
ATOM 2661 N N . ASN B 2 136 ? 8.029 9.675 20.020 1.00 27.57 132 ASN B N 1
ATOM 2662 C CA . ASN B 2 136 ? 8.463 8.297 20.132 1.00 33.67 132 ASN B CA 1
ATOM 2663 C C . ASN B 2 136 ? 7.277 7.314 20.078 1.00 32.69 132 ASN B C 1
ATOM 2664 O O . ASN B 2 136 ? 7.476 6.134 19.822 1.00 38.40 132 ASN B O 1
ATOM 2669 N N . GLY B 2 137 ? 6.062 7.832 20.258 1.00 31.19 133 GLY B N 1
ATOM 2670 C CA . GLY B 2 137 ? 4.827 7.065 20.063 1.00 30.04 133 GLY B CA 1
ATOM 2671 C C . GLY B 2 137 ? 4.290 7.072 18.632 1.00 30.18 133 GLY B C 1
ATOM 2672 O O . GLY B 2 137 ? 3.258 6.468 18.349 1.00 31.07 133 GLY B O 1
ATOM 2673 N N . GLY B 2 138 ? 4.974 7.758 17.719 1.00 24.40 134 GLY B N 1
ATOM 2674 C CA . GLY B 2 138 ? 4.592 7.810 16.322 1.00 23.18 134 GLY B CA 1
ATOM 2675 C C . GLY B 2 138 ? 3.615 8.925 16.032 1.00 21.94 134 GLY B C 1
ATOM 2676 O O . GLY B 2 138 ? 3.070 8.980 14.950 1.00 23.06 134 GLY B O 1
ATOM 2677 N N . LYS B 2 139 ? 3.409 9.806 16.998 1.00 20.77 135 LYS B N 1
ATOM 2678 C CA . LYS B 2 139 ? 2.409 10.877 16.909 1.00 20.90 135 LYS B CA 1
ATOM 2679 C C . LYS B 2 139 ? 3.066 12.195 16.570 1.00 19.12 135 LYS B C 1
ATOM 2680 O O . LYS B 2 139 ? 4.224 12.466 16.980 1.00 18.41 135 LYS B O 1
ATOM 2686 N N . LEU B 2 140 ? 2.366 13.004 15.799 1.00 16.24 136 LEU B N 1
ATOM 2687 C CA . LEU B 2 140 ? 2.874 14.301 15.357 1.00 15.73 136 LEU B CA 1
ATOM 2688 C C . LEU B 2 140 ? 2.730 15.293 16.502 1.00 15.97 136 LEU B C 1
ATOM 2689 O O . LEU B 2 140 ? 1.731 15.300 17.206 1.00 16.82 136 LEU B O 1
ATOM 2694 N N . GLN B 2 141 ? 3.721 16.176 16.644 1.00 15.00 137 GLN B N 1
ATOM 2695 C CA . GLN B 2 141 ? 3.717 17.193 17.638 1.00 15.58 137 GLN B CA 1
ATOM 2696 C C . GLN B 2 141 ? 4.421 18.432 17.092 1.00 14.54 137 GLN B C 1
ATOM 2697 O O . GLN B 2 141 ? 5.369 18.299 16.332 1.00 15.16 137 GLN B O 1
ATOM 2703 N N . VAL B 2 142 ? 3.929 19.603 17.449 1.00 13.64 138 VAL B N 1
ATOM 2704 C CA . VAL B 2 142 ? 4.533 20.893 17.085 1.00 14.07 138 VAL B CA 1
ATOM 2705 C C . VAL B 2 142 ? 5.251 21.416 18.292 1.00 14.08 138 VAL B C 1
ATOM 2706 O O . VAL B 2 142 ? 4.721 21.404 19.409 1.00 14.84 138 VAL B O 1
ATOM 2710 N N . THR B 2 143 ? 6.497 21.847 18.120 1.00 13.32 139 THR B N 1
ATOM 2711 C CA . THR B 2 143 ? 7.301 22.321 19.220 1.00 14.27 139 THR B CA 1
ATOM 2712 C C . THR B 2 143 ? 8.135 23.490 18.751 1.00 13.35 139 THR B C 1
ATOM 2713 O O . THR B 2 143 ? 8.178 23.807 17.566 1.00 12.17 139 THR B O 1
ATOM 2717 N N . SER B 2 144 ? 8.836 24.121 19.670 1.00 12.37 140 SER B N 1
ATOM 2718 C CA . SER B 2 144 ? 9.913 25.063 19.290 1.00 12.77 140 SER B CA 1
ATOM 2719 C C . SER B 2 144 ? 11.082 24.831 20.224 1.00 13.21 140 SER B C 1
ATOM 2720 O O . SER B 2 144 ? 10.933 24.255 21.302 1.00 12.90 140 SER B O 1
ATOM 2723 N N . THR B 2 145 ? 12.271 25.226 19.797 1.00 11.95 141 THR B N 1
ATOM 2724 C CA . THR B 2 145 ? 13.455 25.107 20.574 1.00 11.49 141 THR B CA 1
ATOM 2725 C C . THR B 2 145 ? 14.259 26.384 20.482 1.00 11.59 141 THR B C 1
ATOM 2726 O O . THR B 2 145 ? 14.126 27.150 19.530 1.00 11.51 141 THR B O 1
ATOM 2730 N N . PRO B 2 146 ? 15.115 26.616 21.474 1.00 11.09 142 PRO B N 1
ATOM 2731 C CA . PRO B 2 146 ? 15.982 27.773 21.475 1.00 10.48 142 PRO B CA 1
ATOM 2732 C C . PRO B 2 146 ? 17.250 27.594 20.672 1.00 11.12 142 PRO B C 1
ATOM 2733 O O . PRO B 2 146 ? 17.758 26.486 20.594 1.00 11.49 142 PRO B O 1
ATOM 2737 N N . ASN B 2 147 ? 17.742 28.705 20.120 1.00 10.81 143 ASN B N 1
ATOM 2738 C CA . ASN B 2 147 ? 19.060 28.721 19.517 1.00 10.90 143 ASN B CA 1
ATOM 2739 C C . ASN B 2 147 ? 19.174 27.647 18.418 1.00 10.97 143 ASN B C 1
ATOM 2740 O O . ASN B 2 147 ? 18.303 27.648 17.534 1.00 10.37 143 ASN B O 1
ATOM 2745 N N . GLN B 2 148 ? 20.203 26.786 18.441 1.00 10.32 144 GLN B N 1
ATOM 2746 C CA . GLN B 2 148 ? 20.251 25.694 17.455 1.00 10.30 144 GLN B CA 1
ATOM 2747 C C . GLN B 2 148 ? 19.878 24.371 18.097 1.00 11.18 144 GLN B C 1
ATOM 2748 O O . GLN B 2 148 ? 20.182 23.305 17.518 1.00 11.84 144 GLN B O 1
ATOM 2754 N N . ASP B 2 149 ? 19.212 24.375 19.242 1.00 11.43 145 ASP B N 1
ATOM 2755 C CA . ASP B 2 149 ? 18.758 23.139 19.790 1.00 12.41 145 ASP B CA 1
ATOM 2756 C C . ASP B 2 149 ? 17.686 22.526 18.923 1.00 12.89 145 ASP B C 1
ATOM 2757 O O . ASP B 2 149 ? 17.066 23.202 18.115 1.00 12.85 145 ASP B O 1
ATOM 2762 N N . ASN B 2 150 ? 17.514 21.212 19.035 1.00 12.36 146 ASN B N 1
ATOM 2763 C CA . ASN B 2 150 ? 16.517 20.535 18.233 1.00 11.92 146 ASN B CA 1
ATOM 2764 C C . ASN B 2 150 ? 15.965 19.318 18.972 1.00 11.71 146 ASN B C 1
ATOM 2765 O O . ASN B 2 150 ? 16.466 18.958 20.013 1.00 12.26 146 ASN B O 1
ATOM 2770 N N . PRO B 2 151 ? 14.898 18.728 18.451 1.00 11.77 147 PRO B N 1
ATOM 2771 C CA . PRO B 2 151 ? 14.220 17.644 19.143 1.00 13.16 147 PRO B CA 1
ATOM 2772 C C . PRO B 2 151 ? 14.959 16.351 19.215 1.00 13.73 147 PRO B C 1
ATOM 2773 O O . PRO B 2 151 ? 14.466 15.455 19.887 1.00 13.45 147 PRO B O 1
ATOM 2777 N N . LEU B 2 152 ? 16.127 16.218 18.619 1.00 12.64 148 LEU B N 1
ATOM 2778 C CA . LEU B 2 152 ? 16.936 15.032 18.781 1.00 13.22 148 LEU B CA 1
ATOM 2779 C C . LEU B 2 152 ? 17.879 15.144 19.934 1.00 14.13 148 LEU B C 1
ATOM 2780 O O . LEU B 2 152 ? 18.540 14.148 20.292 1.00 15.29 148 LEU B O 1
ATOM 2785 N N . MET B 2 153 ? 18.027 16.320 20.516 1.00 13.01 149 MET B N 1
ATOM 2786 C CA . MET B 2 153 ? 18.968 16.486 21.633 1.00 13.74 149 MET B CA 1
ATOM 2787 C C . MET B 2 153 ? 18.447 15.879 22.914 1.00 14.98 149 MET B C 1
ATOM 2788 O O . MET B 2 153 ? 17.273 15.992 23.254 1.00 16.15 149 MET B O 1
ATOM 2793 N N . ASP B 2 154 ? 19.351 15.284 23.680 1.00 17.42 150 ASP B N 1
ATOM 2794 C CA . ASP B 2 154 ? 18.940 14.792 25.029 1.00 20.64 150 ASP B CA 1
ATOM 2795 C C . ASP B 2 154 ? 18.391 15.927 25.958 1.00 21.98 150 ASP B C 1
ATOM 2796 O O . ASP B 2 154 ? 17.490 15.691 26.774 1.00 30.69 150 ASP B O 1
ATOM 2801 N N . PHE B 2 155 ? 18.844 17.157 25.777 1.00 24.25 151 PHE B N 1
ATOM 2802 C CA . PHE B 2 155 ? 18.389 18.325 26.533 1.00 29.33 151 PHE B CA 1
ATOM 2803 C C . PHE B 2 155 ? 16.937 18.686 26.293 1.00 28.42 151 PHE B C 1
ATOM 2804 O O . PHE B 2 155 ? 16.339 19.420 27.074 1.00 27.58 151 PHE B O 1
ATOM 2812 N N . THR B 2 156 ? 16.372 18.234 25.176 1.00 23.56 152 THR B N 1
ATOM 2813 C CA . THR B 2 156 ? 15.188 18.866 24.689 1.00 21.22 152 THR B CA 1
ATOM 2814 C C . THR B 2 156 ? 13.964 18.254 25.382 1.00 21.42 152 THR B C 1
ATOM 2815 O O . THR B 2 156 ? 13.886 17.045 25.603 1.00 21.08 152 THR B O 1
ATOM 2819 N N . LYS B 2 157 ? 13.006 19.120 25.720 1.00 20.97 153 LYS B N 1
ATOM 2820 C CA . LYS B 2 157 ? 11.850 18.680 26.512 1.00 23.68 153 LYS B CA 1
ATOM 2821 C C . LYS B 2 157 ? 10.917 17.748 25.713 1.00 22.40 153 LYS B C 1
ATOM 2822 O O . LYS B 2 157 ? 10.502 16.714 26.179 1.00 25.33 153 LYS B O 1
ATOM 2828 N N . GLU B 2 158 ? 10.643 18.137 24.468 1.00 20.60 154 GLU B N 1
ATOM 2829 C CA . GLU B 2 158 ? 9.711 17.411 23.593 1.00 19.90 154 GLU B CA 1
ATOM 2830 C C . GLU B 2 158 ? 10.545 16.745 22.496 1.00 18.36 154 GLU B C 1
ATOM 2831 O O . GLU B 2 158 ? 10.912 17.355 21.492 1.00 18.78 154 GLU B O 1
ATOM 2837 N N . LYS B 2 159 ? 10.854 15.482 22.695 1.00 16.24 155 LYS B N 1
ATOM 2838 C CA . LYS B 2 159 ? 11.764 14.770 21.829 1.00 16.38 155 LYS B CA 1
ATOM 2839 C C . LYS B 2 159 ? 11.037 14.063 20.727 1.00 16.14 155 LYS B C 1
ATOM 2840 O O . LYS B 2 159 ? 9.898 13.622 20.902 1.00 16.97 155 LYS B O 1
ATOM 2846 N N . GLY B 2 160 ? 11.661 14.014 19.574 1.00 15.23 156 GLY B N 1
ATOM 2847 C CA . GLY B 2 160 ? 11.103 13.318 18.454 1.00 15.82 156 GLY B CA 1
ATOM 2848 C C . GLY B 2 160 ? 11.944 13.524 17.241 1.00 15.79 156 GLY B C 1
ATOM 2849 O O . GLY B 2 160 ? 12.951 14.204 17.317 1.00 15.57 156 GLY B O 1
ATOM 2850 N N . THR B 2 161 ? 11.577 12.871 16.145 1.00 15.78 157 THR B N 1
ATOM 2851 C CA . THR B 2 161 ? 12.245 13.025 14.918 1.00 15.37 157 THR B CA 1
ATOM 2852 C C . THR B 2 161 ? 11.644 14.169 14.146 1.00 15.06 157 THR B C 1
ATOM 2853 O O . THR B 2 161 ? 10.480 14.165 13.791 1.00 14.51 157 THR B O 1
ATOM 2857 N N . PRO B 2 162 ? 12.427 15.189 13.881 1.00 14.10 158 PRO B N 1
ATOM 2858 C CA . PRO B 2 162 ? 11.928 16.285 13.094 1.00 13.87 158 PRO B CA 1
ATOM 2859 C C . PRO B 2 162 ? 11.669 15.929 11.649 1.00 14.01 158 PRO B C 1
ATOM 2860 O O . PRO B 2 162 ? 12.485 15.273 11.025 1.00 14.20 158 PRO B O 1
ATOM 2864 N N . ILE B 2 163 ? 10.530 16.367 11.141 1.00 13.07 159 ILE B N 1
ATOM 2865 C CA . ILE B 2 163 ? 10.220 16.213 9.730 1.00 13.02 159 ILE B CA 1
ATOM 2866 C C . ILE B 2 163 ? 10.078 17.520 8.981 1.00 12.82 159 ILE B C 1
ATOM 2867 O O . ILE B 2 163 ? 10.118 17.571 7.775 1.00 13.22 159 ILE B O 1
ATOM 2872 N N . LEU B 2 164 ? 9.972 18.614 9.713 1.00 12.94 160 LEU B N 1
ATOM 2873 C CA . LEU B 2 164 ? 9.856 19.951 9.213 1.00 12.27 160 LEU B CA 1
ATOM 2874 C C . LEU B 2 164 ? 10.372 20.868 10.290 1.00 13.01 160 LEU B C 1
ATOM 2875 O O . LEU B 2 164 ? 10.079 20.673 11.490 1.00 12.77 160 LEU B O 1
ATOM 2880 N N . GLY B 2 165 ? 11.259 21.769 9.922 1.00 12.51 161 GLY B N 1
ATOM 2881 C CA . GLY B 2 165 ? 11.719 22.814 10.818 1.00 12.81 161 GLY B CA 1
ATOM 2882 C C . GLY B 2 165 ? 11.717 24.124 10.110 1.00 12.63 161 GLY B C 1
ATOM 2883 O O . GLY B 2 165 ? 12.044 24.197 8.917 1.00 14.02 161 GLY B O 1
ATOM 2884 N N . ILE B 2 166 ? 11.355 25.200 10.800 1.00 12.99 162 ILE B N 1
ATOM 2885 C CA . ILE B 2 166 ? 11.383 26.532 10.261 1.00 13.67 162 ILE B CA 1
ATOM 2886 C C . ILE B 2 166 ? 12.232 27.423 11.147 1.00 12.26 162 ILE B C 1
ATOM 2887 O O . ILE B 2 166 ? 12.016 27.501 12.350 1.00 12.30 162 ILE B O 1
ATOM 2892 N N . ASP B 2 167 ? 13.240 28.015 10.568 1.00 11.95 163 ASP B N 1
ATOM 2893 C CA . ASP B 2 167 ? 14.211 28.828 11.291 1.00 11.37 163 ASP B CA 1
ATOM 2894 C C . ASP B 2 167 ? 13.593 30.154 11.609 1.00 11.15 163 ASP B C 1
ATOM 2895 O O . ASP B 2 167 ? 13.124 30.866 10.712 1.00 11.63 163 ASP B O 1
ATOM 2900 N N . VAL B 2 168 ? 13.531 30.497 12.908 1.00 10.40 164 VAL B N 1
ATOM 2901 C CA . VAL B 2 168 ? 13.075 31.809 13.303 1.00 11.01 164 VAL B CA 1
ATOM 2902 C C . VAL B 2 168 ? 14.148 32.621 13.966 1.00 11.38 164 VAL B C 1
ATOM 2903 O O . VAL B 2 168 ? 13.845 33.639 14.662 1.00 11.60 164 VAL B O 1
ATOM 2907 N N . TRP B 2 169 ? 15.401 32.273 13.771 1.00 10.32 165 TRP B N 1
ATOM 2908 C CA . TRP B 2 169 ? 16.451 33.241 13.993 1.00 10.47 165 TRP B CA 1
ATOM 2909 C C . TRP B 2 169 ? 16.190 34.472 13.128 1.00 10.79 165 TRP B C 1
ATOM 2910 O O . TRP B 2 169 ? 15.774 34.339 11.976 1.00 10.71 165 TRP B O 1
ATOM 2921 N N . GLU B 2 170 ? 16.486 35.671 13.616 1.00 10.20 166 GLU B N 1
ATOM 2922 C CA . GLU B 2 170 ? 16.280 36.890 12.837 1.00 11.04 166 GLU B CA 1
ATOM 2923 C C . GLU B 2 170 ? 17.055 36.844 11.555 1.00 11.15 166 GLU B C 1
ATOM 2924 O O . GLU B 2 170 ? 16.570 37.395 10.571 1.00 11.19 166 GLU B O 1
ATOM 2930 N N . HIS B 2 171 ? 18.212 36.198 11.516 1.00 10.85 167 HIS B N 1
ATOM 2931 C CA . HIS B 2 171 ? 18.924 36.153 10.233 1.00 10.88 167 HIS B CA 1
ATOM 2932 C C . HIS B 2 171 ? 18.138 35.517 9.146 1.00 12.14 167 HIS B C 1
ATOM 2933 O O . HIS B 2 171 ? 18.397 35.768 7.966 1.00 11.71 167 HIS B O 1
ATOM 2940 N N . ALA B 2 172 ? 17.177 34.669 9.459 1.00 10.69 168 ALA B N 1
ATOM 2941 C CA . ALA B 2 172 ? 16.391 33.962 8.488 1.00 11.94 168 ALA B CA 1
ATOM 2942 C C . ALA B 2 172 ? 15.359 34.856 7.804 1.00 12.71 168 ALA B C 1
ATOM 2943 O O . ALA B 2 172 ? 14.875 34.501 6.739 1.00 13.04 168 ALA B O 1
ATOM 2945 N N . TYR B 2 173 ? 15.019 35.992 8.389 1.00 11.24 169 TYR B N 1
ATOM 2946 C CA . TYR B 2 173 ? 13.945 36.796 7.858 1.00 11.38 169 TYR B CA 1
ATOM 2947 C C . TYR B 2 173 ? 14.151 38.281 7.934 1.00 10.98 169 TYR B C 1
ATOM 2948 O O . TYR B 2 173 ? 13.300 39.022 7.416 1.00 12.42 169 TYR B O 1
ATOM 2957 N N . TYR B 2 174 ? 15.213 38.787 8.542 1.00 11.45 170 TYR B N 1
ATOM 2958 C CA . TYR B 2 174 ? 15.232 40.186 8.850 1.00 11.47 170 TYR B CA 1
ATOM 2959 C C . TYR B 2 174 ? 15.399 41.061 7.607 1.00 12.51 170 TYR B C 1
ATOM 2960 O O . TYR B 2 174 ? 14.870 42.158 7.572 1.00 12.08 170 TYR B O 1
ATOM 2969 N N . LEU B 2 175 ? 16.187 40.627 6.607 1.00 12.54 171 LEU B N 1
ATOM 2970 C CA . LEU B 2 175 ? 16.431 41.497 5.441 1.00 13.11 171 LEU B CA 1
ATOM 2971 C C . LEU B 2 175 ? 15.131 41.791 4.717 1.00 13.26 171 LEU B C 1
ATOM 2972 O O . LEU B 2 175 ? 14.926 42.918 4.279 1.00 14.01 171 LEU B O 1
ATOM 2977 N N . ARG B 2 176 ? 14.258 40.823 4.606 1.00 12.65 172 ARG B N 1
ATOM 2978 C CA . ARG B 2 176 ? 13.015 40.999 3.859 1.00 13.32 172 ARG B CA 1
ATOM 2979 C C . ARG B 2 176 ? 11.855 41.460 4.747 1.00 14.13 172 ARG B C 1
ATOM 2980 O O . ARG B 2 176 ? 10.999 42.205 4.312 1.00 16.56 172 ARG B O 1
ATOM 2988 N N . TYR B 2 177 ? 11.780 40.957 5.983 1.00 12.84 173 TYR B N 1
ATOM 2989 C CA . TYR B 2 177 ? 10.585 41.124 6.825 1.00 13.08 173 TYR B CA 1
ATOM 2990 C C . TYR B 2 177 ? 10.854 41.965 8.063 1.00 13.18 173 TYR B C 1
ATOM 2991 O O . TYR B 2 177 ? 9.899 42.353 8.746 1.00 13.82 173 TYR B O 1
ATOM 3000 N N . GLN B 2 178 ? 12.113 42.272 8.339 1.00 13.80 174 GLN B N 1
ATOM 3001 C CA . GLN B 2 178 ? 12.481 42.955 9.573 1.00 13.02 174 GLN B CA 1
ATOM 3002 C C . GLN B 2 178 ? 11.772 42.316 10.774 1.00 12.97 174 GLN B C 1
ATOM 3003 O O . GLN B 2 178 ? 11.858 41.091 10.943 1.00 13.21 174 GLN B O 1
ATOM 3009 N N . ASN B 2 179 ? 11.085 43.090 11.600 1.00 12.27 175 ASN B N 1
ATOM 3010 C CA . ASN B 2 179 ? 10.475 42.584 12.802 1.00 12.82 175 ASN B CA 1
ATOM 3011 C C . ASN B 2 179 ? 9.236 41.733 12.556 1.00 12.98 175 ASN B C 1
ATOM 3012 O O . ASN B 2 179 ? 8.700 41.134 13.486 1.00 13.98 175 ASN B O 1
ATOM 3017 N N . LYS B 2 180 ? 8.778 41.599 11.319 1.00 12.24 176 LYS B N 1
ATOM 3018 C CA . LYS B 2 180 ? 7.513 40.958 11.041 1.00 13.52 176 LYS B CA 1
ATOM 3019 C C . LYS B 2 180 ? 7.699 39.470 10.829 1.00 13.01 176 LYS B C 1
ATOM 3020 O O . LYS B 2 180 ? 7.462 38.900 9.751 1.00 12.72 176 LYS B O 1
ATOM 3026 N N . ARG B 2 181 ? 8.078 38.800 11.889 1.00 13.03 177 ARG B N 1
ATOM 3027 C CA . ARG B 2 181 ? 8.275 37.367 11.866 1.00 12.80 177 ARG B CA 1
ATOM 3028 C C . ARG B 2 181 ? 7.004 36.680 11.467 1.00 12.95 177 ARG B C 1
ATOM 3029 O O . ARG B 2 181 ? 7.045 35.651 10.819 1.00 13.01 177 ARG B O 1
ATOM 3037 N N . ALA B 2 182 ? 5.861 37.139 11.934 1.00 13.86 178 ALA B N 1
ATOM 3038 C CA . ALA B 2 182 ? 4.611 36.498 11.567 1.00 14.83 178 ALA B CA 1
ATOM 3039 C C . ALA B 2 182 ? 4.372 36.489 10.050 1.00 14.77 178 ALA B C 1
ATOM 3040 O O . ALA B 2 182 ? 3.795 35.532 9.546 1.00 14.89 178 ALA B O 1
ATOM 3042 N N . ASP B 2 183 ? 4.757 37.540 9.363 1.00 15.04 179 ASP B N 1
ATOM 3043 C CA . ASP B 2 183 ? 4.585 37.607 7.913 1.00 14.90 179 ASP B CA 1
ATOM 3044 C C . ASP B 2 183 ? 5.507 36.608 7.241 1.00 14.94 179 ASP B C 1
ATOM 3045 O O . ASP B 2 183 ? 5.146 35.943 6.258 1.00 14.68 179 ASP B O 1
ATOM 3050 N N . TYR B 2 184 ? 6.735 36.491 7.747 1.00 13.02 180 TYR B N 1
ATOM 3051 C CA . TYR B 2 184 ? 7.649 35.432 7.306 1.00 12.55 180 TYR B CA 1
ATOM 3052 C C . TYR B 2 184 ? 7.057 34.062 7.448 1.00 12.48 180 TYR B C 1
ATOM 3053 O O . TYR B 2 184 ? 7.068 33.254 6.477 1.00 13.06 180 TYR B O 1
ATOM 3062 N N . LEU B 2 185 ? 6.506 33.783 8.616 1.00 12.94 181 LEU B N 1
ATOM 3063 C CA . LEU B 2 185 ? 5.906 32.473 8.869 1.00 13.83 181 LEU B CA 1
ATOM 3064 C C . LEU B 2 185 ? 4.714 32.224 7.978 1.00 14.14 181 LEU B C 1
ATOM 3065 O O . LEU B 2 185 ? 4.563 31.081 7.460 1.00 15.35 181 LEU B O 1
ATOM 3070 N N . THR B 2 186 ? 3.886 33.247 7.748 1.00 14.69 182 THR B N 1
ATOM 3071 C CA . THR B 2 186 ? 2.707 33.063 6.882 1.00 15.96 182 THR B CA 1
ATOM 3072 C C . THR B 2 186 ? 3.160 32.728 5.459 1.00 15.99 182 THR B C 1
ATOM 3073 O O . THR B 2 186 ? 2.587 31.876 4.802 1.00 16.71 182 THR B O 1
ATOM 3077 N N . THR B 2 187 ? 4.214 33.375 5.016 1.00 13.61 183 THR B N 1
ATOM 3078 C CA . THR B 2 187 ? 4.638 33.315 3.628 1.00 14.86 183 THR B CA 1
ATOM 3079 C C . THR B 2 187 ? 5.472 32.090 3.334 1.00 14.94 183 THR B C 1
ATOM 3080 O O . THR B 2 187 ? 5.450 31.550 2.200 1.00 15.65 183 THR B O 1
ATOM 3084 N N . ILE B 2 188 ? 6.240 31.601 4.302 1.00 15.08 184 ILE B N 1
ATOM 3085 C CA . ILE B 2 188 ? 7.137 30.490 4.026 1.00 14.48 184 ILE B CA 1
ATOM 3086 C C . ILE B 2 188 ? 6.432 29.219 3.589 1.00 14.89 184 ILE B C 1
ATOM 3087 O O . ILE B 2 188 ? 7.005 28.435 2.865 1.00 13.94 184 ILE B O 1
ATOM 3092 N N . TRP B 2 189 ? 5.170 29.056 3.945 1.00 14.16 185 TRP B N 1
ATOM 3093 C CA . TRP B 2 189 ? 4.401 27.913 3.482 1.00 14.76 185 TRP B CA 1
ATOM 3094 C C . TRP B 2 189 ? 4.387 27.784 1.965 1.00 15.01 185 TRP B C 1
ATOM 3095 O O . TRP B 2 189 ? 4.279 26.653 1.448 1.00 15.42 185 TRP B O 1
ATOM 3106 N N . ASP B 2 190 ? 4.528 28.913 1.275 1.00 14.07 186 ASP B N 1
ATOM 3107 C CA . ASP B 2 190 ? 4.557 28.925 -0.206 1.00 16.59 186 ASP B CA 1
ATOM 3108 C C . ASP B 2 190 ? 5.706 28.092 -0.747 1.00 16.94 186 ASP B C 1
ATOM 3109 O O . ASP B 2 190 ? 5.660 27.647 -1.896 1.00 16.58 186 ASP B O 1
ATOM 3114 N N . VAL B 2 191 ? 6.788 27.935 0.017 1.00 14.58 187 VAL B N 1
ATOM 3115 C CA . VAL B 2 191 ? 7.950 27.230 -0.441 1.00 13.77 187 VAL B CA 1
ATOM 3116 C C . VAL B 2 191 ? 8.268 25.979 0.349 1.00 13.23 187 VAL B C 1
ATOM 3117 O O . VAL B 2 191 ? 9.365 25.451 0.202 1.00 13.22 187 VAL B O 1
ATOM 3121 N N . ILE B 2 192 ? 7.354 25.492 1.182 1.00 13.80 188 ILE B N 1
ATOM 3122 C CA . ILE B 2 192 ? 7.603 24.233 1.875 1.00 14.10 188 ILE B CA 1
ATOM 3123 C C . ILE B 2 192 ? 7.480 23.026 0.937 1.00 14.10 188 ILE B C 1
ATOM 3124 O O . ILE B 2 192 ? 6.457 22.888 0.225 1.00 15.71 188 ILE B O 1
ATOM 3129 N N . ASN B 2 193 ? 8.464 22.153 0.949 1.00 13.87 189 ASN B N 1
ATOM 3130 C CA . ASN B 2 193 ? 8.447 20.915 0.184 1.00 15.10 189 ASN B CA 1
ATOM 3131 C C . ASN B 2 193 ? 7.821 19.804 0.973 1.00 14.13 189 ASN B C 1
ATOM 3132 O O . ASN B 2 193 ? 8.468 19.089 1.728 1.00 14.48 189 ASN B O 1
ATOM 3137 N N . TRP B 2 194 ? 6.498 19.635 0.753 1.00 15.36 190 TRP B N 1
ATOM 3138 C CA . TRP B 2 194 ? 5.756 18.630 1.468 1.00 15.20 190 TRP B CA 1
ATOM 3139 C C . TRP B 2 194 ? 6.116 17.220 1.013 1.00 15.85 190 TRP B C 1
ATOM 3140 O O . TRP B 2 194 ? 5.905 16.283 1.756 1.00 16.66 190 TRP B O 1
ATOM 3151 N N . GLU B 2 195 ? 6.729 17.090 -0.166 1.00 16.47 191 GLU B N 1
ATOM 3152 C CA . GLU B 2 195 ? 7.223 15.778 -0.572 1.00 18.57 191 GLU B CA 1
ATOM 3153 C C . GLU B 2 195 ? 8.367 15.324 0.306 1.00 16.62 191 GLU B C 1
ATOM 3154 O O . GLU B 2 195 ? 8.426 14.186 0.744 1.00 17.28 191 GLU B O 1
ATOM 3160 N N . GLU B 2 196 ? 9.279 16.261 0.626 1.00 16.10 192 GLU B N 1
ATOM 3161 C CA . GLU B 2 196 ? 10.374 15.935 1.508 1.00 15.92 192 GLU B CA 1
ATOM 3162 C C . GLU B 2 196 ? 9.903 15.729 2.952 1.00 14.49 192 GLU B C 1
ATOM 3163 O O . GLU B 2 196 ? 10.311 14.792 3.627 1.00 14.83 192 GLU B O 1
ATOM 3169 N N . VAL B 2 197 ? 8.964 16.563 3.416 1.00 14.50 193 VAL B N 1
ATOM 3170 C CA . VAL B 2 197 ? 8.429 16.362 4.757 1.00 14.38 193 VAL B CA 1
ATOM 3171 C C . VAL B 2 197 ? 7.779 14.972 4.826 1.00 14.38 193 VAL B C 1
ATOM 3172 O O . VAL B 2 197 ? 7.952 14.243 5.776 1.00 14.45 193 VAL B O 1
ATOM 3176 N N . SER B 2 198 ? 7.065 14.612 3.779 1.00 15.18 194 SER B N 1
ATOM 3177 C CA . SER B 2 198 ? 6.401 13.317 3.755 1.00 15.81 194 SER B CA 1
ATOM 3178 C C . SER B 2 198 ? 7.400 12.161 3.741 1.00 15.78 194 SER B C 1
ATOM 3179 O O . SER B 2 198 ? 7.208 11.134 4.367 1.00 16.07 194 SER B O 1
ATOM 3182 N N . ALA B 2 199 ? 8.512 12.322 3.041 1.00 15.97 195 ALA B N 1
ATOM 3183 C CA . ALA B 2 199 ? 9.564 11.284 3.060 1.00 15.34 195 ALA B CA 1
ATOM 3184 C C . ALA B 2 199 ? 10.177 11.104 4.439 1.00 16.21 195 ALA B C 1
ATOM 3185 O O . ALA B 2 199 ? 10.434 9.990 4.922 1.00 17.38 195 ALA B O 1
ATOM 3187 N N . ARG B 2 200 ? 10.387 12.244 5.102 1.00 16.03 196 ARG B N 1
ATOM 3188 C CA . ARG B 2 200 ? 10.910 12.247 6.457 1.00 16.77 196 ARG B CA 1
ATOM 3189 C C . ARG B 2 200 ? 9.946 11.617 7.442 1.00 15.33 196 ARG B C 1
ATOM 3190 O O . ARG B 2 200 ? 10.323 10.860 8.344 1.00 15.28 196 ARG B O 1
ATOM 3198 N N . TYR B 2 201 ? 8.657 11.866 7.219 1.00 15.37 197 TYR B N 1
ATOM 3199 C CA . TYR B 2 201 ? 7.625 11.205 8.026 1.00 16.79 197 TYR B CA 1
ATOM 3200 C C . TYR B 2 201 ? 7.662 9.680 7.871 1.00 16.66 197 TYR B C 1
ATOM 3201 O O . TYR B 2 201 ? 7.706 8.962 8.850 1.00 16.94 197 TYR B O 1
ATOM 3210 N N . GLU B 2 202 ? 7.705 9.225 6.635 1.00 18.10 198 GLU B N 1
ATOM 3211 C CA . GLU B 2 202 ? 7.751 7.779 6.381 1.00 22.20 198 GLU B CA 1
ATOM 3212 C C . GLU B 2 202 ? 8.983 7.151 7.017 1.00 21.17 198 GLU B C 1
ATOM 3213 O O . GLU B 2 202 ? 8.902 6.109 7.684 1.00 21.66 198 GLU B O 1
ATOM 3219 N N . LYS B 2 203 ? 10.124 7.800 6.901 1.00 19.40 199 LYS B N 1
ATOM 3220 C CA . LYS B 2 203 ? 11.331 7.263 7.477 1.00 22.19 199 LYS B CA 1
ATOM 3221 C C . LYS B 2 203 ? 11.276 7.279 9.000 1.00 21.44 199 LYS B C 1
ATOM 3222 O O . LYS B 2 203 ? 11.698 6.329 9.656 1.00 22.05 199 LYS B O 1
ATOM 3228 N N . ALA B 2 204 ? 10.720 8.336 9.591 1.00 19.36 200 ALA B N 1
ATOM 3229 C CA . ALA B 2 204 ? 10.577 8.391 11.044 1.00 21.89 200 ALA B CA 1
ATOM 3230 C C . ALA B 2 204 ? 9.758 7.247 11.599 1.00 24.40 200 ALA B C 1
ATOM 3231 O O . ALA B 2 204 ? 10.055 6.730 12.682 1.00 25.16 200 ALA B O 1
ATOM 3233 N N . LEU B 2 205 ? 8.718 6.848 10.886 1.00 23.51 201 LEU B N 1
ATOM 3234 C CA . LEU B 2 205 ? 7.840 5.801 11.401 1.00 24.94 201 LEU B CA 1
ATOM 3235 C C . LEU B 2 205 ? 8.466 4.426 11.331 1.00 28.53 201 LEU B C 1
ATOM 3236 O O . LEU B 2 205 ? 8.035 3.514 12.050 1.00 29.74 201 LEU B O 1
ATOM 3241 N N . LYS B 2 206 ? 9.447 4.263 10.461 1.00 29.41 202 LYS B N 1
ATOM 3242 C CA . LYS B 2 206 ? 10.214 3.026 10.423 1.00 34.08 202 LYS B CA 1
ATOM 3243 C C . LYS B 2 206 ? 11.193 3.008 11.590 1.00 38.07 202 LYS B C 1
ATOM 3244 O O . LYS B 2 206 ? 11.783 1.961 11.860 1.00 46.58 202 LYS B O 1
#

Secondary structure (DSSP, 8-state):
-TT-S--PPPPSS-TTTTTTTS-HHHHHHIIIIIIHHHHHHHHHHHTTSTTTT--HHHHHHTGGGS-HHHHHHHHHHHHHHHHHHTB-SSTT----HHHHHHHHHHHSSHHHHHHHHHHHHHH--SSEEEEEEE-TTS-EEEEEEETT--TTSTT-SS--EEEEEEE-SGGGTHHHHTT-HHHHHHHHGGGB-HHHHHHHHHHH-/-TT-S--PPPPSS-TTTTTTTS-HHHHHHIIIIIIHHHHHHHHHHHTTSTTTTS-HHHHHHTGGGS-HHHHHHHHHHHHHHHHHHTB-SSTT----HHHHHHHHHHHSSHHHHHHHHHHHHHH--SSEEEEEEE-TTS-EEEEEEETT--TTSTT-SS--EEEEEEE-SGGGTHHHHTT-HHHHHHHHGGGB-HHHHHHHHHHHH-

InterPro domains:
  IPR001189 Manganese/iron superoxide dismutase [PIRSF000349] (1-180)
  IPR001189 Manganese/iron superoxide dismutase [PR01703] (4-17)
  IPR001189 Manganese/iron superoxide dismutase [PR01703] (45-58)
  IPR001189 Manganese/iron superoxide dismutase [PR01703] (98-106)
  IPR001189 Manganese/iron superoxide dismutase [PR01703] (139-151)
  IPR019831 Manganese/iron superoxide dismutase, N-terminal [PF00081] (1-61)
  IPR019832 Manganese/iron superoxide dismutase, C-terminal [PF02777] (69-174)
  IPR019833 Manganese/iron superoxide dismutase, binding site [PS00088] (141-148)
  IPR036314 Manganese/iron superoxide dismutase, C-terminal domain superfamily [G3DSA:3.55.40.20] (63-179)
  IPR036314 Manganese/iron superoxide dismutase, C-terminal domain superfamily [SSF54719] (64-180)
  IPR036324 Manganese/iron superoxide dismutase, N-terminal domain superfamily [G3DSA:1.10.287.990] (1-62)
  IPR036324 Manganese/iron superoxide dismutase, N-terminal domain superfamily [SSF46609] (1-63)

Sequence (411 aa):
DPFTQFKQTPLPYAYDALEGAIDAKTMEIHYSKHHAGYTANLNKAIAGTPAEKESIENILAKVSQYSDAVRNNAGGHYNHELFWSILTPNKGTKPSAALQKAIDETFGSLDALKEKINAAGAARFGSGWAWLIVDNGGKLQVTSTPNQDNPLMDFTKEKGTPILGIDVWEHAYYLRYQNKRADYLTTIWDVINWEEVSARYEKALDPFTQFKQTPLPYAYDALEGAIDAKTMEIHYSKHHAGYTANLNKAIAGTPAEKESIENILAKVSQYSDAVRNNAGGHYNHELFWSILTPNKGTKPSAALQKAIDETFGSLDALKEKINAAGAARFGSGWAWLIVDNGGKLQVTSTPNQDNPLMDFTKEKGTPILGIDVWEHAYYLRYQNKRADYLTTIWDVINWEEVSARYEKALK

Solvent-accessible surface area: 17826 Å² total; per-residue (Å²): 124,102,174,53,62,21,98,42,83,104,31,97,27,61,72,87,31,0,75,53,0,6,23,29,112,1,1,75,8,3,25,43,116,27,0,31,28,20,10,53,69,0,32,152,22,3,66,75,41,108,0,75,159,33,49,23,85,80,0,0,53,68,1,78,128,28,62,105,47,1,76,30,15,0,0,0,9,20,0,0,41,2,2,8,30,0,3,11,50,100,180,75,30,152,7,45,90,64,0,45,131,16,0,59,124,53,35,52,45,39,98,29,0,47,118,104,1,36,61,20,0,60,82,56,58,3,6,0,0,1,1,0,0,6,35,159,76,30,128,4,47,19,14,30,6,50,42,0,6,0,0,39,0,32,91,19,180,64,102,7,51,1,0,1,0,0,0,0,9,12,1,3,6,1,39,83,18,17,45,99,29,63,69,1,0,90,34,0,22,90,8,5,29,7,117,47,0,12,55,62,16,128,181,32,114,125,106,168,53,61,24,102,42,83,106,30,102,24,60,71,87,32,0,76,57,0,6,23,28,116,1,1,86,20,3,25,37,107,26,0,30,28,19,9,62,75,0,32,161,20,0,55,88,48,114,0,40,163,38,53,23,88,79,0,0,50,72,1,56,125,35,62,102,50,3,61,25,13,0,0,0,9,20,0,0,42,2,2,7,31,0,2,8,55,103,190,73,28,150,9,47,90,65,0,46,133,16,0,59,122,67,29,52,44,40,96,29,0,46,115,106,2,36,61,22,0,62,85,52,61,3,6,0,0,1,1,0,0,6,34,138,65,30,141,11,58,18,6,27,2,52,42,0,7,0,1,38,0,48,102,16,185,54,86,4,53,1,0,1,0,0,0,0,9,12,1,4,7,1,34,83,18,27,48,88,31,62,68,1,1,90,32,0,23,93,10,5,29,8,117,48,0,12,56,63,15,102,151,29,92,182

Foldseek 3Di:
DVPQQDDADDQPDQLCLQVLFFHSVLSCCCVVPQLVVLSVLLSVQCPPHPCNNPDLLVCQQAVVVGDPSNQQSSLSNVQVSLASLFFASDFDADADPVVQVQCCVQQNGPVSVLVVQLVQLVPAPAWWKWFWFQAPVSHTDIHIDHRSRDQSHNVDPNHGQTLHMDTNHCSRPCVPQNPPSSSSSVRRVRTGNNVSSNVSSVVRD/DVPQQDDADDFPDQLPLQVLFAHSVLSCCCVVPQLVVLRVLLSVQCPPHPCNNPDLLVCQLEVVVGDPSNQQSSLSNVQVSLASLFFASDFDADADPVVQVLCCVQQNGPVSVLVVQLVQLVPAPAWWKWFWFQAPVRHTDIHIDPRSRDQSHNPDDGHGQTLDMDTNHCSRPCVPQNPPSSSSSVRRVRTGNNVSSNVSSVVRVD

CATH classification: 1.10.287.990 (+1 more: 3.55.40.20)